Protein AF-A0A818G2P4-F1 (afdb_monomer_lite)

Radius of gyration: 25.5 Å; chains: 1; bounding box: 62×56×78 Å

Sequence (377 aa):
MELNGVRVFGIKDYLGNVQSIHAIQTNNAIYSFKNGRIVQIQSMNEAFIFNYNNTNNQYGATFVSQNSSYEIPATYETPNITFPTPAFELPSNQSIPNYFTGIVIVLQNKISNQTIDDATLQMNYFDSQTGNKSSVMINVGGGRYYTPLPTNDTTMDSYFDRNKLRETIIQQSNASIKLIEVYPISDICSKAPDSAKSFCTLIIQETSVKILNALHIASNYISDFPFQSGSLGQLNNFEIVQLVPGEEPETVSLNSNSQTSQKKVSFLSNVDTTIDPNTLNAVYIQSNSLKGQCNEQTVSGGDIPDDRIIDIGKAHTNIKFLYETYTIKDEVDVYYMNQQVFSTGCVGANGAAPISLNSNERTIRVNVIPDCAGESG

Structure (mmCIF, N/CA/C/O backbone):
data_AF-A0A818G2P4-F1
#
_entry.id   AF-A0A818G2P4-F1
#
loop_
_atom_site.group_PDB
_atom_site.id
_atom_site.type_symbol
_atom_site.label_atom_id
_atom_site.label_alt_id
_atom_site.label_comp_id
_atom_site.label_asym_id
_atom_site.label_entity_id
_atom_site.label_seq_id
_atom_site.pdbx_PDB_ins_code
_atom_site.Cartn_x
_atom_site.Cartn_y
_atom_site.Cartn_z
_atom_site.occupancy
_atom_site.B_iso_or_equiv
_atom_site.auth_seq_id
_atom_site.auth_comp_id
_atom_site.auth_asym_id
_atom_site.auth_atom_id
_atom_site.pdbx_PDB_model_num
ATOM 1 N N . MET A 1 1 ? -11.461 3.357 14.112 1.00 60.53 1 MET A N 1
ATOM 2 C CA . MET A 1 1 ? -11.621 3.668 15.551 1.00 60.53 1 MET A CA 1
ATOM 3 C C . MET A 1 1 ? -10.353 4.353 16.022 1.00 60.53 1 MET A C 1
ATOM 5 O O . MET A 1 1 ? -9.306 3.786 15.766 1.00 60.53 1 MET A O 1
ATOM 9 N N . GLU A 1 2 ? -10.417 5.540 16.631 1.00 59.47 2 GLU A N 1
ATOM 10 C CA . GLU A 1 2 ? -9.236 6.249 17.161 1.00 59.47 2 GLU A CA 1
ATOM 11 C C . GLU A 1 2 ? -9.179 6.126 18.689 1.00 59.47 2 GLU A C 1
ATOM 13 O O . GLU A 1 2 ? -10.164 6.418 19.361 1.00 59.47 2 GLU A O 1
ATOM 18 N N . LEU A 1 3 ? -8.047 5.667 19.227 1.00 62.75 3 LEU A N 1
ATOM 19 C CA . LEU A 1 3 ? -7.815 5.418 20.650 1.00 62.75 3 LEU A CA 1
ATOM 20 C C . LEU A 1 3 ? -6.382 5.807 20.999 1.00 62.75 3 LEU A C 1
ATOM 22 O O . LEU A 1 3 ? -5.438 5.230 20.467 1.00 62.75 3 LEU A O 1
ATOM 26 N N . ASN A 1 4 ? -6.208 6.790 21.883 1.00 66.94 4 ASN A N 1
ATOM 27 C CA . ASN A 1 4 ? -4.891 7.284 22.308 1.00 66.94 4 ASN A CA 1
ATOM 28 C C . ASN A 1 4 ? -3.932 7.611 21.143 1.00 66.94 4 ASN A C 1
ATOM 30 O O . ASN A 1 4 ? -2.748 7.279 21.189 1.00 66.94 4 ASN A O 1
ATOM 34 N N . GLY A 1 5 ? -4.444 8.247 20.082 1.00 62.28 5 GLY A N 1
ATOM 35 C CA . GLY A 1 5 ? -3.648 8.586 18.895 1.00 62.28 5 GLY A CA 1
ATOM 36 C C . GLY A 1 5 ? -3.291 7.384 18.010 1.00 62.28 5 GLY A C 1
ATOM 37 O O . GLY A 1 5 ? -2.402 7.483 17.167 1.00 62.28 5 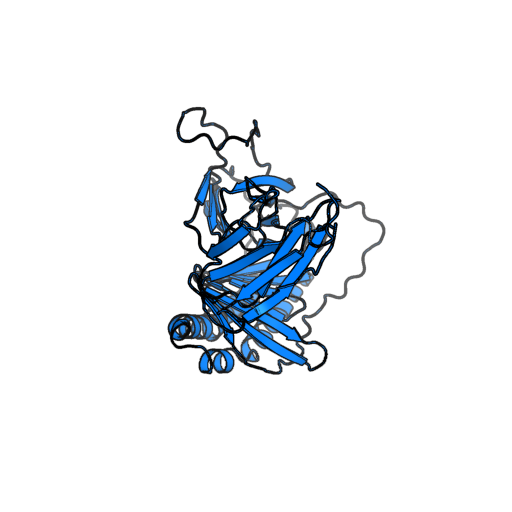GLY A O 1
ATOM 38 N N . VAL A 1 6 ? -3.963 6.245 18.202 1.00 65.88 6 VAL A N 1
ATOM 39 C CA . VAL A 1 6 ? -3.872 5.065 17.338 1.00 65.88 6 VAL A CA 1
ATOM 40 C C . VAL A 1 6 ? -5.216 4.833 16.661 1.00 65.88 6 VAL A C 1
ATOM 42 O O . VAL A 1 6 ? -6.250 4.724 17.317 1.00 65.88 6 VAL A O 1
ATOM 45 N N . ARG A 1 7 ? -5.218 4.739 15.336 1.00 70.81 7 ARG A N 1
ATOM 46 C CA . ARG A 1 7 ? -6.395 4.451 14.522 1.00 70.81 7 ARG A CA 1
ATOM 47 C C . ARG A 1 7 ? -6.380 3.005 14.064 1.00 70.81 7 ARG A C 1
ATOM 49 O O . ARG A 1 7 ? -5.458 2.576 13.392 1.00 70.81 7 ARG A O 1
ATOM 56 N N . VAL A 1 8 ? -7.424 2.259 14.389 1.00 69.31 8 VAL A N 1
ATOM 57 C CA . VAL A 1 8 ? -7.643 0.897 13.895 1.00 69.31 8 VAL A CA 1
ATOM 58 C C . VAL A 1 8 ? -8.660 0.936 12.760 1.00 69.31 8 VAL A C 1
ATOM 60 O O . VAL A 1 8 ? -9.771 1.462 12.922 1.00 69.31 8 VAL A O 1
ATOM 63 N N . PHE A 1 9 ? -8.280 0.365 11.623 1.00 69.31 9 PHE A N 1
ATOM 64 C CA . PHE A 1 9 ? -9.092 0.209 10.427 1.00 69.31 9 PHE A CA 1
ATOM 65 C C . PHE A 1 9 ? -9.441 -1.260 10.247 1.00 69.31 9 PHE A C 1
ATOM 67 O O . PHE A 1 9 ? -8.563 -2.121 10.251 1.00 69.31 9 PHE A O 1
ATOM 74 N N . GLY A 1 10 ? -10.723 -1.547 10.058 1.00 68.06 10 GLY A N 1
ATOM 75 C CA . GLY A 1 10 ? -11.202 -2.892 9.784 1.00 68.06 10 GLY A CA 1
ATOM 76 C C . GLY A 1 10 ? -12.091 -2.923 8.553 1.00 68.06 10 GLY A C 1
ATOM 77 O O . GLY A 1 10 ? -12.773 -1.944 8.250 1.00 68.06 10 GLY A O 1
ATOM 78 N N . ILE A 1 11 ? -12.077 -4.052 7.853 1.00 59.53 11 ILE A N 1
ATOM 79 C CA . ILE A 1 11 ? -13.032 -4.355 6.788 1.00 59.53 11 ILE A CA 1
ATOM 80 C C . ILE A 1 11 ? -14.314 -4.802 7.468 1.00 59.53 11 ILE A C 1
ATOM 82 O O . ILE A 1 11 ? -14.265 -5.644 8.362 1.00 59.53 11 ILE A O 1
ATOM 86 N N . LYS A 1 12 ? -15.445 -4.231 7.064 1.00 54.31 12 LYS A N 1
ATOM 87 C CA . LYS A 1 12 ? -16.760 -4.651 7.541 1.00 54.31 12 LYS A CA 1
ATOM 88 C C . LYS A 1 12 ? -17.447 -5.523 6.496 1.00 54.31 12 LYS A C 1
ATOM 90 O O . LYS A 1 12 ? -17.237 -5.315 5.302 1.00 54.31 12 LYS A O 1
ATOM 95 N N . ASP A 1 13 ? -18.254 -6.483 6.935 1.00 54.97 13 ASP A N 1
ATOM 96 C CA . ASP A 1 13 ? -19.242 -7.099 6.052 1.00 54.97 13 ASP A CA 1
ATOM 97 C C . ASP A 1 13 ? -20.424 -6.147 5.807 1.00 54.97 13 ASP A C 1
ATOM 99 O O . ASP A 1 13 ? -20.489 -5.028 6.322 1.00 54.97 13 ASP A O 1
ATOM 103 N N . TYR A 1 14 ? -21.376 -6.611 5.007 1.00 47.59 14 TYR A N 1
ATOM 104 C CA . TYR A 1 14 ? -22.596 -5.888 4.656 1.00 47.59 14 TYR A CA 1
ATOM 105 C C . TYR A 1 14 ? -23.570 -5.704 5.839 1.00 47.59 14 TYR A C 1
ATOM 107 O O . TYR A 1 14 ? -24.554 -4.984 5.696 1.00 47.59 14 TYR A O 1
ATOM 115 N N . LEU A 1 15 ? -23.306 -6.330 6.992 1.00 44.47 15 LEU A N 1
ATOM 116 C CA . LEU A 1 15 ? -24.016 -6.111 8.258 1.00 44.47 15 LEU A CA 1
ATOM 117 C C . LEU A 1 15 ? -23.234 -5.181 9.196 1.00 44.47 15 LEU A C 1
ATOM 119 O O . LEU A 1 15 ? -23.614 -4.984 10.343 1.00 44.47 15 LEU A O 1
ATOM 123 N N . GLY A 1 16 ? -22.117 -4.616 8.736 1.00 49.50 16 GLY A N 1
ATOM 124 C CA . GLY A 1 16 ? -21.272 -3.751 9.541 1.00 49.50 16 GLY A CA 1
ATOM 125 C C . GLY A 1 16 ? -20.323 -4.498 10.481 1.00 49.50 16 GLY A C 1
ATOM 126 O O . GLY A 1 16 ? -19.495 -3.845 11.118 1.00 49.50 16 GLY A O 1
ATOM 127 N N . ASN A 1 17 ? -20.344 -5.833 10.556 1.00 52.78 17 ASN A N 1
ATOM 128 C CA . ASN A 1 17 ? -19.433 -6.564 11.440 1.00 52.78 17 ASN A CA 1
ATOM 129 C C . ASN A 1 17 ? -18.003 -6.436 10.932 1.00 52.78 17 ASN A C 1
ATOM 131 O O . ASN A 1 17 ? -17.742 -6.658 9.752 1.00 52.78 17 ASN A O 1
ATOM 135 N N . VAL A 1 18 ? -17.057 -6.131 11.820 1.00 56.66 18 VAL A N 1
ATOM 136 C CA . VAL A 1 18 ? -15.639 -6.079 11.453 1.00 56.66 18 VAL A CA 1
ATOM 137 C C . VAL A 1 18 ? -15.153 -7.496 11.134 1.00 56.66 18 VAL A C 1
ATOM 139 O O . VAL A 1 18 ? -14.951 -8.306 12.026 1.00 56.66 18 VAL A O 1
ATOM 142 N N . GLN A 1 19 ? -14.935 -7.799 9.862 1.00 61.75 19 GLN A N 1
ATOM 143 C CA . GLN A 1 19 ? -14.451 -9.092 9.378 1.00 61.75 19 GLN A CA 1
ATOM 144 C C . GLN A 1 19 ? -12.960 -9.290 9.667 1.00 61.75 19 GLN A C 1
ATOM 146 O O . GLN A 1 19 ? -12.526 -10.389 10.000 1.00 61.75 19 GLN A O 1
ATOM 151 N N . SER A 1 20 ? -12.176 -8.215 9.591 1.00 65.69 20 SER A N 1
ATOM 152 C CA . SER A 1 20 ? -10.745 -8.239 9.901 1.00 65.69 20 SER A CA 1
ATOM 153 C C . SER A 1 20 ? -10.201 -6.833 10.124 1.00 65.69 20 SER A C 1
ATOM 155 O O . SER A 1 20 ? -10.595 -5.914 9.405 1.00 65.69 20 SER A O 1
ATOM 157 N N . ILE A 1 21 ? -9.224 -6.673 11.019 1.00 68.31 21 ILE A N 1
ATOM 158 C CA . ILE A 1 21 ? -8.368 -5.480 11.049 1.00 68.31 21 ILE A CA 1
ATOM 159 C C . ILE A 1 21 ? -7.484 -5.496 9.800 1.00 68.31 21 ILE A C 1
ATOM 161 O O . ILE A 1 21 ? -6.780 -6.468 9.536 1.00 68.31 21 ILE A O 1
ATOM 165 N N . HIS A 1 22 ? -7.552 -4.421 9.023 1.00 74.88 22 HIS A N 1
ATOM 166 C CA . HIS A 1 22 ? -6.781 -4.241 7.798 1.00 74.88 22 HIS A CA 1
ATOM 167 C C . HIS A 1 22 ? -5.593 -3.310 7.999 1.00 74.88 22 HIS A C 1
ATOM 169 O O . HIS A 1 22 ? -4.552 -3.524 7.390 1.00 74.88 22 HIS A O 1
ATOM 175 N N . ALA A 1 23 ? -5.721 -2.301 8.861 1.00 75.00 23 ALA A N 1
ATOM 176 C CA . ALA A 1 23 ? -4.603 -1.434 9.183 1.00 75.00 23 ALA A CA 1
ATOM 177 C C . ALA A 1 23 ? -4.676 -0.896 10.613 1.00 75.00 23 ALA A C 1
ATOM 179 O O . ALA A 1 23 ? -5.756 -0.723 11.178 1.00 75.00 23 ALA A O 1
ATOM 180 N N . ILE A 1 24 ? -3.517 -0.596 11.183 1.00 76.69 24 ILE A N 1
ATOM 181 C CA . ILE A 1 24 ? -3.367 0.170 12.418 1.00 76.69 24 ILE A CA 1
ATOM 182 C C . ILE A 1 24 ? -2.477 1.359 12.083 1.00 76.69 24 ILE A C 1
ATOM 184 O O . ILE A 1 24 ? -1.401 1.180 11.537 1.00 76.69 24 ILE A O 1
ATOM 188 N N . GLN A 1 25 ? -2.904 2.571 12.392 1.00 77.25 25 GLN A N 1
ATOM 189 C CA . GLN A 1 25 ? -2.136 3.789 12.178 1.00 77.25 25 GLN A CA 1
ATOM 190 C C . GLN A 1 25 ? -1.813 4.432 13.520 1.00 77.25 25 GLN A C 1
ATOM 192 O O . GLN A 1 25 ? -2.679 4.568 14.374 1.00 77.25 25 GLN A O 1
ATOM 197 N N . THR A 1 26 ? -0.580 4.872 13.686 1.00 80.25 26 THR A N 1
ATOM 198 C CA . THR A 1 26 ? -0.130 5.769 14.748 1.00 80.25 26 THR A CA 1
ATOM 199 C C . THR A 1 26 ? 0.110 7.161 14.150 1.00 80.25 26 THR A C 1
ATOM 201 O O . THR A 1 26 ? -0.072 7.384 12.952 1.00 80.25 26 THR A O 1
ATOM 204 N N . ASN A 1 27 ? 0.583 8.109 14.958 1.00 73.88 27 ASN A N 1
ATOM 205 C CA . ASN A 1 27 ? 1.015 9.413 14.443 1.00 73.88 27 ASN A CA 1
ATOM 206 C C . ASN A 1 27 ? 2.188 9.326 13.453 1.00 73.88 27 ASN A C 1
ATOM 208 O O . ASN A 1 27 ? 2.393 10.270 12.697 1.00 73.88 27 ASN A O 1
ATOM 212 N N . ASN A 1 28 ? 2.968 8.241 13.478 1.00 77.12 28 ASN A N 1
ATOM 213 C CA . ASN A 1 28 ? 4.218 8.159 12.724 1.00 77.12 28 ASN A CA 1
ATOM 214 C C . ASN A 1 28 ? 4.265 7.008 11.719 1.00 77.12 28 ASN A C 1
ATOM 216 O O . ASN A 1 28 ? 5.130 7.019 10.848 1.00 77.12 28 ASN A O 1
ATOM 220 N N . ALA A 1 29 ? 3.384 6.013 11.837 1.00 81.56 29 ALA A N 1
ATOM 221 C CA . ALA A 1 29 ? 3.415 4.847 10.972 1.00 81.56 29 ALA A CA 1
ATOM 222 C C . ALA A 1 29 ? 2.031 4.233 10.728 1.00 81.56 29 ALA A C 1
ATOM 224 O O . ALA A 1 29 ? 1.099 4.389 11.515 1.00 81.56 29 ALA A O 1
ATOM 225 N N . ILE A 1 30 ? 1.912 3.495 9.630 1.00 79.94 30 ILE A N 1
ATOM 226 C CA . ILE A 1 30 ? 0.757 2.694 9.233 1.00 79.94 30 ILE A CA 1
ATOM 227 C C . ILE A 1 30 ? 1.221 1.249 9.103 1.00 79.94 30 ILE A C 1
ATOM 229 O O . ILE A 1 30 ? 2.191 0.955 8.413 1.00 79.94 30 ILE A O 1
ATOM 233 N N . TYR A 1 31 ? 0.511 0.351 9.763 1.00 84.50 31 TYR A N 1
ATOM 234 C CA . TYR A 1 31 ? 0.747 -1.080 9.806 1.00 84.50 31 TYR A CA 1
ATOM 235 C C . TYR A 1 31 ? -0.385 -1.740 9.037 1.00 84.50 31 TYR A C 1
ATOM 237 O O . TYR A 1 31 ? -1.525 -1.687 9.490 1.00 84.50 31 TYR A O 1
ATOM 245 N N . SER A 1 32 ? -0.092 -2.340 7.891 1.00 82.38 32 SER A N 1
ATOM 246 C CA . SER A 1 32 ? -1.095 -2.974 7.034 1.00 82.38 32 SER A CA 1
ATOM 247 C C . SER A 1 32 ? -1.091 -4.483 7.223 1.00 82.38 32 SER A C 1
ATOM 249 O O . SER A 1 32 ? -0.033 -5.110 7.333 1.00 82.38 32 SER A O 1
ATOM 251 N N . PHE A 1 33 ? -2.281 -5.077 7.200 1.00 79.06 33 PHE A N 1
ATOM 252 C CA . PHE A 1 33 ? -2.517 -6.492 7.434 1.00 79.06 33 PHE A CA 1
ATOM 253 C C . PHE A 1 33 ? -3.247 -7.134 6.249 1.00 79.06 33 PHE A C 1
ATOM 255 O O . PHE A 1 33 ? -4.215 -6.588 5.712 1.00 79.06 33 PHE A O 1
ATOM 262 N N . LYS A 1 34 ? -2.823 -8.340 5.865 1.00 76.75 34 LYS A N 1
ATOM 263 C CA . LYS A 1 34 ? -3.492 -9.173 4.857 1.00 76.75 34 LYS A CA 1
ATOM 264 C C . LYS A 1 34 ? -3.491 -10.621 5.313 1.00 76.75 34 LYS A C 1
ATOM 266 O O . LYS A 1 34 ? -2.442 -11.151 5.659 1.00 76.75 34 LYS A O 1
ATOM 271 N N . ASN A 1 35 ? -4.657 -11.266 5.304 1.00 75.94 35 ASN A N 1
ATOM 272 C CA . ASN A 1 35 ? -4.815 -12.672 5.703 1.00 75.94 35 ASN A CA 1
ATOM 273 C C . ASN A 1 35 ? -4.154 -12.989 7.058 1.00 75.94 35 ASN A C 1
ATOM 275 O O . ASN A 1 35 ? -3.484 -14.005 7.213 1.00 75.94 35 ASN A O 1
ATOM 279 N N . GLY A 1 36 ? -4.304 -12.074 8.018 1.00 70.81 36 GLY A N 1
ATOM 280 C CA . GLY A 1 36 ? -3.768 -12.227 9.367 1.00 70.81 36 GLY A CA 1
ATOM 281 C C . GLY A 1 36 ? -2.265 -12.010 9.527 1.00 70.81 36 GLY A C 1
ATOM 282 O O . GLY A 1 36 ? -1.665 -12.482 10.487 1.00 70.81 36 GLY A O 1
ATOM 283 N N . ARG A 1 37 ? -1.642 -11.310 8.581 1.00 76.75 37 ARG A N 1
ATOM 284 C CA . ARG A 1 37 ? -0.196 -11.099 8.530 1.00 76.75 37 ARG A CA 1
ATOM 285 C C . ARG A 1 37 ? 0.112 -9.632 8.309 1.00 76.75 37 ARG A C 1
ATOM 287 O O . ARG A 1 37 ? -0.590 -8.998 7.524 1.00 76.75 37 ARG A O 1
ATOM 294 N N . ILE A 1 38 ? 1.157 -9.110 8.950 1.00 81.12 38 ILE A N 1
ATOM 295 C CA . ILE A 1 38 ? 1.675 -7.774 8.631 1.00 81.12 38 ILE A CA 1
ATOM 296 C C . ILE A 1 38 ? 2.313 -7.851 7.244 1.00 81.12 38 ILE A C 1
ATOM 298 O O . ILE A 1 38 ? 3.220 -8.648 7.021 1.00 81.12 38 ILE A O 1
ATOM 302 N N . VAL A 1 39 ? 1.819 -7.042 6.312 1.00 82.19 39 VAL A N 1
ATOM 303 C CA . VAL A 1 39 ? 2.346 -6.967 4.939 1.00 82.19 39 VAL A CA 1
ATOM 304 C C . VAL A 1 39 ? 3.114 -5.684 4.675 1.00 82.19 39 VAL A C 1
ATOM 306 O O . VAL A 1 39 ? 3.934 -5.639 3.762 1.00 82.19 39 VAL A O 1
ATOM 309 N N . GLN A 1 40 ? 2.891 -4.653 5.489 1.00 84.06 40 GLN A N 1
ATOM 310 C CA . GLN A 1 40 ? 3.576 -3.381 5.330 1.00 84.06 40 GLN A CA 1
ATOM 311 C C . GLN A 1 40 ? 3.643 -2.619 6.651 1.00 84.06 40 GLN A C 1
ATOM 313 O O . GLN A 1 40 ? 2.699 -2.656 7.439 1.00 84.06 40 GLN A O 1
ATOM 318 N N . ILE A 1 41 ? 4.744 -1.903 6.862 1.00 84.75 41 ILE A N 1
ATOM 319 C CA . ILE A 1 41 ? 4.874 -0.859 7.881 1.00 84.75 41 ILE A CA 1
ATOM 320 C C . ILE A 1 41 ? 5.403 0.386 7.178 1.00 84.75 41 ILE A C 1
ATOM 322 O O . ILE A 1 41 ? 6.507 0.348 6.651 1.00 84.75 41 ILE A O 1
ATOM 326 N N . GLN A 1 42 ? 4.640 1.472 7.151 1.00 82.75 42 GLN A N 1
ATOM 327 C CA . GLN A 1 42 ? 4.952 2.672 6.374 1.00 82.75 42 GLN A CA 1
ATOM 328 C C . GLN A 1 42 ? 4.942 3.929 7.244 1.00 82.75 42 GLN A C 1
ATOM 330 O O . GLN A 1 42 ? 3.999 4.147 7.988 1.00 82.75 42 GLN A O 1
ATOM 335 N N . SER A 1 43 ? 5.954 4.775 7.095 1.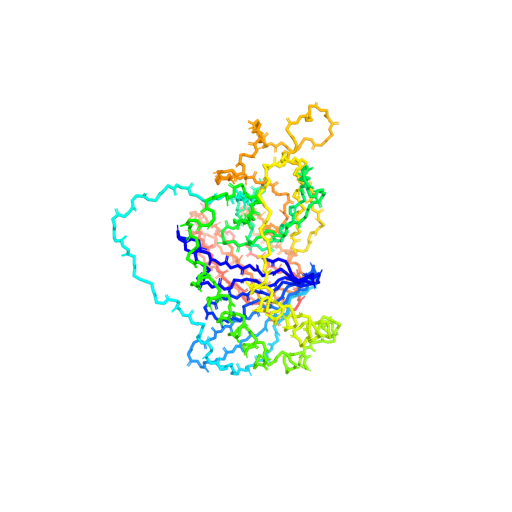00 83.44 43 SER A N 1
ATOM 336 C CA . SER A 1 43 ? 6.044 6.164 7.564 1.00 83.44 43 SER A CA 1
ATOM 337 C C . SER A 1 43 ? 6.101 7.111 6.351 1.00 83.44 43 SER A C 1
ATOM 339 O O . SER A 1 43 ? 6.125 6.649 5.210 1.00 83.44 43 SER A O 1
ATOM 341 N N . MET A 1 44 ? 6.119 8.433 6.569 1.00 73.31 44 MET A N 1
ATOM 342 C CA . MET A 1 44 ? 6.125 9.448 5.498 1.00 73.31 44 MET A CA 1
ATOM 343 C C . MET A 1 44 ? 7.173 9.171 4.412 1.00 73.31 44 MET A C 1
ATOM 345 O O . MET A 1 44 ? 6.874 9.293 3.226 1.00 73.31 44 MET A O 1
ATOM 349 N N . ASN A 1 45 ? 8.384 8.772 4.814 1.00 73.19 45 ASN A N 1
ATOM 350 C CA . ASN A 1 45 ? 9.529 8.678 3.905 1.00 73.19 45 ASN A CA 1
ATOM 351 C C . ASN A 1 45 ? 10.118 7.262 3.804 1.00 73.19 45 ASN A C 1
ATOM 353 O O . ASN A 1 45 ? 11.114 7.067 3.106 1.00 73.19 45 ASN A O 1
ATOM 357 N N . GLU A 1 46 ? 9.557 6.296 4.533 1.00 79.88 46 GLU A N 1
ATOM 358 C CA . GLU A 1 46 ? 10.166 4.986 4.781 1.00 79.88 46 GLU A CA 1
ATOM 359 C C . GLU A 1 46 ? 9.093 3.898 4.844 1.00 79.88 46 GLU A C 1
ATOM 361 O O . GLU A 1 46 ? 8.012 4.118 5.385 1.00 79.88 46 GLU A O 1
ATOM 366 N N . ALA A 1 47 ? 9.379 2.708 4.327 1.00 78.94 47 ALA A N 1
ATOM 367 C CA . ALA A 1 47 ? 8.485 1.566 4.416 1.00 78.94 47 ALA A CA 1
ATOM 368 C C . ALA A 1 47 ? 9.253 0.246 4.530 1.00 78.94 47 ALA A C 1
ATOM 370 O O . ALA A 1 47 ? 10.249 0.030 3.844 1.00 78.94 47 ALA A O 1
ATOM 371 N N . PHE A 1 48 ? 8.740 -0.666 5.351 1.00 79.56 48 PHE A N 1
ATOM 372 C CA . PHE A 1 48 ? 9.011 -2.093 5.241 1.00 79.56 48 PHE A CA 1
ATOM 373 C C . PHE A 1 48 ? 7.869 -2.764 4.486 1.00 79.56 48 PHE A C 1
ATOM 375 O O . PHE A 1 48 ? 6.705 -2.598 4.852 1.00 79.56 48 PHE A O 1
ATOM 382 N N . ILE A 1 49 ? 8.207 -3.541 3.462 1.00 79.75 49 ILE A N 1
ATOM 383 C CA . ILE A 1 49 ? 7.277 -4.383 2.709 1.00 79.75 49 ILE A CA 1
ATOM 384 C C . ILE A 1 49 ? 7.631 -5.835 2.998 1.00 79.75 49 ILE A C 1
ATOM 386 O O . ILE A 1 49 ? 8.793 -6.225 2.893 1.00 79.75 49 ILE A O 1
ATOM 390 N N . PHE A 1 50 ? 6.635 -6.631 3.363 1.00 80.81 50 PHE A N 1
ATOM 391 C CA . PHE A 1 50 ? 6.822 -8.022 3.750 1.00 80.81 50 PHE A CA 1
ATOM 392 C C . PHE A 1 50 ? 6.225 -8.955 2.700 1.00 80.81 50 PHE A C 1
ATOM 394 O O . PHE A 1 50 ? 5.031 -8.898 2.403 1.00 80.81 50 PHE A O 1
ATOM 401 N N . ASN A 1 51 ? 7.055 -9.852 2.172 1.00 79.38 51 ASN A N 1
ATOM 402 C CA . ASN A 1 51 ? 6.668 -10.843 1.175 1.00 79.38 51 ASN A CA 1
ATOM 403 C C . ASN A 1 51 ? 6.690 -12.233 1.801 1.00 79.38 51 ASN A C 1
ATOM 405 O O . ASN A 1 51 ? 7.752 -12.748 2.140 1.00 79.38 51 ASN A O 1
ATOM 409 N N . TYR A 1 52 ? 5.520 -12.849 1.948 1.00 78.69 52 TYR A N 1
ATOM 410 C CA . TYR A 1 52 ? 5.414 -14.189 2.513 1.00 78.69 52 TYR A CA 1
ATOM 411 C C . TYR A 1 52 ? 5.467 -15.270 1.434 1.00 78.69 52 TYR A C 1
ATOM 413 O O . TYR A 1 52 ? 4.645 -15.291 0.514 1.00 78.69 52 TYR A O 1
ATOM 421 N N . ASN A 1 53 ? 6.381 -16.220 1.594 1.00 78.38 53 ASN A N 1
ATOM 422 C CA . ASN A 1 53 ? 6.472 -17.413 0.773 1.00 78.38 53 ASN A CA 1
ATOM 423 C C . ASN A 1 53 ? 5.729 -18.575 1.454 1.00 78.38 53 ASN A C 1
ATOM 425 O O . ASN A 1 53 ? 6.157 -19.128 2.467 1.00 78.38 53 ASN A O 1
ATOM 429 N N . ASN A 1 54 ? 4.597 -18.970 0.861 1.00 79.69 54 ASN A N 1
ATOM 430 C CA . ASN A 1 54 ? 3.764 -20.056 1.387 1.00 79.69 54 ASN A CA 1
ATOM 431 C C . ASN A 1 54 ? 4.453 -21.431 1.342 1.00 79.69 54 ASN A C 1
ATOM 433 O O . ASN A 1 54 ? 4.068 -22.310 2.104 1.00 79.69 54 ASN A O 1
ATOM 437 N N . THR A 1 55 ? 5.445 -21.624 0.471 1.00 81.19 55 THR A N 1
ATOM 438 C CA . THR A 1 55 ? 6.100 -22.926 0.261 1.00 81.19 55 THR A CA 1
ATOM 439 C C . THR A 1 55 ? 6.987 -23.306 1.437 1.00 81.19 55 THR A C 1
ATOM 441 O O . THR A 1 55 ? 7.036 -24.466 1.831 1.00 81.19 55 THR A O 1
ATOM 444 N N . ASN A 1 56 ? 7.694 -22.326 1.997 1.00 81.44 56 ASN A N 1
ATOM 445 C CA . ASN A 1 56 ? 8.669 -22.529 3.065 1.00 81.44 56 ASN A CA 1
ATOM 446 C C . ASN A 1 56 ? 8.283 -21.832 4.378 1.00 81.44 56 ASN A C 1
ATOM 448 O O . ASN A 1 56 ? 9.063 -21.882 5.319 1.00 81.44 56 ASN A O 1
ATOM 452 N N . ASN A 1 57 ? 7.099 -21.211 4.461 1.00 75.81 57 ASN A N 1
ATOM 453 C CA . ASN A 1 57 ? 6.620 -20.496 5.650 1.00 75.81 57 ASN A CA 1
ATOM 454 C C . ASN A 1 57 ? 7.569 -19.366 6.103 1.00 75.81 57 ASN A C 1
ATOM 456 O O . ASN A 1 57 ? 7.728 -19.116 7.297 1.00 75.81 57 ASN A O 1
ATOM 460 N N . GLN A 1 58 ? 8.201 -18.675 5.149 1.00 76.56 58 GLN A N 1
ATOM 461 C CA . GLN A 1 58 ? 9.167 -17.610 5.429 1.00 76.56 58 GLN A CA 1
ATOM 462 C C . GLN A 1 58 ? 8.715 -16.260 4.884 1.00 76.56 58 GLN A C 1
ATOM 464 O O . GLN A 1 58 ? 8.062 -16.174 3.844 1.00 76.56 58 GLN A O 1
ATOM 469 N N . TYR A 1 59 ? 9.127 -15.196 5.565 1.00 74.56 59 TYR A N 1
ATOM 470 C CA . TYR A 1 59 ? 9.056 -13.839 5.035 1.00 74.56 59 TYR A CA 1
ATOM 471 C C . TYR A 1 59 ? 10.388 -13.402 4.454 1.00 74.56 59 TYR A C 1
ATOM 473 O O . TYR A 1 59 ? 11.438 -13.719 5.007 1.00 74.56 59 TYR A O 1
ATOM 481 N N . GLY A 1 60 ? 10.313 -12.624 3.381 1.00 74.81 60 GLY A N 1
ATOM 482 C CA . GLY A 1 60 ? 11.318 -11.630 3.029 1.00 74.81 60 GLY A CA 1
ATOM 483 C C . GLY A 1 60 ? 10.832 -10.235 3.423 1.00 74.81 60 GLY A C 1
ATOM 484 O O . GLY A 1 60 ? 9.624 -9.980 3.453 1.00 74.81 60 GLY A O 1
ATOM 485 N N . ALA A 1 61 ? 11.769 -9.335 3.712 1.00 79.19 61 ALA A N 1
ATOM 486 C CA . ALA A 1 61 ? 11.478 -7.940 4.009 1.00 79.19 61 ALA A CA 1
ATOM 487 C C . ALA A 1 61 ? 12.262 -7.020 3.063 1.00 79.19 61 ALA A C 1
ATOM 489 O O . ALA A 1 61 ? 13.465 -7.174 2.869 1.00 79.19 61 ALA A O 1
ATOM 490 N N . THR A 1 62 ? 11.588 -6.027 2.503 1.00 73.94 62 THR A N 1
ATOM 491 C CA . THR A 1 62 ? 12.202 -4.986 1.675 1.00 73.94 62 THR A CA 1
ATOM 492 C C . THR A 1 62 ? 12.070 -3.657 2.398 1.00 73.94 62 THR A C 1
ATOM 494 O O . THR A 1 62 ? 10.977 -3.307 2.837 1.00 73.94 62 THR A O 1
ATOM 497 N N . PHE A 1 63 ? 13.171 -2.918 2.528 1.00 76.62 63 PHE A N 1
ATOM 498 C CA . PHE A 1 63 ? 13.166 -1.558 3.051 1.00 76.62 63 PHE A CA 1
ATOM 499 C C . PHE A 1 63 ? 13.222 -0.561 1.897 1.00 76.62 63 PHE A C 1
ATOM 501 O O . PHE A 1 63 ? 14.137 -0.575 1.072 1.00 76.62 63 PHE A O 1
ATOM 508 N N . VAL A 1 64 ? 12.238 0.323 1.858 1.00 69.94 64 VAL A N 1
ATOM 509 C CA . VAL A 1 64 ? 12.133 1.390 0.871 1.00 69.94 64 VAL A CA 1
ATOM 510 C C . VAL A 1 64 ? 12.241 2.708 1.616 1.00 69.94 64 VAL A C 1
ATOM 512 O O . VAL A 1 64 ? 11.465 2.962 2.530 1.00 69.94 64 VAL A O 1
ATOM 515 N N . SER A 1 65 ? 13.184 3.556 1.228 1.00 74.75 65 SER A N 1
ATOM 516 C CA . SER A 1 65 ? 13.195 4.963 1.627 1.00 74.75 65 SER A CA 1
ATOM 517 C C . SER A 1 65 ? 13.005 5.840 0.395 1.00 74.75 65 SER A C 1
ATOM 519 O O . SER A 1 65 ? 13.240 5.387 -0.726 1.00 74.75 65 SER A O 1
ATOM 521 N N . GLN A 1 66 ? 12.644 7.112 0.583 1.00 60.56 66 GLN A N 1
ATOM 522 C CA . GLN A 1 66 ? 12.541 8.095 -0.511 1.00 60.56 66 GLN A CA 1
ATOM 523 C C . GLN A 1 66 ? 13.771 8.139 -1.436 1.00 60.56 66 GLN A C 1
ATOM 525 O O . GLN A 1 66 ? 13.645 8.554 -2.582 1.00 60.56 66 GLN A O 1
ATOM 530 N N . ASN A 1 67 ? 14.938 7.685 -0.963 1.00 50.72 67 ASN A N 1
ATOM 531 C CA . ASN A 1 67 ? 16.199 7.737 -1.699 1.00 50.72 67 ASN A CA 1
ATOM 532 C C . ASN A 1 67 ? 16.812 6.358 -2.006 1.00 50.72 67 ASN A C 1
ATOM 534 O O . ASN A 1 67 ? 17.948 6.307 -2.478 1.00 50.72 67 ASN A O 1
ATOM 538 N N . SER A 1 68 ? 16.128 5.241 -1.715 1.00 51.47 68 SER A N 1
ATOM 539 C CA . SER A 1 68 ? 16.683 3.905 -1.985 1.00 51.47 68 SER A CA 1
ATOM 540 C C . SER A 1 68 ? 15.673 2.760 -1.901 1.00 51.47 68 SER A C 1
ATOM 542 O O . SER A 1 68 ? 14.795 2.753 -1.040 1.00 51.47 68 SER A O 1
ATOM 544 N N . SER A 1 69 ? 15.869 1.744 -2.743 1.00 54.53 69 SER A N 1
ATOM 545 C CA . SER A 1 69 ? 15.192 0.445 -2.666 1.00 54.53 69 SER A CA 1
ATOM 546 C C . SER A 1 69 ? 16.214 -0.607 -2.224 1.00 54.53 69 SER A C 1
ATOM 548 O O . SER A 1 69 ? 17.039 -1.030 -3.030 1.00 54.53 69 SER A O 1
ATOM 550 N N . TYR A 1 70 ? 16.204 -1.014 -0.952 1.00 58.22 70 TYR A N 1
ATOM 551 C CA . TYR A 1 70 ? 17.083 -2.077 -0.454 1.00 58.22 70 TYR A CA 1
ATOM 552 C C . TYR A 1 70 ? 16.265 -3.312 -0.087 1.00 58.22 70 TYR A C 1
ATOM 554 O O . TYR A 1 70 ? 15.342 -3.258 0.726 1.00 58.22 70 TYR A O 1
ATOM 562 N N . GLU A 1 71 ? 16.635 -4.459 -0.640 1.00 59.00 71 GLU A N 1
ATOM 563 C CA . GLU A 1 71 ? 16.137 -5.736 -0.144 1.00 59.00 71 GLU A CA 1
ATOM 564 C C . GLU A 1 71 ? 16.944 -6.138 1.093 1.00 59.00 71 GLU A C 1
ATOM 566 O O . GLU A 1 71 ? 18.176 -6.136 1.062 1.00 59.00 71 GLU A O 1
ATOM 571 N N . ILE A 1 72 ? 16.262 -6.446 2.199 1.00 59.81 72 ILE A N 1
ATOM 572 C CA . ILE A 1 72 ? 16.913 -6.937 3.412 1.00 59.81 72 ILE A CA 1
ATOM 573 C C . ILE A 1 72 ? 16.759 -8.458 3.405 1.00 59.81 72 ILE A C 1
ATOM 575 O O . ILE A 1 72 ? 15.658 -8.962 3.645 1.00 59.81 72 ILE A O 1
ATOM 579 N N . PRO A 1 73 ? 17.839 -9.221 3.155 1.00 49.09 73 PRO A N 1
ATOM 580 C CA . PRO A 1 73 ? 17.789 -10.671 3.214 1.00 49.09 73 PRO A CA 1
ATOM 581 C C . PRO A 1 73 ? 17.639 -11.103 4.675 1.00 49.09 73 PRO A C 1
ATOM 583 O O . PRO A 1 73 ? 18.602 -11.320 5.409 1.00 49.09 73 PRO A O 1
ATOM 586 N N . ALA A 1 74 ? 16.394 -11.203 5.117 1.00 57.41 74 ALA A N 1
ATOM 587 C CA . ALA A 1 74 ? 16.025 -11.732 6.411 1.00 57.41 74 ALA A CA 1
ATOM 588 C C . ALA A 1 74 ? 14.925 -12.760 6.188 1.00 57.41 74 ALA A C 1
ATOM 590 O O . ALA A 1 74 ? 13.761 -12.404 6.070 1.00 57.41 74 ALA A O 1
ATOM 591 N N . THR A 1 75 ? 15.302 -14.036 6.132 1.00 56.78 75 THR A N 1
ATOM 592 C CA . THR A 1 75 ? 14.348 -15.141 6.217 1.00 56.78 75 THR A CA 1
ATOM 593 C C . THR A 1 75 ? 14.012 -15.378 7.677 1.00 56.78 75 THR A C 1
ATOM 595 O O . THR A 1 75 ? 14.896 -15.700 8.476 1.00 56.78 75 THR A O 1
ATOM 598 N N . TYR A 1 76 ? 12.744 -15.220 8.022 1.00 68.69 76 TYR A N 1
ATOM 599 C CA . TYR A 1 76 ? 12.228 -15.570 9.337 1.00 68.69 76 TYR A CA 1
ATOM 600 C C . TYR A 1 76 ? 10.912 -16.322 9.189 1.00 68.69 76 TYR A C 1
ATOM 602 O O . TYR A 1 76 ? 10.103 -16.033 8.304 1.00 68.69 76 TYR A O 1
ATOM 610 N N . GLU A 1 77 ? 10.720 -17.306 10.058 1.00 62.38 77 GLU A N 1
ATOM 611 C CA . GLU A 1 77 ? 9.450 -18.001 10.197 1.00 62.38 77 GLU A CA 1
ATOM 612 C C . GLU A 1 77 ? 8.566 -17.183 11.133 1.00 62.38 77 GLU A C 1
ATOM 614 O O . GLU A 1 77 ? 8.982 -16.824 12.234 1.00 62.38 77 GLU A O 1
ATOM 619 N N . THR A 1 78 ? 7.340 -16.879 10.713 1.00 57.47 78 THR A N 1
ATOM 620 C CA . THR A 1 78 ? 6.332 -16.381 11.655 1.00 57.47 78 THR A CA 1
ATOM 621 C C . THR A 1 78 ? 5.406 -17.521 12.037 1.00 57.47 78 THR A C 1
ATOM 623 O O . THR A 1 78 ? 5.070 -18.339 11.171 1.00 57.47 78 THR A O 1
ATOM 626 N N . PRO A 1 79 ? 4.888 -17.549 13.270 1.00 57.94 79 PRO A N 1
ATOM 627 C CA . PRO A 1 79 ? 3.783 -18.439 13.587 1.00 57.94 79 PRO A CA 1
ATOM 628 C C . PRO A 1 79 ? 2.586 -18.129 12.676 1.00 57.94 79 PRO A C 1
ATOM 630 O O . PRO A 1 79 ? 2.250 -16.967 12.437 1.00 57.94 79 PRO A O 1
ATOM 633 N N . ASN A 1 80 ? 1.933 -19.175 12.165 1.00 58.50 80 ASN A N 1
ATOM 634 C CA . ASN A 1 80 ? 0.680 -19.030 11.428 1.00 58.50 80 ASN A CA 1
ATOM 635 C C . ASN A 1 80 ? -0.416 -18.572 12.393 1.00 58.50 80 ASN A C 1
ATOM 637 O O . ASN A 1 80 ? -1.083 -19.380 13.039 1.00 58.50 80 ASN A O 1
ATOM 641 N N . ILE A 1 81 ? -0.594 -17.259 12.494 1.00 54.62 81 ILE A N 1
ATOM 642 C CA . ILE A 1 81 ? -1.689 -16.668 13.252 1.00 54.62 81 ILE A CA 1
ATOM 643 C C . ILE A 1 81 ? -2.875 -16.527 12.314 1.00 54.62 81 ILE A C 1
ATOM 645 O O . ILE A 1 81 ? -2.917 -15.671 11.434 1.00 54.62 81 ILE A O 1
ATOM 649 N N . THR A 1 82 ? -3.854 -17.401 12.515 1.00 54.34 82 THR A N 1
ATOM 650 C CA . THR A 1 82 ? -5.155 -17.262 11.869 1.00 54.34 82 THR A CA 1
ATOM 651 C C . THR A 1 82 ? -5.983 -16.320 12.723 1.00 54.34 82 THR A C 1
ATOM 653 O O . THR A 1 82 ? -6.239 -16.602 13.895 1.00 54.34 82 THR A O 1
ATOM 656 N N . PHE A 1 83 ? -6.381 -15.183 12.155 1.00 56.28 83 PHE A N 1
ATOM 657 C CA . PHE A 1 83 ? -7.356 -14.328 12.821 1.00 56.28 83 PHE A CA 1
ATOM 658 C C . PHE A 1 83 ? -8.667 -15.101 12.907 1.00 56.28 83 PHE A C 1
ATOM 660 O O . PHE A 1 83 ? -9.001 -15.804 11.947 1.00 56.28 83 PHE A O 1
ATOM 667 N N . PRO A 1 84 ? -9.403 -14.994 14.024 1.00 49.06 84 PRO A N 1
ATOM 668 C CA . PRO A 1 84 ? -10.722 -15.591 14.112 1.00 49.06 84 PRO A CA 1
ATOM 669 C C . PRO A 1 84 ? -11.535 -15.088 12.924 1.00 49.06 84 PRO A C 1
ATOM 671 O O . PRO A 1 84 ? -11.793 -13.893 12.796 1.00 49.06 84 PRO A O 1
ATOM 674 N N . THR A 1 85 ? -11.859 -16.004 12.016 1.00 45.69 85 THR A N 1
ATOM 675 C CA . THR A 1 85 ? -12.805 -15.751 10.941 1.00 45.69 85 THR A CA 1
ATOM 676 C C . THR A 1 85 ? -14.156 -15.867 11.622 1.00 45.69 85 THR A C 1
ATOM 678 O O . THR A 1 85 ? -14.488 -16.966 12.078 1.00 45.69 85 THR A O 1
ATOM 681 N N . PRO A 1 86 ? -14.896 -14.767 11.826 1.00 43.00 86 PRO A N 1
ATOM 682 C CA . PRO A 1 86 ? -16.185 -14.871 12.482 1.00 43.00 86 PRO A CA 1
ATOM 683 C C . PRO A 1 86 ? -17.039 -15.855 11.677 1.00 43.00 86 PRO A C 1
ATOM 685 O O . PRO A 1 86 ? -17.237 -15.671 10.478 1.00 43.00 86 PRO A O 1
ATOM 688 N N . ALA A 1 87 ? -17.495 -16.936 12.318 1.00 40.41 87 ALA A N 1
ATOM 689 C CA . ALA A 1 87 ? -18.398 -17.883 11.682 1.00 40.41 87 ALA A CA 1
ATOM 690 C C . ALA A 1 87 ? -19.687 -17.125 11.351 1.00 40.41 87 ALA A C 1
ATOM 692 O O . ALA A 1 87 ? -20.431 -16.695 12.243 1.00 40.41 87 ALA A O 1
ATOM 693 N N . PHE A 1 88 ? -19.898 -16.875 10.066 1.00 42.59 88 PHE A N 1
ATOM 694 C CA . PHE A 1 88 ? -21.051 -16.143 9.594 1.00 42.59 88 PHE A CA 1
ATOM 695 C C . PHE A 1 88 ? -21.639 -16.850 8.377 1.00 42.59 88 PHE A C 1
ATOM 697 O O . PHE A 1 88 ? -20.978 -17.006 7.353 1.00 42.59 88 PHE A O 1
ATOM 704 N N . GLU A 1 89 ? -22.892 -17.270 8.508 1.00 39.28 89 GLU A N 1
ATOM 705 C CA . GLU A 1 89 ? -23.699 -17.757 7.399 1.00 39.28 89 GLU A CA 1
ATOM 706 C C . GLU A 1 89 ? -24.606 -16.624 6.922 1.00 39.28 89 GLU A C 1
ATOM 708 O O . GLU A 1 89 ? -25.380 -16.057 7.696 1.00 39.28 89 GLU A O 1
ATOM 713 N N . LEU A 1 90 ? -24.494 -16.286 5.637 1.00 34.81 90 LEU A N 1
ATOM 714 C CA . LEU A 1 90 ? -25.370 -15.331 4.965 1.00 34.81 90 LEU A CA 1
ATOM 715 C C . LEU A 1 90 ? -26.810 -15.868 4.976 1.00 34.81 90 LEU A C 1
ATOM 717 O O . LEU A 1 90 ? -27.047 -16.937 4.407 1.00 34.81 90 LEU A O 1
ATOM 721 N N . PRO A 1 91 ? -27.806 -15.136 5.508 1.00 43.75 91 PRO A N 1
ATOM 722 C CA . PRO A 1 91 ? -29.178 -15.375 5.102 1.00 43.75 91 PRO A CA 1
ATOM 723 C C . PRO A 1 91 ? -29.279 -14.987 3.625 1.00 43.75 91 PRO A C 1
ATOM 725 O O . PRO A 1 91 ? -29.140 -13.820 3.266 1.00 43.75 91 PRO A O 1
ATOM 728 N N . SER A 1 92 ? -29.499 -15.972 2.760 1.00 40.88 92 SER A N 1
ATOM 729 C CA . SER A 1 92 ? -29.364 -15.864 1.301 1.00 40.88 92 SER A CA 1
ATOM 730 C C . SER A 1 92 ? -30.308 -14.871 0.603 1.00 40.88 92 SER A C 1
ATOM 732 O O . SER A 1 92 ? -30.177 -14.681 -0.601 1.00 40.88 92 SER A O 1
ATOM 734 N N . ASN A 1 93 ? -31.233 -14.217 1.320 1.00 39.56 93 ASN A N 1
ATOM 735 C CA . ASN A 1 93 ? -32.400 -13.562 0.713 1.00 39.56 93 ASN A CA 1
ATOM 736 C C . ASN A 1 93 ? -32.744 -12.145 1.224 1.00 39.56 93 ASN A C 1
ATOM 738 O O . ASN A 1 93 ? -33.853 -11.678 0.969 1.00 39.56 93 ASN A O 1
ATOM 742 N N . GLN A 1 94 ? -31.864 -11.426 1.928 1.00 40.69 94 GLN A N 1
ATOM 743 C CA . GLN A 1 94 ? -32.142 -10.013 2.241 1.00 40.69 94 GLN A CA 1
ATOM 744 C C . GLN A 1 94 ? -31.645 -9.089 1.120 1.00 40.69 94 GLN A C 1
ATOM 746 O O . GLN A 1 94 ? -30.459 -9.082 0.797 1.00 40.69 94 GLN A O 1
ATOM 751 N N . SER A 1 95 ? -32.544 -8.283 0.535 1.00 38.03 95 SER A N 1
ATOM 752 C CA . SER A 1 95 ? -32.137 -7.156 -0.311 1.00 38.03 95 SER A CA 1
ATOM 753 C C . SER A 1 95 ? -31.540 -6.081 0.592 1.00 38.03 95 SER A C 1
ATOM 755 O O . SER A 1 95 ? -32.262 -5.441 1.357 1.00 38.03 95 SER A O 1
ATOM 757 N N . ILE A 1 96 ? -30.224 -5.923 0.536 1.00 37.53 96 ILE A N 1
ATOM 758 C CA . ILE A 1 96 ? -29.486 -4.968 1.360 1.00 37.53 96 ILE A CA 1
ATOM 759 C C . ILE A 1 96 ? -29.371 -3.660 0.571 1.00 37.53 96 ILE A C 1
ATOM 761 O O . ILE A 1 96 ? -28.930 -3.695 -0.582 1.00 37.53 96 ILE A O 1
ATOM 765 N N . PRO A 1 97 ? -29.772 -2.513 1.134 1.00 36.88 97 PRO A N 1
ATOM 766 C CA . PRO A 1 97 ? -29.528 -1.245 0.458 1.00 36.88 97 PRO A CA 1
ATOM 767 C C . PRO A 1 97 ? -28.036 -0.868 0.437 1.00 36.88 97 PRO A C 1
ATOM 769 O O . PRO A 1 97 ? -27.202 -1.419 1.148 1.00 36.88 97 PRO A O 1
ATOM 772 N N . ASN A 1 98 ? -27.668 0.021 -0.479 1.00 39.56 98 ASN A N 1
ATOM 773 C CA . ASN A 1 98 ? -26.276 0.309 -0.817 1.00 39.56 98 ASN A CA 1
ATOM 774 C C . ASN A 1 98 ? -25.672 1.306 0.200 1.00 39.56 98 ASN A C 1
ATOM 776 O O . ASN A 1 98 ? -25.787 2.512 0.010 1.00 39.56 98 ASN A O 1
ATOM 780 N N . TYR A 1 99 ? -25.096 0.809 1.304 1.00 43.53 99 TYR A N 1
ATOM 781 C CA . TYR A 1 99 ? -24.782 1.606 2.511 1.00 43.53 99 TYR A CA 1
ATOM 782 C C . TYR A 1 99 ? -23.296 1.914 2.766 1.00 43.53 99 TYR A C 1
ATOM 784 O O . TYR A 1 99 ? -22.912 2.217 3.897 1.00 43.53 99 TYR A O 1
ATOM 792 N N . PHE A 1 100 ? -22.421 1.839 1.762 1.00 46.94 100 PHE A N 1
ATOM 793 C CA . PHE A 1 100 ? -21.044 2.304 1.953 1.00 46.94 100 PHE A CA 1
ATOM 794 C C . PHE A 1 100 ? -21.030 3.831 2.025 1.00 46.94 100 PHE A C 1
ATOM 796 O O . PHE A 1 100 ? -20.987 4.519 1.016 1.00 46.94 100 PHE A O 1
ATOM 803 N N . THR A 1 101 ? -21.090 4.379 3.226 1.00 60.19 101 THR A N 1
ATOM 804 C CA . THR A 1 101 ? -21.002 5.815 3.443 1.00 60.19 101 THR A CA 1
ATOM 805 C C . THR A 1 101 ? -19.545 6.235 3.577 1.00 60.19 101 THR A C 1
ATOM 807 O O . THR A 1 101 ? -18.881 5.933 4.573 1.00 60.19 101 THR A O 1
ATOM 810 N N . GLY A 1 102 ? -19.014 6.898 2.558 1.00 67.31 102 GLY A N 1
ATOM 811 C CA . GLY A 1 102 ? -17.615 7.296 2.533 1.00 67.31 102 GLY A CA 1
ATOM 812 C C . GLY A 1 102 ? -17.210 7.891 1.197 1.00 67.31 102 GLY A C 1
ATOM 813 O O . GLY A 1 102 ? -18.006 7.984 0.261 1.00 67.31 102 GLY A O 1
ATOM 814 N N . ILE A 1 103 ? -15.946 8.287 1.119 1.00 73.12 103 ILE A N 1
ATOM 815 C CA . ILE A 1 103 ? -15.357 8.809 -0.111 1.00 73.12 103 ILE A CA 1
ATOM 816 C C . ILE A 1 103 ? -14.368 7.774 -0.626 1.00 73.12 103 ILE A C 1
ATOM 818 O O . ILE A 1 103 ? -13.457 7.352 0.093 1.00 73.12 103 ILE A O 1
ATOM 822 N N . VAL A 1 104 ? -14.554 7.378 -1.881 1.00 79.81 104 VAL A N 1
ATOM 823 C CA . VAL A 1 104 ? -13.553 6.663 -2.666 1.00 79.81 104 VAL A CA 1
ATOM 824 C C . VAL A 1 104 ? -12.866 7.681 -3.559 1.00 79.81 104 VAL A C 1
ATOM 826 O O . VAL A 1 104 ? -13.518 8.322 -4.371 1.00 79.81 104 VAL A O 1
ATOM 829 N N . ILE A 1 105 ? -11.554 7.817 -3.443 1.00 82.81 105 ILE A N 1
ATOM 830 C CA . ILE A 1 105 ? -10.736 8.567 -4.386 1.00 82.81 105 ILE A CA 1
ATOM 831 C C . ILE A 1 105 ? -10.076 7.590 -5.340 1.00 82.81 105 ILE A C 1
ATOM 833 O O . ILE A 1 105 ? -9.387 6.671 -4.910 1.00 82.81 105 ILE A O 1
ATOM 837 N N . VAL A 1 106 ? -10.276 7.792 -6.634 1.00 84.19 106 VAL A N 1
ATOM 838 C CA . VAL A 1 106 ? -9.513 7.116 -7.679 1.00 84.19 106 VAL A CA 1
ATOM 839 C C . VAL A 1 106 ? -8.391 8.057 -8.089 1.00 84.19 106 VAL A C 1
ATOM 841 O O . VAL A 1 106 ? -8.651 9.101 -8.687 1.00 84.19 106 VAL A O 1
ATOM 844 N N . LEU A 1 107 ? -7.158 7.708 -7.734 1.00 84.88 107 LEU A N 1
ATOM 845 C CA . LEU A 1 107 ? -5.974 8.491 -8.059 1.00 84.88 107 LEU A CA 1
ATOM 846 C C . LEU A 1 107 ? -5.374 7.993 -9.373 1.00 84.88 107 LEU A C 1
ATOM 848 O O . LEU A 1 107 ? -5.040 6.813 -9.508 1.00 84.88 107 LEU A O 1
ATOM 852 N N . GLN A 1 108 ? -5.233 8.893 -10.339 1.00 87.88 108 GLN A N 1
ATOM 853 C CA . GLN A 1 108 ? -4.679 8.591 -11.655 1.00 87.88 108 GLN A CA 1
ATOM 854 C C . GLN A 1 108 ? -3.546 9.549 -12.000 1.00 87.88 108 GLN A C 1
ATOM 856 O O . GLN A 1 108 ? -3.551 10.716 -11.614 1.00 87.88 108 GLN A O 1
ATOM 861 N N . ASN A 1 109 ? -2.571 9.049 -12.747 1.00 84.50 109 ASN A N 1
ATOM 862 C CA . ASN A 1 109 ? -1.550 9.866 -13.372 1.00 84.50 109 ASN A CA 1
ATOM 863 C C . ASN A 1 109 ? -2.180 10.651 -14.530 1.00 84.50 109 ASN A C 1
ATOM 865 O O . ASN A 1 109 ? -2.747 10.059 -15.448 1.00 84.50 109 ASN A O 1
ATOM 869 N N . LYS A 1 110 ? -2.039 11.977 -14.512 1.00 82.44 110 LYS A N 1
ATOM 870 C CA . LYS A 1 110 ? -2.649 12.880 -15.496 1.00 82.44 110 LYS A CA 1
ATOM 871 C C . LYS A 1 110 ? -2.232 12.598 -16.939 1.00 82.44 110 LYS A C 1
ATOM 873 O O . LYS A 1 110 ? -2.994 12.876 -17.861 1.00 82.44 110 LYS A O 1
ATOM 878 N N . ILE A 1 111 ? -1.004 12.132 -17.145 1.00 76.88 111 ILE A N 1
ATOM 879 C CA . ILE A 1 111 ? -0.434 11.951 -18.479 1.00 76.88 111 ILE A CA 1
ATOM 880 C C . ILE A 1 111 ? -0.706 10.529 -18.977 1.00 76.88 111 ILE A C 1
ATOM 882 O O . ILE A 1 111 ? -1.172 10.363 -20.101 1.00 76.88 111 ILE A O 1
ATOM 886 N N . SER A 1 112 ? -0.452 9.505 -18.156 1.00 78.88 112 SER A N 1
ATOM 887 C CA . SER A 1 112 ? -0.620 8.104 -18.573 1.00 78.88 112 SER A CA 1
ATOM 888 C C . SER A 1 112 ? -2.035 7.549 -18.364 1.00 78.88 112 SER A C 1
ATOM 890 O O . SER A 1 112 ? -2.344 6.472 -18.871 1.00 78.88 112 SER A O 1
ATOM 892 N N . ASN A 1 113 ? -2.894 8.242 -17.604 1.00 80.38 113 ASN A N 1
ATOM 893 C CA . ASN A 1 113 ? -4.191 7.763 -17.099 1.00 80.38 113 ASN A CA 1
ATOM 894 C C . ASN A 1 113 ? -4.121 6.462 -16.272 1.00 80.38 113 ASN A C 1
ATOM 896 O O . ASN A 1 113 ? -5.159 5.888 -15.925 1.00 80.38 113 ASN A O 1
ATOM 900 N N . GLN A 1 114 ? -2.919 5.987 -15.935 1.00 81.94 114 GLN A N 1
ATOM 901 C CA . GLN A 1 114 ? -2.735 4.818 -15.083 1.00 81.94 114 GLN A CA 1
ATOM 902 C C . GLN A 1 114 ? -3.055 5.165 -13.631 1.00 81.94 114 GLN A C 1
ATOM 904 O O . GLN A 1 114 ? -2.844 6.288 -13.178 1.00 81.94 114 GLN A O 1
ATOM 909 N N . THR A 1 115 ? -3.581 4.194 -12.893 1.00 82.50 115 THR A N 1
ATOM 910 C CA . THR A 1 115 ? -3.889 4.352 -11.470 1.00 82.50 115 THR A CA 1
ATOM 911 C C . THR A 1 115 ? -2.609 4.383 -10.643 1.00 82.50 115 THR A C 1
ATOM 913 O O . THR A 1 115 ? -1.735 3.548 -10.859 1.00 82.50 115 THR A O 1
ATOM 916 N N . ILE A 1 116 ? -2.524 5.296 -9.678 1.00 78.81 116 ILE A N 1
ATOM 917 C CA . ILE A 1 116 ? -1.393 5.390 -8.746 1.00 78.81 116 ILE A CA 1
ATOM 918 C C . ILE A 1 116 ? -1.788 4.643 -7.476 1.00 78.81 116 ILE A C 1
ATOM 920 O O . ILE A 1 116 ? -2.676 5.091 -6.757 1.00 78.81 116 ILE A O 1
ATOM 924 N N . ASP A 1 117 ? -1.178 3.488 -7.224 1.00 81.00 117 ASP A N 1
ATOM 925 C CA . ASP A 1 117 ? -1.575 2.538 -6.178 1.00 81.00 117 ASP A CA 1
ATOM 926 C C . ASP A 1 117 ? -0.585 2.441 -5.014 1.00 81.00 117 ASP A C 1
ATOM 928 O O . ASP A 1 117 ? -0.663 1.517 -4.212 1.00 81.00 117 ASP A O 1
ATOM 932 N N . ASP A 1 118 ? 0.324 3.395 -4.880 1.00 72.62 118 ASP A N 1
ATOM 933 C CA . ASP A 1 118 ? 1.297 3.439 -3.790 1.00 72.62 118 ASP A CA 1
ATOM 934 C C . ASP A 1 118 ? 1.491 4.849 -3.214 1.00 72.62 118 ASP A C 1
ATOM 936 O O . ASP A 1 118 ? 2.417 5.100 -2.439 1.00 72.62 118 ASP A O 1
ATOM 940 N N . ALA A 1 119 ? 0.588 5.770 -3.557 1.00 77.44 119 ALA A N 1
ATOM 941 C CA . ALA A 1 119 ? 0.456 7.040 -2.862 1.00 77.44 119 ALA A CA 1
ATOM 942 C C . ALA A 1 119 ? -0.141 6.836 -1.463 1.00 77.44 119 ALA A C 1
ATOM 944 O O . ALA A 1 119 ? -0.904 5.898 -1.224 1.00 77.44 119 ALA A O 1
ATOM 945 N N . THR A 1 120 ? 0.145 7.774 -0.568 1.00 80.56 120 THR A N 1
ATOM 946 C CA . THR A 1 120 ? -0.593 7.973 0.679 1.00 80.56 120 THR A CA 1
ATOM 947 C C . THR A 1 120 ? -1.495 9.182 0.498 1.00 80.56 120 THR A C 1
ATOM 949 O O . THR A 1 120 ? -1.012 10.265 0.175 1.00 80.56 120 THR A O 1
ATOM 952 N N . LEU A 1 121 ? -2.800 9.018 0.708 1.00 83.94 121 LEU A N 1
ATOM 953 C CA . LEU A 1 121 ? -3.740 10.136 0.683 1.00 83.94 121 LEU A CA 1
ATOM 954 C C . LEU A 1 121 ? -4.167 10.492 2.101 1.00 83.94 121 LEU A C 1
ATOM 956 O O . LEU A 1 121 ? -4.585 9.625 2.864 1.00 83.94 121 LEU A O 1
ATOM 960 N N . GLN A 1 122 ? -4.112 11.771 2.441 1.00 85.81 122 GLN A N 1
ATOM 961 C CA . GLN A 1 122 ? -4.667 12.321 3.669 1.00 85.81 122 GLN A CA 1
ATOM 962 C C . GLN A 1 122 ? -5.798 13.280 3.317 1.00 85.81 122 GLN A C 1
ATOM 964 O O . GLN A 1 122 ? -5.597 14.249 2.601 1.00 85.81 122 GLN A O 1
ATOM 969 N N . MET A 1 123 ? -6.987 13.027 3.847 1.00 87.25 123 MET A N 1
ATOM 970 C CA . MET A 1 123 ? -8.149 13.889 3.706 1.00 87.25 123 MET A CA 1
ATOM 971 C C . MET A 1 123 ? -8.333 14.739 4.959 1.00 87.25 123 MET A C 1
ATOM 973 O O . MET A 1 123 ? -8.653 14.209 6.024 1.00 87.25 123 MET A O 1
ATOM 977 N N . ASN A 1 124 ? -8.192 16.052 4.830 1.00 87.44 124 ASN A N 1
ATOM 978 C CA . ASN A 1 124 ? -8.613 17.022 5.830 1.00 87.44 124 ASN A CA 1
ATOM 979 C C . ASN A 1 124 ? -10.030 17.508 5.500 1.00 87.44 124 ASN A C 1
ATOM 981 O O . ASN A 1 124 ? -10.382 17.653 4.333 1.00 87.44 124 ASN A O 1
ATOM 985 N N . TYR A 1 125 ? -10.859 17.725 6.514 1.00 85.44 125 TYR A N 1
ATOM 986 C CA . TYR A 1 125 ? -12.211 18.262 6.359 1.00 85.44 125 TYR A CA 1
ATOM 987 C C . TYR A 1 125 ? -12.660 18.956 7.647 1.00 85.44 125 TYR A C 1
ATOM 989 O O . TYR A 1 125 ? -12.138 18.682 8.725 1.00 85.44 125 TYR A O 1
ATOM 997 N N . PHE A 1 126 ? -13.626 19.860 7.553 1.00 81.06 126 PHE A N 1
ATOM 998 C CA . PHE A 1 126 ? -14.294 20.468 8.697 1.00 81.06 126 PHE A CA 1
ATOM 999 C C . PHE A 1 126 ? -15.619 19.755 8.954 1.00 81.06 126 PHE A C 1
ATOM 1001 O O . PHE A 1 126 ? -16.421 19.571 8.043 1.00 81.06 126 PHE A O 1
ATOM 1008 N N . ASP A 1 127 ? -15.837 19.364 10.201 1.00 78.38 127 ASP A N 1
ATOM 1009 C CA . ASP A 1 127 ? -17.107 18.874 10.719 1.00 78.38 127 ASP A CA 1
ATOM 1010 C C . ASP A 1 127 ? -17.674 19.945 11.655 1.00 78.38 127 ASP A C 1
ATOM 1012 O O . ASP A 1 127 ? -17.029 20.335 12.631 1.00 78.38 127 ASP A O 1
ATOM 1016 N N . SER A 1 128 ? -18.886 20.434 11.386 1.00 74.50 128 SER A N 1
ATOM 1017 C CA . SER A 1 128 ? -19.452 21.527 12.181 1.00 74.50 128 SER A CA 1
ATOM 1018 C C . SER A 1 128 ? -19.736 21.171 13.647 1.00 74.50 128 SER A C 1
ATOM 1020 O O . SER A 1 128 ? -19.938 22.080 14.449 1.00 74.50 128 SER A O 1
ATOM 1022 N N . GLN A 1 129 ? -19.768 19.887 14.018 1.00 67.31 129 GLN A N 1
ATOM 1023 C CA . GLN A 1 129 ? -19.864 19.454 15.416 1.00 67.31 129 GLN A CA 1
ATOM 1024 C C . GLN A 1 129 ? -18.496 19.308 16.071 1.00 67.31 129 GLN A C 1
ATOM 1026 O O . GLN A 1 129 ? -18.314 19.672 17.232 1.00 67.31 129 GLN A O 1
ATOM 1031 N N . THR A 1 130 ? -17.550 18.712 15.349 1.00 70.06 130 THR A N 1
ATOM 1032 C CA . THR A 1 130 ? -16.310 18.203 15.945 1.00 70.06 130 THR A CA 1
ATOM 1033 C C . THR A 1 130 ? -15.048 18.945 15.494 1.00 70.06 130 THR A C 1
ATOM 1035 O O . THR A 1 130 ? -13.946 18.598 15.931 1.00 70.06 130 THR A O 1
ATOM 1038 N N . GLY A 1 131 ? -15.206 19.989 14.679 1.00 80.75 131 GLY A N 1
ATOM 1039 C CA . GLY A 1 131 ? -14.155 20.877 14.195 1.00 80.75 131 GLY A CA 1
ATOM 1040 C C . GLY A 1 131 ? -13.364 20.310 13.016 1.00 80.75 131 GLY A C 1
ATOM 1041 O O . GLY A 1 131 ? -13.839 19.465 12.261 1.00 80.75 131 GLY A O 1
ATOM 1042 N N . ASN A 1 132 ? -12.128 20.785 12.852 1.00 81.88 132 ASN A N 1
ATOM 1043 C CA . ASN A 1 132 ? -11.218 20.268 11.831 1.00 81.88 132 ASN A CA 1
ATOM 1044 C C . ASN A 1 132 ? -10.854 18.807 12.120 1.00 81.88 132 ASN A C 1
ATOM 1046 O O . ASN A 1 132 ? -10.465 18.448 13.235 1.00 81.88 132 ASN A O 1
ATOM 1050 N N . LYS A 1 133 ? -10.933 17.980 11.085 1.00 82.56 133 LYS A N 1
ATOM 1051 C CA . LYS A 1 133 ? -10.600 16.562 11.083 1.00 82.56 133 LYS A CA 1
ATOM 1052 C C . LYS A 1 133 ? -9.606 16.258 9.981 1.00 82.56 133 LYS A C 1
ATOM 1054 O O . LYS A 1 133 ? -9.515 16.959 8.979 1.00 82.56 133 LYS A O 1
ATOM 1059 N N . SER A 1 134 ? -8.858 15.185 10.193 1.00 78.00 134 SER A N 1
ATOM 1060 C CA . SER A 1 134 ? -7.931 14.643 9.213 1.00 78.00 134 SER A CA 1
ATOM 1061 C C . SER A 1 134 ? -7.961 13.125 9.276 1.00 78.00 134 SER A C 1
ATOM 1063 O O . SER A 1 134 ? -7.903 12.555 10.369 1.00 78.00 134 SER A O 1
ATOM 1065 N N . SER A 1 135 ? -8.056 12.469 8.127 1.00 76.50 135 SER A N 1
ATOM 1066 C CA . SER A 1 135 ? -8.126 11.018 7.986 1.00 76.50 135 SER A CA 1
ATOM 1067 C C . SER A 1 135 ? -7.202 10.566 6.865 1.00 76.50 135 SER A C 1
ATOM 1069 O O . SER A 1 135 ? -7.314 11.050 5.743 1.00 76.50 135 SER A O 1
ATOM 1071 N N . VAL A 1 136 ? -6.299 9.628 7.145 1.00 76.25 136 VAL A N 1
ATOM 1072 C CA . VAL A 1 136 ? -5.536 8.968 6.082 1.00 76.25 136 VAL A CA 1
ATOM 1073 C C . VAL A 1 136 ? -6.446 7.954 5.403 1.00 76.25 136 VAL A C 1
ATOM 1075 O O . VAL A 1 136 ? -7.158 7.196 6.062 1.00 76.25 136 VAL A O 1
ATOM 1078 N N . MET A 1 137 ? -6.465 7.986 4.078 1.00 82.69 137 MET A N 1
ATOM 1079 C CA . MET A 1 137 ? -7.295 7.116 3.265 1.00 82.69 137 MET A CA 1
ATOM 1080 C C . MET A 1 137 ? -6.601 5.776 3.050 1.00 82.69 137 MET A C 1
ATOM 1082 O O . MET A 1 137 ? -5.392 5.693 2.841 1.00 82.69 137 MET A O 1
ATOM 1086 N N . ILE A 1 138 ? -7.397 4.719 3.083 1.00 72.50 138 ILE A N 1
ATOM 1087 C CA . ILE A 1 138 ? -6.959 3.339 2.943 1.00 72.50 138 ILE A CA 1
ATOM 1088 C C . ILE A 1 138 ? -6.850 3.017 1.462 1.00 72.50 138 ILE A C 1
ATOM 1090 O O . ILE A 1 138 ? -7.842 3.102 0.744 1.00 72.50 138 ILE A O 1
ATOM 1094 N N . ASN A 1 139 ? -5.683 2.587 1.008 1.00 74.81 139 ASN A N 1
ATOM 1095 C CA . ASN A 1 139 ? -5.551 2.043 -0.332 1.00 74.81 139 ASN A CA 1
ATOM 1096 C C . ASN A 1 139 ? -6.240 0.673 -0.420 1.00 74.81 139 ASN A C 1
ATOM 1098 O O . ASN A 1 139 ? -5.825 -0.282 0.232 1.00 74.81 139 ASN A O 1
ATOM 1102 N N . VAL A 1 140 ? -7.295 0.579 -1.224 1.00 70.38 140 VAL A N 1
ATOM 1103 C CA . VAL A 1 140 ? -8.055 -0.659 -1.455 1.00 70.38 140 VAL A CA 1
ATOM 1104 C C . VAL A 1 140 ? -7.665 -1.350 -2.770 1.00 70.38 140 VAL A C 1
ATOM 1106 O O . VAL A 1 140 ? -8.335 -2.289 -3.198 1.00 70.38 140 VAL A O 1
ATOM 1109 N N . GLY A 1 141 ? -6.567 -0.916 -3.395 1.00 64.12 141 GLY A N 1
ATOM 1110 C CA . GLY A 1 141 ? -6.006 -1.466 -4.627 1.00 64.12 141 GLY A CA 1
ATOM 1111 C C . GLY A 1 141 ? -6.493 -0.763 -5.896 1.00 64.12 141 GLY A C 1
ATOM 1112 O O . GLY A 1 141 ? -7.549 -0.129 -5.923 1.00 64.12 141 GLY A O 1
ATOM 1113 N N . GLY A 1 142 ? -5.703 -0.871 -6.972 1.00 73.25 142 GLY A N 1
ATOM 1114 C CA . GLY A 1 142 ? -6.020 -0.266 -8.274 1.00 73.25 142 GLY A CA 1
ATOM 1115 C C . GLY A 1 142 ? -6.124 1.261 -8.223 1.00 73.25 142 GLY A C 1
ATOM 1116 O O . GLY A 1 142 ? -7.025 1.829 -8.837 1.00 73.25 142 GLY A O 1
ATOM 1117 N N . GLY A 1 143 ? -5.276 1.905 -7.412 1.00 76.19 143 GLY A N 1
ATOM 1118 C CA . GLY A 1 143 ? -5.277 3.350 -7.142 1.00 76.19 143 GLY A CA 1
ATOM 1119 C C . GLY A 1 143 ? -6.571 3.890 -6.545 1.00 76.19 143 GLY A C 1
ATOM 1120 O O . GLY A 1 143 ? -6.891 5.065 -6.713 1.00 76.19 143 GLY A O 1
ATOM 1121 N N . ARG A 1 144 ? -7.345 3.034 -5.872 1.00 80.62 144 ARG A N 1
ATOM 1122 C CA . ARG A 1 144 ? -8.545 3.434 -5.142 1.00 80.62 144 ARG A CA 1
ATOM 1123 C C . ARG A 1 144 ? -8.210 3.592 -3.672 1.00 80.62 144 ARG A C 1
ATOM 1125 O O . ARG A 1 144 ? -7.669 2.688 -3.045 1.00 80.62 144 ARG A O 1
ATOM 1132 N N . TYR A 1 145 ? -8.606 4.722 -3.120 1.00 82.69 145 TYR A N 1
ATOM 1133 C CA . TYR A 1 145 ? -8.380 5.107 -1.743 1.00 82.69 145 TYR A CA 1
ATOM 1134 C C . TYR A 1 145 ? -9.720 5.337 -1.079 1.00 82.69 145 TYR A C 1
ATOM 1136 O O . TYR A 1 145 ? -10.548 6.062 -1.610 1.00 82.69 145 TYR A O 1
ATOM 1144 N N . TYR A 1 146 ? -9.958 4.734 0.070 1.00 81.19 146 TYR A N 1
ATOM 1145 C CA . TYR A 1 146 ? -11.234 4.803 0.759 1.00 81.19 146 TYR A CA 1
ATOM 1146 C C . TYR A 1 146 ? -11.057 5.406 2.141 1.00 81.19 146 TYR A C 1
ATOM 1148 O O . TYR A 1 146 ? -10.156 5.027 2.889 1.00 81.19 146 TYR A O 1
ATOM 1156 N N . THR A 1 147 ? -11.947 6.316 2.515 1.00 76.94 147 THR A N 1
ATOM 1157 C CA . THR A 1 147 ? -12.049 6.764 3.900 1.00 76.94 147 THR A CA 1
ATOM 1158 C C . THR A 1 147 ? -13.514 6.847 4.318 1.00 76.94 147 THR A C 1
ATOM 1160 O O . THR A 1 147 ? -14.335 7.408 3.582 1.00 76.94 147 THR A O 1
ATOM 1163 N N . PRO A 1 148 ? -13.880 6.252 5.466 1.00 71.12 148 PRO A N 1
ATOM 1164 C CA . PRO A 1 148 ? -15.226 6.388 5.990 1.00 71.12 148 PRO A CA 1
ATOM 1165 C C . PRO A 1 148 ? -15.453 7.830 6.453 1.00 71.12 148 PRO A C 1
ATOM 1167 O O . PRO A 1 148 ? -14.590 8.425 7.103 1.00 71.12 148 PRO A O 1
ATOM 1170 N N . LEU A 1 149 ? -16.632 8.372 6.153 1.00 69.94 149 LEU A N 1
ATOM 1171 C CA . LEU A 1 149 ? -17.090 9.632 6.733 1.00 69.94 149 LEU A CA 1
ATOM 1172 C C . LEU A 1 149 ? -17.913 9.354 7.997 1.00 69.94 149 LEU A C 1
ATOM 1174 O O . LEU A 1 149 ? -18.568 8.312 8.076 1.00 69.94 149 LEU A O 1
ATOM 1178 N N . PRO A 1 150 ? -17.893 10.252 8.995 1.00 60.56 150 PRO A N 1
ATOM 1179 C CA . PRO A 1 150 ? -18.807 10.150 10.124 1.00 60.56 150 PRO A CA 1
ATOM 1180 C C . PRO A 1 150 ? -20.248 10.287 9.612 1.00 60.56 150 PRO A C 1
ATOM 1182 O O . PRO A 1 150 ? -20.605 11.312 9.032 1.00 60.56 150 PRO A O 1
ATOM 1185 N N . THR A 1 151 ? -21.068 9.249 9.789 1.00 55.44 151 THR A N 1
ATOM 1186 C CA . THR A 1 151 ? -22.477 9.248 9.375 1.00 55.44 151 THR A CA 1
ATOM 1187 C C . THR A 1 151 ? -23.443 9.292 10.545 1.00 55.44 151 THR A C 1
ATOM 1189 O O . THR A 1 151 ? -23.108 8.922 11.670 1.00 55.44 151 THR A O 1
ATOM 1192 N N . ASN A 1 152 ? -24.661 9.771 10.265 1.00 48.06 152 ASN A N 1
ATOM 1193 C CA . ASN A 1 152 ? -25.792 9.783 11.187 1.00 48.06 152 ASN A CA 1
ATOM 1194 C C . ASN A 1 152 ? -26.363 8.373 11.299 1.00 48.06 152 ASN A C 1
ATOM 1196 O O . ASN A 1 152 ? -27.441 8.093 10.783 1.00 48.06 152 ASN A O 1
ATOM 1200 N N . ASP A 1 153 ? -25.628 7.463 11.916 1.00 45.03 153 ASP A N 1
ATOM 1201 C CA . ASP A 1 153 ? -26.105 6.099 12.035 1.00 45.03 153 ASP A CA 1
ATOM 1202 C C . ASP A 1 153 ? -26.872 5.949 13.362 1.00 45.03 153 ASP A C 1
ATOM 1204 O O . ASP A 1 153 ? -26.465 5.262 14.291 1.00 45.03 153 ASP A O 1
ATOM 1208 N N . THR A 1 154 ? -28.039 6.601 13.458 1.00 40.97 154 THR A N 1
ATOM 1209 C CA . THR A 1 154 ? -29.074 6.223 14.447 1.00 40.97 154 THR A CA 1
ATOM 1210 C C . THR A 1 154 ? -29.573 4.792 14.215 1.00 40.97 154 THR A C 1
ATOM 1212 O O . THR A 1 154 ? -30.201 4.198 15.087 1.00 40.97 154 THR A O 1
ATOM 1215 N N . THR A 1 155 ? -29.247 4.212 13.059 1.00 42.53 155 THR A N 1
ATOM 1216 C CA . THR A 1 155 ? -29.441 2.807 12.713 1.00 42.53 155 THR A CA 1
ATOM 1217 C C . THR A 1 155 ? -28.216 1.924 12.981 1.00 42.53 155 THR A C 1
ATOM 1219 O O . THR A 1 155 ? -28.347 0.704 12.887 1.00 42.53 155 THR A O 1
ATOM 1222 N N . MET A 1 156 ? -27.078 2.465 13.440 1.00 40.25 156 MET A N 1
ATOM 1223 C CA . MET A 1 156 ? -25.896 1.672 13.820 1.00 40.25 156 MET A CA 1
ATOM 1224 C C . MET A 1 156 ? -26.278 0.691 14.930 1.00 40.25 156 MET A C 1
ATOM 1226 O O . MET A 1 156 ? -25.899 -0.473 14.940 1.00 40.25 156 MET A O 1
ATOM 1230 N N . ASP A 1 157 ? -27.161 1.124 15.821 1.00 41.19 157 ASP A N 1
ATOM 1231 C CA . ASP A 1 157 ? -27.723 0.278 16.866 1.00 41.19 157 ASP A CA 1
ATOM 1232 C C . ASP A 1 157 ? -28.568 -0.899 16.349 1.00 41.19 157 ASP A C 1
ATOM 1234 O O . ASP A 1 157 ? -28.744 -1.876 17.073 1.00 41.19 157 ASP A O 1
ATOM 1238 N N . SER A 1 158 ? -29.075 -0.825 15.112 1.00 42.03 158 SER A N 1
ATOM 1239 C CA . SER A 1 158 ? -29.834 -1.897 14.450 1.00 42.03 158 SER A CA 1
ATOM 1240 C C . SER A 1 158 ? -28.982 -2.809 13.562 1.00 42.03 158 SER A C 1
ATOM 1242 O O . SER A 1 158 ? -29.389 -3.938 13.295 1.00 42.03 158 SER A O 1
ATOM 1244 N N . TYR A 1 159 ? -27.808 -2.345 13.119 1.00 40.62 159 TYR A N 1
ATOM 1245 C CA . TYR A 1 159 ? -26.921 -3.108 12.231 1.00 40.62 159 TYR A CA 1
ATOM 1246 C C . TYR A 1 159 ? -25.877 -3.913 12.994 1.00 40.62 159 TYR A C 1
ATOM 1248 O O . TYR A 1 159 ? -25.528 -5.023 12.605 1.00 40.62 159 TYR A O 1
ATOM 1256 N N . PHE A 1 160 ? -25.402 -3.377 14.113 1.00 45.84 160 PHE A N 1
ATOM 1257 C CA . PHE A 1 160 ? -24.402 -4.039 14.923 1.00 45.84 160 PHE A CA 1
ATOM 1258 C C . PHE A 1 160 ? -25.115 -4.861 15.989 1.00 45.84 160 PHE A C 1
ATOM 1260 O O . PHE A 1 160 ? -25.643 -4.306 16.955 1.00 45.84 160 PHE A O 1
ATOM 1267 N N . ASP A 1 161 ? -25.091 -6.192 15.856 1.00 56.88 161 ASP A N 1
ATOM 1268 C CA . ASP A 1 161 ? -25.290 -7.051 17.023 1.00 56.88 161 ASP A CA 1
ATOM 1269 C C . ASP A 1 161 ? -24.219 -6.646 18.037 1.00 56.88 161 ASP A C 1
ATOM 1271 O O . ASP A 1 161 ? -23.032 -6.942 17.887 1.00 56.88 161 ASP A O 1
ATOM 1275 N N . ARG A 1 162 ? -24.645 -5.876 19.041 1.00 60.75 162 ARG A N 1
ATOM 1276 C CA . ARG A 1 162 ? -23.751 -5.219 19.993 1.00 60.75 162 ARG A CA 1
ATOM 1277 C C . ARG A 1 162 ? -22.880 -6.231 20.716 1.00 60.75 162 ARG A C 1
ATOM 1279 O O . ARG A 1 162 ? -21.713 -5.949 20.974 1.00 60.75 162 ARG A O 1
ATOM 1286 N N . ASN A 1 163 ? -23.428 -7.403 21.019 1.00 62.81 163 ASN A N 1
ATOM 1287 C CA . ASN A 1 163 ? -22.681 -8.461 21.682 1.00 62.81 163 ASN A CA 1
ATOM 1288 C C . ASN A 1 163 ? -21.642 -9.038 20.722 1.00 62.81 163 ASN A C 1
ATOM 1290 O O . ASN A 1 163 ? -20.470 -9.135 21.080 1.00 62.81 163 ASN A O 1
ATOM 1294 N N . LYS A 1 164 ? -22.027 -9.282 19.467 1.00 62.69 164 LYS A N 1
ATOM 1295 C CA . LYS A 1 164 ? -21.116 -9.802 18.445 1.00 62.69 164 LYS A CA 1
ATOM 1296 C C . LYS A 1 164 ? -20.014 -8.813 18.063 1.00 62.69 164 LYS A C 1
ATOM 1298 O O . LYS A 1 164 ? -18.870 -9.225 17.895 1.00 62.69 164 LYS A O 1
ATOM 1303 N N . LEU A 1 165 ? -20.301 -7.513 17.978 1.00 58.16 165 LEU A N 1
ATOM 1304 C CA . LEU A 1 165 ? -19.295 -6.472 17.735 1.00 58.16 165 LEU A CA 1
ATOM 1305 C C . LEU A 1 165 ? -18.295 -6.392 18.894 1.00 58.16 165 LEU A C 1
ATOM 1307 O O . LEU A 1 165 ? -17.088 -6.336 18.655 1.00 58.16 165 LEU A O 1
ATOM 1311 N N . ARG A 1 166 ? -18.791 -6.408 20.139 1.00 65.25 166 ARG A N 1
ATOM 1312 C CA . ARG A 1 166 ? -17.957 -6.429 21.350 1.00 65.25 166 ARG A CA 1
ATOM 1313 C C . ARG A 1 166 ? -17.031 -7.638 21.352 1.00 65.25 166 ARG A C 1
ATOM 1315 O O . ARG A 1 166 ? -15.820 -7.477 21.472 1.00 65.25 166 ARG A O 1
ATOM 1322 N N . GLU A 1 167 ? -17.587 -8.827 21.142 1.00 66.62 167 GLU A N 1
ATOM 1323 C CA . GLU A 1 167 ? -16.819 -10.069 21.044 1.00 66.62 167 GLU A CA 1
ATOM 1324 C C . GLU A 1 167 ? -15.789 -10.006 19.915 1.00 66.62 167 GLU A C 1
ATOM 1326 O O . GLU A 1 167 ? -14.623 -10.322 20.134 1.00 66.62 167 GLU A O 1
ATOM 1331 N N . THR A 1 168 ? -16.183 -9.525 18.735 1.00 65.06 168 THR A N 1
ATOM 1332 C CA . THR A 1 168 ? -15.311 -9.445 17.558 1.00 65.06 168 THR A CA 1
ATOM 1333 C C . THR A 1 168 ? -14.148 -8.484 17.776 1.00 65.06 168 THR A C 1
ATOM 1335 O O . THR A 1 168 ? -13.011 -8.826 17.457 1.00 65.06 168 THR A O 1
ATOM 1338 N N . ILE A 1 169 ? -14.381 -7.299 18.349 1.00 63.81 169 ILE A N 1
ATOM 1339 C CA . ILE A 1 169 ? -13.296 -6.338 18.583 1.00 63.81 169 ILE A CA 1
ATOM 1340 C C . ILE A 1 169 ? -12.357 -6.835 19.681 1.00 63.81 169 ILE A C 1
ATOM 1342 O O . ILE A 1 169 ? -11.145 -6.710 19.517 1.00 63.81 169 ILE A O 1
ATOM 1346 N N . ILE A 1 170 ? -12.867 -7.462 20.745 1.00 68.62 170 ILE A N 1
ATOM 1347 C CA . ILE A 1 170 ? -12.026 -8.088 21.778 1.00 68.62 170 ILE A CA 1
ATOM 1348 C C . ILE A 1 170 ? -11.186 -9.214 21.159 1.00 68.62 170 ILE A C 1
ATOM 1350 O O . ILE A 1 170 ? -9.968 -9.257 21.333 1.00 68.62 170 ILE A O 1
ATOM 1354 N N . GLN A 1 171 ? -11.810 -10.105 20.384 1.00 71.12 171 GLN A N 1
ATOM 1355 C CA . GLN A 1 171 ? -11.129 -11.214 19.714 1.00 71.12 171 GLN A CA 1
ATOM 1356 C C . GLN A 1 171 ? -10.059 -10.724 18.732 1.00 71.12 171 GLN A C 1
ATOM 1358 O O . GLN A 1 171 ? -8.937 -11.231 18.754 1.00 71.12 171 GLN A O 1
ATOM 1363 N N . GLN A 1 172 ? -10.363 -9.720 17.908 1.00 67.00 172 GLN A N 1
ATOM 1364 C CA . GLN A 1 172 ? -9.413 -9.168 16.940 1.00 67.00 172 GLN A CA 1
ATOM 1365 C C . GLN A 1 172 ? -8.310 -8.339 17.599 1.00 67.00 172 GLN A C 1
ATOM 1367 O O . GLN A 1 172 ? -7.160 -8.417 17.165 1.00 67.00 172 GLN A O 1
ATOM 1372 N N . SER A 1 173 ? -8.614 -7.598 18.667 1.00 69.00 173 SER A N 1
ATOM 1373 C CA . SER A 1 173 ? -7.600 -6.891 19.461 1.00 69.00 173 SER A CA 1
ATOM 1374 C C . SER A 1 173 ? -6.619 -7.883 20.080 1.00 69.00 173 SER A C 1
ATOM 1376 O O . SER A 1 173 ? -5.414 -7.741 19.899 1.00 69.00 173 SER A O 1
ATOM 1378 N N . ASN A 1 174 ? -7.124 -8.952 20.702 1.00 74.38 174 ASN A N 1
ATOM 1379 C CA . ASN A 1 174 ? -6.295 -10.010 21.281 1.00 74.38 174 ASN A CA 1
ATOM 1380 C C . ASN A 1 174 ? -5.483 -10.775 20.225 1.00 74.38 174 ASN A C 1
ATOM 1382 O O . ASN A 1 174 ? -4.324 -11.109 20.465 1.00 74.38 174 ASN A O 1
ATOM 1386 N N . ALA A 1 175 ? -6.060 -11.048 19.050 1.00 70.94 175 ALA A N 1
ATOM 1387 C CA . ALA A 1 175 ? -5.334 -11.661 17.939 1.00 70.94 175 ALA A CA 1
ATOM 1388 C C . ALA A 1 175 ? -4.204 -10.751 17.427 1.00 70.94 175 ALA A C 1
ATOM 1390 O O . ALA A 1 175 ? -3.106 -11.230 17.156 1.00 70.94 175 ALA A O 1
ATOM 1391 N N . SER A 1 176 ? -4.454 -9.440 17.353 1.00 69.44 176 SER A N 1
ATOM 1392 C CA . SER A 1 176 ? -3.472 -8.442 16.913 1.00 69.44 176 SER A CA 1
ATOM 1393 C C . SER A 1 176 ? -2.350 -8.258 17.932 1.00 69.44 176 SER A C 1
ATOM 1395 O O . SER A 1 176 ? -1.193 -8.178 17.537 1.00 69.44 176 SER A O 1
ATOM 1397 N N . ILE A 1 177 ? -2.672 -8.257 19.230 1.00 76.62 177 ILE A N 1
ATOM 1398 C CA . ILE A 1 177 ? -1.686 -8.264 20.321 1.00 76.62 177 ILE A CA 1
ATOM 1399 C C . ILE A 1 177 ? -0.757 -9.468 20.168 1.00 76.62 177 ILE A C 1
ATOM 1401 O O . ILE A 1 177 ? 0.445 -9.283 20.018 1.00 76.62 177 ILE A O 1
ATOM 1405 N N . LYS A 1 178 ? -1.315 -10.684 20.075 1.00 77.69 178 LYS A N 1
ATOM 1406 C CA . LYS A 1 178 ? -0.517 -11.904 19.885 1.00 77.69 178 LYS A CA 1
ATOM 1407 C C . LYS A 1 178 ? 0.343 -11.841 18.631 1.00 77.69 178 LYS A C 1
ATOM 1409 O O . LYS A 1 178 ? 1.492 -12.258 18.675 1.00 77.69 178 LYS A O 1
ATOM 1414 N N . LEU A 1 179 ? -0.203 -11.333 17.523 1.00 76.25 179 LEU A N 1
ATOM 1415 C CA . LEU A 1 179 ? 0.548 -11.162 16.282 1.00 76.25 179 LEU A CA 1
ATOM 1416 C C . LEU A 1 179 ? 1.736 -10.225 16.467 1.00 76.25 179 LEU A C 1
ATOM 1418 O O . LEU A 1 179 ? 2.830 -10.576 16.048 1.00 76.25 179 LEU A O 1
ATOM 1422 N N . ILE A 1 180 ? 1.531 -9.069 17.092 1.00 76.31 180 ILE A N 1
ATOM 1423 C CA . ILE A 1 180 ? 2.585 -8.078 17.323 1.00 76.31 180 ILE A CA 1
ATOM 1424 C C . ILE A 1 180 ? 3.651 -8.627 18.278 1.00 76.31 180 ILE A C 1
ATOM 1426 O O . ILE A 1 180 ? 4.835 -8.456 18.010 1.00 76.31 180 ILE A O 1
ATOM 1430 N N . GLU A 1 181 ? 3.250 -9.320 19.345 1.00 79.69 181 GLU A N 1
ATOM 1431 C CA . GLU A 1 181 ? 4.162 -9.893 20.345 1.00 79.69 181 GLU A CA 1
ATOM 1432 C C . GLU A 1 181 ? 5.100 -10.958 19.768 1.00 79.69 181 GLU A C 1
ATOM 1434 O O . GLU A 1 181 ? 6.254 -11.053 20.180 1.00 79.69 181 GLU A O 1
ATOM 1439 N N . VAL A 1 182 ? 4.619 -11.763 18.817 1.00 79.50 182 VAL A N 1
ATOM 1440 C CA . VAL A 1 182 ? 5.431 -12.818 18.189 1.00 79.50 182 VAL A CA 1
ATOM 1441 C C . VAL A 1 182 ? 6.095 -12.376 16.887 1.00 79.50 182 VAL A C 1
ATOM 1443 O O . VAL A 1 182 ? 6.871 -13.144 16.316 1.00 79.50 182 VAL A O 1
ATOM 1446 N N . TYR A 1 183 ? 5.777 -11.182 16.374 1.00 78.56 183 TYR A N 1
ATOM 1447 C CA . TYR A 1 183 ? 6.390 -10.691 15.146 1.00 78.56 183 TYR A CA 1
ATOM 1448 C C . TYR A 1 183 ? 7.856 -10.338 15.431 1.00 78.56 183 TYR A C 1
ATOM 1450 O O . TYR A 1 183 ? 8.118 -9.541 16.334 1.00 78.56 183 TYR A O 1
ATOM 1458 N N . PRO A 1 184 ? 8.833 -10.871 14.674 1.00 82.50 184 PRO A N 1
ATOM 1459 C CA . PRO A 1 184 ? 10.253 -10.723 14.994 1.00 82.50 184 PRO A CA 1
ATOM 1460 C C . PRO A 1 184 ? 10.803 -9.353 14.558 1.00 82.50 184 PRO A C 1
ATOM 1462 O O . PRO A 1 184 ? 11.842 -9.252 13.908 1.00 82.50 184 PRO A O 1
ATOM 1465 N N . ILE A 1 185 ? 10.100 -8.268 14.898 1.00 83.38 185 ILE A N 1
ATOM 1466 C CA . ILE A 1 185 ? 10.432 -6.909 14.459 1.00 83.38 185 ILE A CA 1
ATOM 1467 C C . ILE A 1 185 ? 11.815 -6.478 14.951 1.00 83.38 185 ILE A C 1
ATOM 1469 O O . ILE A 1 185 ? 12.566 -5.857 14.203 1.00 83.38 185 ILE A O 1
ATOM 1473 N N . SER A 1 186 ? 12.187 -6.882 16.168 1.00 85.25 186 SER A N 1
ATOM 1474 C CA . SER A 1 186 ? 13.511 -6.636 16.742 1.00 85.25 186 SER A CA 1
ATOM 1475 C C . SER A 1 186 ? 14.618 -7.315 15.934 1.00 85.25 186 SER A C 1
ATOM 1477 O O . SER A 1 186 ? 15.635 -6.684 15.651 1.00 85.25 186 SER A O 1
ATOM 1479 N N . ASP A 1 187 ? 14.410 -8.559 15.496 1.00 83.81 187 ASP A N 1
ATOM 1480 C CA . ASP A 1 187 ? 15.397 -9.299 14.703 1.00 83.81 187 ASP A CA 1
ATOM 1481 C C . ASP A 1 187 ? 15.556 -8.693 13.308 1.00 83.81 187 ASP A C 1
ATOM 1483 O O . ASP A 1 187 ? 16.682 -8.518 12.839 1.00 83.81 187 ASP A O 1
ATOM 1487 N N . ILE A 1 188 ? 14.445 -8.320 12.663 1.00 82.75 188 ILE A N 1
ATOM 1488 C CA . ILE A 1 188 ? 14.447 -7.627 11.364 1.00 82.75 188 ILE A CA 1
ATOM 1489 C C . ILE A 1 188 ? 15.228 -6.319 11.490 1.00 82.75 188 ILE A C 1
ATOM 1491 O O . ILE A 1 188 ? 16.138 -6.050 10.707 1.00 82.75 188 ILE A O 1
ATOM 1495 N N . CYS A 1 189 ? 14.929 -5.543 12.528 1.00 84.94 189 CYS A N 1
ATOM 1496 C CA . CYS A 1 189 ? 15.572 -4.265 12.769 1.00 84.94 189 CYS A CA 1
ATOM 1497 C C . CYS A 1 189 ? 17.040 -4.368 13.184 1.00 84.94 189 CYS A C 1
ATOM 1499 O O . CYS A 1 189 ? 17.819 -3.468 12.876 1.00 84.94 189 CYS A O 1
ATOM 1501 N N . SER A 1 190 ? 17.453 -5.471 13.810 1.00 84.69 190 SER A N 1
ATOM 1502 C CA . SER A 1 190 ? 18.866 -5.731 14.112 1.00 84.69 190 SER A CA 1
ATOM 1503 C C . SER A 1 190 ? 19.718 -5.946 12.853 1.00 84.69 190 SER A C 1
ATOM 1505 O O . SER A 1 190 ? 20.917 -5.674 12.868 1.00 84.69 190 SER A O 1
ATOM 1507 N N . LYS A 1 191 ? 19.092 -6.403 11.758 1.00 83.94 191 LYS A N 1
ATOM 1508 C CA . LYS A 1 191 ? 19.722 -6.662 10.453 1.00 83.94 191 LYS A CA 1
ATOM 1509 C C . LYS A 1 191 ? 19.547 -5.508 9.462 1.00 83.94 191 LYS A C 1
ATOM 1511 O O . LYS A 1 191 ? 20.029 -5.597 8.335 1.00 83.94 191 LYS A O 1
ATOM 1516 N N . ALA A 1 192 ? 18.833 -4.452 9.850 1.00 81.81 192 ALA A N 1
ATOM 1517 C CA . ALA A 1 192 ? 18.560 -3.321 8.979 1.00 81.81 192 ALA A CA 1
ATOM 1518 C C . ALA A 1 192 ? 19.836 -2.490 8.722 1.00 81.81 192 ALA A C 1
ATOM 1520 O O . ALA A 1 192 ? 20.697 -2.392 9.604 1.00 81.81 192 ALA A O 1
ATOM 1521 N N . PRO A 1 193 ? 19.974 -1.871 7.533 1.00 78.38 193 PRO A N 1
ATOM 1522 C CA . PRO A 1 193 ? 21.097 -0.982 7.245 1.00 78.38 193 PRO A CA 1
ATOM 1523 C C . PRO A 1 193 ? 21.101 0.227 8.191 1.00 78.38 193 PRO A C 1
ATOM 1525 O O . PRO A 1 193 ? 20.061 0.617 8.725 1.00 78.38 193 PRO A O 1
ATOM 1528 N N . ASP A 1 194 ? 22.260 0.872 8.360 1.00 80.50 194 ASP A N 1
ATOM 1529 C CA . ASP A 1 194 ? 22.410 2.037 9.249 1.00 80.50 194 ASP A CA 1
ATOM 1530 C C . ASP A 1 194 ? 21.403 3.153 8.947 1.00 80.50 194 ASP A C 1
ATOM 1532 O O . ASP A 1 194 ? 20.867 3.771 9.868 1.00 80.50 194 ASP A O 1
ATOM 1536 N N . SER A 1 195 ? 21.082 3.353 7.666 1.00 75.12 195 SER A N 1
ATOM 1537 C CA . SER A 1 195 ? 20.089 4.327 7.205 1.00 75.12 195 SER A CA 1
ATOM 1538 C C . SER A 1 195 ? 18.674 4.074 7.733 1.00 75.12 195 SER A C 1
ATOM 1540 O O . SER A 1 195 ? 17.870 4.993 7.727 1.00 75.12 195 SER A O 1
ATOM 1542 N N . ALA A 1 196 ? 18.364 2.855 8.182 1.00 80.00 196 ALA A N 1
ATOM 1543 C CA . ALA A 1 196 ? 17.050 2.462 8.685 1.00 80.00 196 ALA A CA 1
ATOM 1544 C C . ALA A 1 196 ? 16.988 2.366 10.224 1.00 80.00 196 ALA A C 1
ATOM 1546 O O . ALA A 1 196 ? 15.929 2.077 10.781 1.00 80.00 196 ALA A O 1
ATOM 1547 N N . LYS A 1 197 ? 18.093 2.600 10.952 1.00 84.88 197 LYS A N 1
ATOM 1548 C CA . LYS A 1 197 ? 18.150 2.406 12.417 1.00 84.88 197 LYS A CA 1
ATOM 1549 C C . LYS A 1 197 ? 17.217 3.331 13.202 1.00 84.88 197 LYS A C 1
ATOM 1551 O O . LYS A 1 197 ? 16.609 2.894 14.184 1.00 84.88 197 LYS A O 1
ATOM 1556 N N . SER A 1 198 ? 17.086 4.590 12.782 1.00 82.50 198 SER A N 1
ATOM 1557 C CA . SER A 1 198 ? 16.155 5.551 13.391 1.00 82.50 198 SER A CA 1
ATOM 1558 C C . SER A 1 198 ? 14.709 5.089 13.229 1.00 82.50 198 SER A C 1
ATOM 1560 O O . SER A 1 198 ? 13.967 5.045 14.212 1.00 82.50 198 SER A O 1
ATOM 1562 N N . PHE A 1 199 ? 14.341 4.663 12.019 1.00 84.38 199 PHE A N 1
ATOM 1563 C CA . PHE A 1 199 ? 13.021 4.114 11.727 1.00 84.38 199 PHE A CA 1
ATOM 1564 C C . PHE A 1 199 ? 12.739 2.862 12.552 1.00 84.38 199 PHE A C 1
ATOM 1566 O O . PHE A 1 199 ? 11.710 2.753 13.208 1.00 84.38 199 PHE A O 1
ATOM 1573 N N . CYS A 1 200 ? 13.695 1.941 12.604 1.00 86.31 200 CYS A N 1
ATOM 1574 C CA . CYS A 1 200 ? 13.577 0.714 13.375 1.00 86.31 200 CYS A CA 1
ATOM 1575 C C . CYS A 1 200 ? 13.373 0.945 14.873 1.00 86.31 200 CYS A C 1
ATOM 1577 O O . CYS A 1 200 ? 12.526 0.299 15.489 1.00 86.31 200 CYS A O 1
ATOM 1579 N N . THR A 1 201 ? 14.095 1.903 15.455 1.00 87.44 201 THR A N 1
ATOM 1580 C CA . THR A 1 201 ? 13.912 2.291 16.861 1.00 87.44 201 THR A CA 1
ATOM 1581 C C . THR A 1 201 ? 12.487 2.787 17.115 1.00 87.44 201 THR A C 1
ATOM 1583 O O . THR A 1 201 ? 11.849 2.376 18.086 1.00 87.44 201 THR A O 1
ATOM 1586 N N . LEU A 1 202 ? 11.963 3.620 16.210 1.00 85.56 202 LEU A N 1
ATOM 1587 C CA . LEU A 1 202 ? 10.588 4.107 16.266 1.00 85.56 202 LEU A CA 1
ATOM 1588 C C . LEU A 1 202 ? 9.588 2.946 16.163 1.00 85.56 202 LEU A C 1
ATOM 1590 O O . LEU A 1 202 ? 8.724 2.813 17.025 1.00 85.56 202 LEU A O 1
ATOM 1594 N N . ILE A 1 203 ? 9.723 2.075 15.160 1.00 83.50 203 ILE A N 1
ATOM 1595 C CA . ILE A 1 203 ? 8.799 0.955 14.941 1.00 83.50 203 ILE A CA 1
ATOM 1596 C C . ILE A 1 203 ? 8.771 -0.000 16.137 1.00 83.50 203 ILE A C 1
ATOM 1598 O O . ILE A 1 203 ? 7.682 -0.401 16.554 1.00 83.50 203 ILE A O 1
ATOM 1602 N N . ILE A 1 204 ? 9.923 -0.329 16.730 1.00 86.62 204 ILE A N 1
ATOM 1603 C CA . ILE A 1 204 ? 9.993 -1.155 17.947 1.00 86.62 204 ILE A CA 1
ATOM 1604 C C . ILE A 1 204 ? 9.239 -0.475 19.097 1.00 86.62 204 ILE A C 1
ATOM 1606 O O . ILE A 1 204 ? 8.439 -1.121 19.776 1.00 86.62 204 ILE A O 1
ATOM 1610 N N . GLN A 1 205 ? 9.438 0.830 19.300 1.00 85.69 205 GLN A N 1
ATOM 1611 C CA . GLN A 1 205 ? 8.750 1.578 20.355 1.00 85.69 205 GLN A CA 1
ATOM 1612 C C . GLN A 1 205 ? 7.228 1.604 20.144 1.00 85.69 205 GLN A C 1
ATOM 1614 O O . GLN A 1 205 ? 6.455 1.450 21.092 1.00 85.69 205 GLN A O 1
ATOM 1619 N N . GLU A 1 206 ? 6.777 1.817 18.911 1.00 81.06 206 GLU A N 1
ATOM 1620 C CA . GLU A 1 206 ? 5.351 1.896 18.602 1.00 81.06 206 GLU A CA 1
ATOM 1621 C C . GLU A 1 206 ? 4.655 0.542 18.725 1.00 81.06 206 GLU A C 1
ATOM 1623 O O . GLU A 1 206 ? 3.602 0.464 19.363 1.00 81.06 206 GLU A O 1
ATOM 1628 N N . THR A 1 207 ? 5.268 -0.519 18.197 1.00 79.19 207 THR A N 1
ATOM 1629 C CA . THR A 1 207 ? 4.745 -1.891 18.289 1.00 79.19 207 THR A CA 1
ATOM 1630 C C . THR A 1 207 ? 4.713 -2.398 19.725 1.00 79.19 207 THR A C 1
ATOM 1632 O O . THR A 1 207 ? 3.692 -2.931 20.140 1.00 79.19 207 THR A O 1
ATOM 1635 N N . SER A 1 208 ? 5.766 -2.161 20.511 1.00 81.25 208 SER A N 1
ATOM 1636 C CA . SER A 1 208 ? 5.884 -2.711 21.872 1.00 81.25 208 SER A CA 1
ATOM 1637 C C . SER A 1 208 ? 5.084 -1.945 22.927 1.00 81.25 208 SER A C 1
ATOM 1639 O O . SER A 1 208 ? 4.854 -2.464 24.015 1.00 81.25 208 SER A O 1
ATOM 1641 N N . VAL A 1 209 ? 4.703 -0.691 22.658 1.00 80.62 209 VAL A N 1
ATOM 1642 C CA . VAL A 1 209 ? 4.083 0.171 23.679 1.00 80.62 209 VAL A CA 1
ATOM 1643 C C . VAL A 1 209 ? 2.791 0.794 23.180 1.00 80.62 209 VAL A C 1
ATOM 1645 O O . VAL A 1 209 ? 1.733 0.572 23.763 1.00 80.62 209 VAL A O 1
ATOM 1648 N N . LYS A 1 210 ? 2.846 1.597 22.112 1.00 78.00 210 LYS A N 1
ATOM 1649 C CA . LYS A 1 210 ? 1.694 2.417 21.706 1.00 78.00 210 LYS A CA 1
ATOM 1650 C C . LYS A 1 210 ? 0.546 1.565 21.177 1.00 78.00 210 LYS A C 1
ATOM 1652 O O . LYS A 1 210 ? -0.586 1.741 21.620 1.00 78.00 210 LYS A O 1
ATOM 1657 N N . ILE A 1 211 ? 0.837 0.649 20.253 1.00 76.06 211 ILE A N 1
ATOM 1658 C CA . ILE A 1 211 ? -0.192 -0.176 19.615 1.00 76.06 211 ILE A CA 1
ATOM 1659 C C . ILE A 1 211 ? -0.789 -1.152 20.621 1.00 76.06 211 ILE A C 1
ATOM 1661 O O . ILE A 1 211 ? -2.010 -1.229 20.720 1.00 76.06 211 ILE A O 1
ATOM 1665 N N . LEU A 1 212 ? 0.043 -1.838 21.410 1.00 79.19 212 LEU A N 1
ATOM 1666 C CA . LEU A 1 212 ? -0.445 -2.748 22.448 1.00 79.19 212 LEU A CA 1
ATOM 1667 C C . LEU A 1 212 ? -1.343 -2.023 23.454 1.00 79.19 212 LEU A C 1
ATOM 1669 O O . LEU A 1 212 ? -2.461 -2.472 23.700 1.00 79.19 212 LEU A O 1
ATOM 1673 N N . ASN A 1 213 ? -0.927 -0.857 23.960 1.00 76.56 213 ASN A N 1
ATOM 1674 C CA . ASN A 1 213 ? -1.761 -0.069 24.868 1.00 76.56 213 ASN A CA 1
ATOM 1675 C C . ASN A 1 213 ? -3.080 0.354 24.215 1.00 76.56 213 ASN A C 1
ATOM 1677 O O . ASN A 1 213 ? -4.130 0.238 24.841 1.00 76.56 213 ASN A O 1
ATOM 1681 N N . ALA A 1 214 ? -3.051 0.815 22.963 1.00 71.12 214 ALA A N 1
ATOM 1682 C CA . ALA A 1 214 ? -4.264 1.202 22.254 1.00 71.12 214 ALA A CA 1
ATOM 1683 C C . ALA A 1 214 ? -5.209 0.020 22.012 1.00 71.12 214 ALA A C 1
ATOM 1685 O O . ALA A 1 214 ? -6.414 0.187 22.161 1.00 71.12 214 ALA A O 1
ATOM 1686 N N . LEU A 1 215 ? -4.692 -1.170 21.692 1.00 73.69 215 LEU A N 1
ATOM 1687 C CA . LEU A 1 215 ? -5.495 -2.385 21.524 1.00 73.69 215 LEU A CA 1
ATOM 1688 C C . LEU A 1 215 ? -6.070 -2.882 22.855 1.00 73.69 215 LEU A C 1
ATOM 1690 O O . LEU A 1 215 ? -7.236 -3.272 22.907 1.00 73.69 215 LEU A O 1
ATOM 1694 N N . HIS A 1 216 ? -5.310 -2.804 23.949 1.00 76.69 216 HIS A N 1
ATOM 1695 C CA . HIS A 1 216 ? -5.831 -3.078 25.290 1.00 76.69 216 HIS A CA 1
ATOM 1696 C C . HIS A 1 216 ? -6.930 -2.090 25.680 1.00 76.69 216 HIS A C 1
ATOM 1698 O O . HIS A 1 216 ? -7.982 -2.491 26.173 1.00 76.69 216 HIS A O 1
ATOM 1704 N N . ILE A 1 217 ? -6.724 -0.801 25.410 1.00 71.00 217 ILE A N 1
ATOM 1705 C CA . ILE A 1 217 ? -7.743 0.221 25.636 1.00 71.00 217 ILE A CA 1
ATOM 1706 C C . ILE A 1 217 ? -8.940 -0.007 24.723 1.00 71.00 217 ILE A C 1
ATOM 1708 O O . ILE A 1 217 ? -10.048 0.141 25.200 1.00 71.00 217 ILE A O 1
ATOM 1712 N N . ALA A 1 218 ? -8.771 -0.420 23.466 1.00 64.56 218 ALA A N 1
ATOM 1713 C CA . ALA A 1 218 ? -9.886 -0.764 22.581 1.00 64.56 218 ALA A CA 1
ATOM 1714 C C . ALA A 1 218 ? -10.738 -1.879 23.182 1.00 64.56 218 ALA A C 1
ATOM 1716 O O . ALA A 1 218 ? -11.958 -1.751 23.283 1.00 64.56 218 ALA A O 1
ATOM 1717 N N . SER A 1 219 ? -10.066 -2.942 23.632 1.00 68.75 219 SER A N 1
ATOM 1718 C CA . SER A 1 219 ? -10.690 -4.088 24.282 1.00 68.75 219 SER A CA 1
ATOM 1719 C C . SER A 1 219 ? -11.460 -3.681 25.542 1.00 68.75 219 SER A C 1
ATOM 1721 O O . SER A 1 219 ? -12.528 -4.232 25.796 1.00 68.75 219 SER A O 1
ATOM 1723 N N . ASN A 1 220 ? -10.946 -2.713 26.308 1.00 69.88 220 ASN A N 1
ATOM 1724 C CA . ASN A 1 220 ? -11.555 -2.259 27.560 1.00 69.88 220 ASN A CA 1
ATOM 1725 C C . ASN A 1 220 ? -12.606 -1.154 27.357 1.00 69.88 220 ASN A C 1
ATOM 1727 O O . ASN A 1 220 ? -13.631 -1.150 28.006 1.00 69.88 220 ASN A O 1
ATOM 1731 N N . TYR A 1 221 ? -12.399 -0.208 26.448 1.00 61.31 221 TYR A N 1
ATOM 1732 C CA . TYR A 1 221 ? -13.240 0.981 26.275 1.00 61.31 221 TYR A CA 1
ATOM 1733 C C . TYR A 1 221 ? -14.613 0.649 25.685 1.00 61.31 221 TYR A C 1
ATOM 1735 O O . TYR A 1 221 ? -15.620 1.283 25.993 1.00 61.31 221 TYR A O 1
ATOM 1743 N N . ILE A 1 222 ? -14.676 -0.394 24.862 1.00 56.59 222 ILE A N 1
ATOM 1744 C CA . ILE A 1 222 ? -15.917 -0.878 24.256 1.00 56.59 222 ILE A CA 1
ATOM 1745 C C . ILE A 1 222 ? -16.898 -1.453 25.297 1.00 56.59 222 ILE A C 1
ATOM 1747 O O . ILE A 1 222 ? -18.103 -1.541 25.017 1.00 56.59 222 ILE A O 1
ATOM 1751 N N . SER A 1 223 ? -16.437 -1.788 26.511 1.00 53.34 223 SER A N 1
ATOM 1752 C CA . SER A 1 223 ? -17.352 -2.151 27.597 1.00 53.34 223 SER A CA 1
ATOM 1753 C C . SER A 1 223 ? -18.161 -0.953 28.109 1.00 53.34 223 SER A C 1
ATOM 1755 O O . SER A 1 223 ? -19.315 -1.152 28.496 1.00 53.34 223 SER A O 1
ATOM 1757 N N . ASP A 1 224 ? -17.632 0.274 27.992 1.00 48.44 224 ASP A N 1
ATOM 1758 C CA . ASP A 1 224 ? -18.088 1.437 28.774 1.00 48.44 224 ASP A CA 1
ATOM 1759 C C . ASP A 1 224 ? -18.624 2.615 27.937 1.00 48.44 224 ASP A C 1
ATOM 1761 O O . ASP A 1 224 ? -19.038 3.627 28.497 1.00 48.44 224 ASP A O 1
ATOM 1765 N N . PHE A 1 225 ? -18.623 2.516 26.605 1.00 46.03 225 PHE A N 1
ATOM 1766 C CA . PHE A 1 225 ? -18.938 3.627 25.694 1.00 46.03 225 PHE A CA 1
ATOM 1767 C C . PHE A 1 225 ? -20.367 4.203 25.901 1.00 46.03 225 PHE A C 1
ATOM 1769 O O . PHE A 1 225 ? -21.346 3.505 25.613 1.00 46.03 225 PHE A O 1
ATOM 1776 N N . PRO A 1 226 ? -20.533 5.470 26.349 1.00 43.34 226 PRO A N 1
ATOM 1777 C CA . PRO A 1 226 ? -21.837 6.127 26.410 1.00 43.34 226 PRO A CA 1
ATOM 1778 C C . PRO A 1 226 ? -22.195 6.764 25.058 1.00 43.34 226 PRO A C 1
ATOM 1780 O O . PRO A 1 226 ? -21.364 7.404 24.412 1.00 43.34 226 PRO A O 1
ATOM 1783 N N . PHE A 1 227 ? -23.448 6.602 24.635 1.00 49.47 227 PHE A N 1
ATOM 1784 C CA . PHE A 1 227 ? -23.940 7.099 23.349 1.00 49.47 227 PHE A CA 1
ATOM 1785 C C . PHE A 1 227 ? -24.341 8.577 23.421 1.00 49.47 227 PHE A C 1
ATOM 1787 O O . PHE A 1 227 ? -25.069 8.988 24.325 1.00 49.47 227 PHE A O 1
ATOM 1794 N N . GLN A 1 228 ? -23.923 9.360 22.423 1.00 44.06 228 GLN A N 1
ATOM 1795 C CA . GLN A 1 228 ? -24.489 10.678 22.144 1.00 44.06 228 GLN A CA 1
ATOM 1796 C C . GLN A 1 228 ? -25.377 10.599 20.901 1.00 44.06 228 GLN A C 1
ATOM 1798 O O . GLN A 1 228 ? -24.901 10.356 19.797 1.00 44.06 228 GLN A O 1
ATOM 1803 N N . SER A 1 229 ? -26.677 10.819 21.087 1.00 43.94 229 SER A N 1
ATOM 1804 C CA . SER A 1 229 ? -27.643 11.021 20.009 1.00 43.94 229 SER A CA 1
ATOM 1805 C C . SER A 1 229 ? -27.681 12.510 19.647 1.00 43.94 229 SER A C 1
ATOM 1807 O O . SER A 1 229 ? -28.319 13.299 20.347 1.00 43.94 229 SER A O 1
ATOM 1809 N N . GLY A 1 230 ? -26.985 12.914 18.586 1.00 49.84 230 GLY A N 1
ATOM 1810 C CA . GLY A 1 230 ? -26.994 14.290 18.084 1.00 49.84 230 GLY A CA 1
ATOM 1811 C C . GLY A 1 230 ? -27.149 14.327 16.566 1.00 49.84 230 GLY A C 1
ATOM 1812 O O . GLY A 1 230 ? -26.523 13.543 15.862 1.00 49.84 230 GLY A O 1
ATOM 1813 N N . SER A 1 231 ? -27.985 15.234 16.056 1.00 50.75 231 SER A N 1
ATOM 1814 C CA . SER A 1 231 ? -28.163 15.468 14.616 1.00 50.75 231 SER A CA 1
ATOM 1815 C C . SER A 1 231 ? -26.882 16.009 13.983 1.00 50.75 231 SER A C 1
ATOM 1817 O O . SER A 1 231 ? -26.359 17.000 14.495 1.00 50.75 231 SER A O 1
ATOM 1819 N N . LEU A 1 232 ? -26.426 15.402 12.879 1.00 57.34 232 LEU A N 1
ATOM 1820 C CA . LEU A 1 232 ? -25.161 15.710 12.196 1.00 57.34 232 LEU A CA 1
ATOM 1821 C C . LEU A 1 232 ? -24.892 17.204 11.980 1.00 57.34 232 LEU A C 1
ATOM 1823 O O . LEU A 1 232 ? -25.784 17.993 11.661 1.00 57.34 232 LEU A O 1
ATOM 1827 N N . GLY A 1 233 ? -23.608 17.534 12.072 1.00 58.31 233 GLY A N 1
ATOM 1828 C CA . GLY A 1 233 ? -23.050 18.746 11.505 1.00 58.31 233 GLY A CA 1
ATOM 1829 C C . GLY A 1 233 ? -22.857 18.625 9.996 1.00 58.31 233 GLY A C 1
ATOM 1830 O O . GLY A 1 233 ? -22.711 17.525 9.467 1.00 58.31 233 GLY A O 1
ATOM 1831 N N . GLN A 1 234 ? -22.853 19.752 9.288 1.00 70.56 234 GLN A N 1
ATOM 1832 C CA . GLN A 1 234 ? -22.424 19.768 7.889 1.00 70.56 234 GLN A CA 1
ATOM 1833 C C . GLN A 1 234 ? -20.925 19.443 7.811 1.00 70.56 234 GLN A C 1
ATOM 1835 O O . GLN A 1 234 ? -20.157 19.878 8.673 1.00 70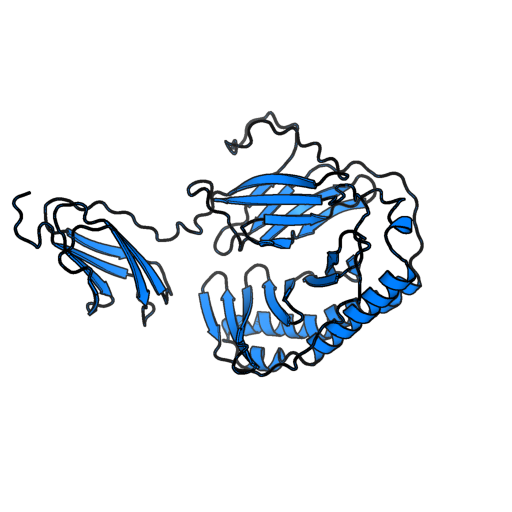.56 234 GLN A O 1
ATOM 1840 N N . LEU A 1 235 ? -20.533 18.676 6.786 1.00 74.69 235 LEU A N 1
ATOM 1841 C CA . LEU A 1 235 ? -19.134 18.445 6.428 1.00 74.69 235 LEU A CA 1
ATOM 1842 C C . LEU A 1 235 ? -18.750 19.369 5.272 1.00 74.69 235 LEU A C 1
ATOM 1844 O O . LEU A 1 235 ? -19.476 19.478 4.282 1.00 74.69 235 LEU A O 1
ATOM 1848 N N . ASN A 1 236 ? -17.614 20.041 5.390 1.00 80.62 236 ASN A N 1
ATOM 1849 C CA . ASN A 1 236 ? -17.172 21.064 4.450 1.00 80.62 236 ASN A CA 1
ATOM 1850 C C . ASN A 1 236 ? -15.640 21.130 4.412 1.00 80.62 236 ASN A C 1
ATOM 1852 O O . ASN A 1 236 ? -14.962 20.504 5.219 1.00 80.62 236 ASN A O 1
ATOM 1856 N N . ASN A 1 237 ? -15.081 21.913 3.487 1.00 84.00 237 ASN A N 1
ATOM 1857 C CA . ASN A 1 237 ? -13.641 22.184 3.408 1.00 84.00 237 ASN A CA 1
ATOM 1858 C C . ASN A 1 237 ? -12.776 20.932 3.212 1.00 84.00 237 ASN A C 1
ATOM 1860 O O . ASN A 1 237 ? -11.767 20.759 3.892 1.00 84.00 237 ASN A O 1
ATOM 1864 N N . PHE A 1 238 ? -13.182 20.054 2.295 1.00 84.50 238 PHE A N 1
ATOM 1865 C CA . PHE A 1 238 ? -12.413 18.859 1.978 1.00 84.50 238 PHE A CA 1
ATOM 1866 C C . PHE A 1 238 ? -11.116 19.226 1.244 1.00 84.50 238 PHE A C 1
ATOM 1868 O O . PHE A 1 238 ? -11.127 19.885 0.202 1.00 84.50 238 PHE A O 1
ATOM 1875 N N . GLU A 1 239 ? -9.999 18.759 1.777 1.00 88.50 239 GLU A N 1
ATOM 1876 C CA . GLU A 1 239 ? -8.656 18.919 1.238 1.00 88.50 239 GLU A CA 1
ATOM 1877 C C . GLU A 1 239 ? -7.981 17.550 1.215 1.00 88.50 239 GLU A C 1
ATOM 1879 O O . GLU A 1 239 ? -7.936 16.858 2.227 1.00 88.50 239 GLU A O 1
ATOM 1884 N N . ILE A 1 240 ? -7.455 17.151 0.066 1.00 87.56 240 ILE A N 1
ATOM 1885 C CA . ILE A 1 240 ? -6.742 15.894 -0.119 1.00 87.56 240 ILE A CA 1
ATOM 1886 C C . ILE A 1 240 ? -5.268 16.214 -0.297 1.00 87.56 240 ILE A C 1
ATOM 1888 O O . ILE A 1 240 ? -4.875 16.779 -1.310 1.00 87.56 240 ILE A O 1
ATOM 1892 N N . VAL A 1 241 ? -4.450 15.850 0.677 1.00 86.50 241 VAL A N 1
ATOM 1893 C CA . VAL A 1 241 ? -2.995 15.876 0.564 1.00 86.50 241 VAL A CA 1
ATOM 1894 C C . VAL A 1 241 ? -2.561 14.525 0.013 1.00 86.50 241 VAL A C 1
ATOM 1896 O O . VAL A 1 241 ? -2.721 13.499 0.678 1.00 86.50 241 VAL A O 1
ATOM 1899 N N . GLN A 1 242 ? -2.041 14.508 -1.208 1.00 87.75 242 GLN A N 1
ATOM 1900 C CA . GLN A 1 242 ? -1.422 13.327 -1.793 1.00 87.75 242 GLN A CA 1
ATOM 1901 C C . GLN A 1 242 ? 0.078 13.339 -1.501 1.00 87.75 242 GLN A C 1
ATOM 1903 O O . GLN A 1 242 ? 0.757 14.351 -1.676 1.00 87.75 242 GLN A O 1
ATOM 1908 N N . LEU A 1 243 ? 0.600 12.193 -1.088 1.00 81.88 243 LEU A N 1
ATOM 1909 C CA . LEU A 1 243 ? 2.022 11.955 -0.921 1.00 81.88 243 LEU A CA 1
ATOM 1910 C C . LEU A 1 243 ? 2.393 10.771 -1.804 1.00 81.88 243 LEU A C 1
ATOM 1912 O O . LEU A 1 243 ? 2.141 9.617 -1.454 1.00 81.88 243 LEU A O 1
ATOM 1916 N N . VAL A 1 244 ? 2.963 11.063 -2.968 1.00 76.56 244 VAL A N 1
ATOM 1917 C CA . VAL A 1 244 ? 3.506 10.045 -3.866 1.00 76.56 244 VAL A CA 1
ATOM 1918 C C . VAL A 1 244 ? 4.983 9.838 -3.506 1.00 76.56 244 VAL A C 1
ATOM 1920 O O . VAL A 1 244 ? 5.731 10.814 -3.456 1.00 76.56 244 VAL A O 1
ATOM 1923 N N . PRO A 1 245 ? 5.443 8.602 -3.227 1.00 68.00 245 PRO A N 1
ATOM 1924 C CA . PRO A 1 245 ? 6.846 8.361 -2.897 1.00 68.00 245 PRO A CA 1
ATOM 1925 C C . PRO A 1 245 ? 7.803 8.915 -3.962 1.00 68.00 245 PRO A C 1
ATOM 1927 O O . PRO A 1 245 ? 7.701 8.533 -5.127 1.00 68.00 245 PRO A O 1
ATOM 1930 N N . GLY A 1 246 ? 8.738 9.772 -3.538 1.00 62.69 246 GLY A N 1
ATOM 1931 C CA . GLY A 1 246 ? 9.718 10.433 -4.410 1.00 62.69 246 GLY A CA 1
ATOM 1932 C C . GLY A 1 246 ? 9.278 11.794 -4.964 1.00 62.69 246 GLY A C 1
ATOM 1933 O O . GLY A 1 246 ? 10.043 12.414 -5.697 1.00 62.69 246 GLY A O 1
ATOM 1934 N N . GLU A 1 247 ? 8.083 12.269 -4.613 1.00 73.94 247 GLU A N 1
ATOM 1935 C CA . GLU A 1 247 ? 7.535 13.551 -5.063 1.00 73.94 247 GLU A CA 1
ATOM 1936 C C . GLU A 1 247 ? 7.202 14.463 -3.875 1.00 73.94 247 GLU A C 1
ATOM 1938 O O . GLU A 1 247 ? 6.984 14.003 -2.751 1.00 73.94 247 GLU A O 1
ATOM 1943 N N . GLU A 1 248 ? 7.155 15.772 -4.129 1.00 79.19 248 GLU A N 1
ATOM 1944 C CA . GLU A 1 248 ? 6.657 16.738 -3.149 1.00 79.19 248 GLU A CA 1
ATOM 1945 C C . GLU A 1 248 ? 5.151 16.523 -2.912 1.00 79.19 248 GLU A C 1
ATOM 1947 O O . GLU A 1 248 ? 4.416 16.263 -3.873 1.00 79.19 248 GLU A O 1
ATOM 1952 N N . PRO A 1 249 ? 4.656 16.652 -1.666 1.00 81.50 249 PRO A N 1
ATOM 1953 C CA . PRO A 1 249 ? 3.230 16.557 -1.383 1.00 81.50 249 PRO A CA 1
ATOM 1954 C C . PRO A 1 249 ? 2.409 17.544 -2.225 1.00 81.50 249 PRO A C 1
ATOM 1956 O O . PRO A 1 249 ? 2.737 18.729 -2.308 1.00 81.50 249 PRO A O 1
ATOM 1959 N N . GLU A 1 250 ? 1.308 17.077 -2.813 1.00 86.06 250 GLU A N 1
ATOM 1960 C CA . GLU A 1 250 ? 0.375 17.922 -3.568 1.00 86.06 250 GLU A CA 1
ATOM 1961 C C . GLU A 1 250 ? -0.977 17.963 -2.852 1.00 86.06 250 GLU A C 1
ATOM 1963 O O . GLU A 1 250 ? -1.563 16.940 -2.505 1.00 86.06 250 GLU A O 1
ATOM 1968 N N . THR A 1 251 ? -1.473 19.176 -2.626 1.00 86.12 251 THR A N 1
ATOM 1969 C CA . THR A 1 251 ? -2.774 19.425 -2.007 1.00 86.12 251 THR A CA 1
ATOM 1970 C C . THR A 1 251 ? -3.827 19.678 -3.083 1.00 86.12 251 THR A C 1
ATOM 1972 O O . THR A 1 251 ? -3.693 20.593 -3.896 1.00 86.12 251 THR A O 1
ATOM 1975 N N . VAL A 1 252 ? -4.928 18.934 -3.023 1.00 84.94 252 VAL A N 1
ATOM 1976 C CA . VAL A 1 252 ? -6.115 19.092 -3.865 1.00 84.94 252 VAL A CA 1
ATOM 1977 C C . VAL A 1 252 ? -7.296 19.504 -2.991 1.00 84.94 252 VAL A C 1
ATOM 1979 O O . VAL A 1 252 ? -7.807 18.719 -2.198 1.00 84.94 252 VAL A O 1
ATOM 1982 N N . SER A 1 253 ? -7.760 20.745 -3.126 1.00 84.69 253 SER A N 1
ATOM 1983 C CA . SER A 1 253 ? -8.981 21.206 -2.454 1.00 84.69 253 SER A CA 1
ATOM 1984 C C . SER A 1 253 ? -10.224 20.828 -3.263 1.00 84.69 253 SER A C 1
ATOM 1986 O O . SER A 1 253 ? -10.302 21.142 -4.448 1.00 84.69 253 SER A O 1
ATOM 1988 N N . LEU A 1 254 ? -11.222 20.219 -2.619 1.00 77.88 254 LEU A N 1
ATOM 1989 C CA . LEU A 1 254 ? -12.502 19.821 -3.230 1.00 77.88 254 LEU A CA 1
ATOM 1990 C C . LEU A 1 254 ? -13.616 20.866 -2.997 1.00 77.88 254 LEU A C 1
ATOM 1992 O O . LEU A 1 254 ? -14.801 20.538 -2.986 1.00 77.88 254 LEU A O 1
ATOM 1996 N N . ASN A 1 255 ? -13.256 22.131 -2.755 1.00 69.75 255 ASN A N 1
ATOM 1997 C CA . ASN A 1 255 ? -14.224 23.177 -2.413 1.00 69.75 255 ASN A CA 1
ATOM 1998 C C . ASN A 1 255 ? -15.104 23.567 -3.610 1.00 69.75 255 ASN A C 1
ATOM 2000 O O . ASN A 1 255 ? -14.600 23.935 -4.668 1.00 69.75 255 ASN A O 1
ATOM 2004 N N . SER A 1 256 ? -16.422 23.577 -3.395 1.00 53.25 256 SER A N 1
ATOM 2005 C CA . SER A 1 256 ? -17.451 23.744 -4.431 1.00 53.25 256 SER A CA 1
ATOM 2006 C C . SER A 1 256 ? -17.582 25.157 -5.025 1.00 53.25 256 SER A C 1
ATOM 2008 O O . SER A 1 256 ? -18.281 25.325 -6.014 1.00 53.25 256 SER A O 1
ATOM 2010 N N . ASN A 1 257 ? -16.932 26.195 -4.473 1.00 48.44 257 ASN A N 1
ATOM 2011 C CA . ASN A 1 257 ? -17.310 27.589 -4.784 1.00 48.44 257 ASN A CA 1
ATOM 2012 C C . ASN A 1 257 ? -16.182 28.524 -5.282 1.00 48.44 257 ASN A C 1
ATOM 2014 O O . ASN A 1 257 ? -16.401 29.734 -5.361 1.00 48.44 257 ASN A O 1
ATOM 2018 N N . SER A 1 258 ? -14.982 28.053 -5.642 1.00 40.22 258 SER A N 1
ATOM 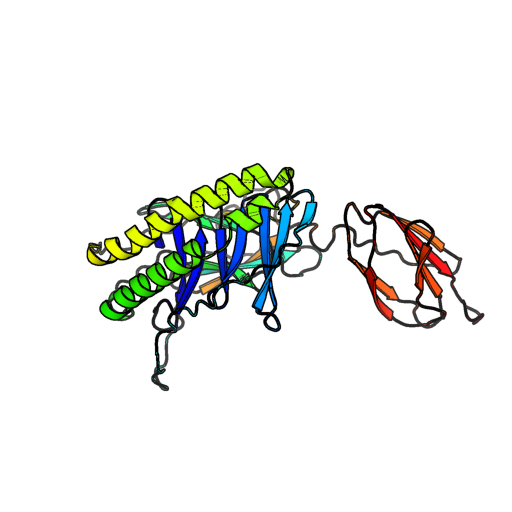2019 C CA . SER A 1 258 ? -13.904 28.962 -6.084 1.00 40.22 258 SER A CA 1
ATOM 2020 C C . SER A 1 258 ? -13.861 29.168 -7.607 1.00 40.22 258 SER A C 1
ATOM 2022 O O . SER A 1 258 ? -13.049 28.596 -8.327 1.00 40.22 258 SER A O 1
ATOM 2024 N N . GLN A 1 259 ? -14.680 30.101 -8.105 1.00 40.66 259 GLN A N 1
ATOM 2025 C CA . GLN A 1 259 ? -14.523 30.689 -9.447 1.00 40.66 259 GLN A CA 1
ATOM 2026 C C . GLN A 1 259 ? -13.327 31.656 -9.583 1.00 40.66 259 GLN A C 1
ATOM 2028 O O . GLN A 1 259 ? -13.145 32.267 -10.634 1.00 40.66 259 GLN A O 1
ATOM 2033 N N . THR A 1 260 ? -12.467 31.813 -8.578 1.00 38.47 260 THR A N 1
ATOM 2034 C CA . THR A 1 260 ? -11.361 32.780 -8.640 1.00 38.47 260 THR A CA 1
ATOM 2035 C C . THR A 1 260 ? -10.007 32.101 -8.813 1.00 38.47 260 THR A C 1
ATOM 2037 O O . THR A 1 260 ? -9.344 31.726 -7.854 1.00 38.47 260 THR A O 1
ATOM 2040 N N . SER A 1 261 ? -9.619 31.975 -10.083 1.00 42.91 261 SER A N 1
ATOM 2041 C CA . SER A 1 261 ? -8.280 32.226 -10.627 1.00 42.91 261 SER A CA 1
ATOM 2042 C C . SER A 1 261 ? -7.085 32.071 -9.678 1.00 42.91 261 SER A C 1
ATOM 2044 O O . SER A 1 261 ? -6.524 33.069 -9.242 1.00 42.91 261 SER A O 1
ATOM 2046 N N . GLN A 1 262 ? -6.603 30.845 -9.475 1.00 36.00 262 GLN A N 1
ATOM 2047 C CA . GLN A 1 262 ? -5.166 30.555 -9.396 1.00 36.00 262 GLN A CA 1
ATOM 2048 C C . GLN A 1 262 ? -4.935 29.063 -9.668 1.00 36.00 262 GLN A C 1
ATOM 2050 O O . GLN A 1 262 ? -5.536 28.203 -9.041 1.00 36.00 262 GLN A O 1
ATOM 2055 N N . LYS A 1 263 ? -4.114 28.792 -10.692 1.00 39.78 263 LYS A N 1
ATOM 2056 C CA . LYS A 1 263 ? -3.677 27.470 -11.176 1.00 39.78 263 LYS A CA 1
ATOM 2057 C C . LYS A 1 263 ? -4.810 26.437 -11.301 1.00 39.78 263 LYS A C 1
ATOM 2059 O O . LYS A 1 263 ? -4.908 25.469 -10.560 1.00 39.78 263 LYS A O 1
ATOM 2064 N N . LYS A 1 264 ? -5.646 26.662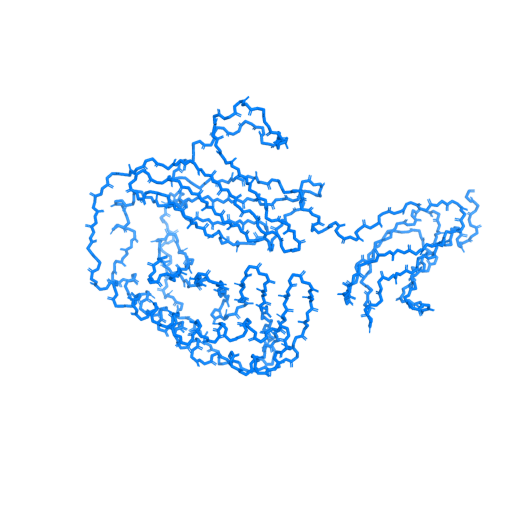 -12.318 1.00 36.72 264 LYS A N 1
ATOM 2065 C CA . LYS A 1 264 ? -6.688 25.753 -12.807 1.00 36.72 264 LYS A CA 1
ATOM 2066 C C . LYS A 1 264 ? -6.095 24.352 -13.017 1.00 36.72 264 LYS A C 1
ATOM 2068 O O . LYS A 1 264 ? -5.468 24.103 -14.049 1.00 36.72 264 LYS A O 1
ATOM 2073 N N . VAL A 1 265 ? -6.311 23.449 -12.057 1.00 40.41 265 VAL A N 1
ATOM 2074 C CA . VAL A 1 265 ? -6.233 22.000 -12.273 1.00 40.41 265 VAL A CA 1
ATOM 2075 C C . VAL A 1 265 ? -7.319 21.699 -13.298 1.00 40.41 265 VAL A C 1
ATOM 2077 O O . VAL A 1 265 ? -8.508 21.591 -13.013 1.00 40.41 265 VAL A O 1
ATOM 2080 N N . SER A 1 266 ? -6.910 21.770 -14.555 1.00 40.06 266 SER A N 1
ATOM 2081 C CA . SER A 1 266 ? -7.752 21.510 -15.707 1.00 40.06 266 SER A CA 1
ATOM 2082 C C . SER A 1 266 ? -8.126 20.033 -15.614 1.00 40.06 266 SER A C 1
ATOM 2084 O O . SER A 1 266 ? -7.221 19.227 -15.428 1.00 40.06 266 SER A O 1
ATOM 2086 N N . PHE A 1 267 ? -9.422 19.721 -15.715 1.00 45.12 267 PHE A N 1
ATOM 2087 C CA . PHE A 1 267 ? -10.051 18.384 -15.765 1.00 45.12 267 PHE A CA 1
ATOM 2088 C C . PHE A 1 267 ? -10.885 17.904 -14.564 1.00 45.12 267 PHE A C 1
ATOM 2090 O O . PHE A 1 267 ? -11.442 16.816 -14.650 1.00 45.12 267 PHE A O 1
ATOM 2097 N N . LEU A 1 268 ? -11.157 18.726 -13.545 1.00 46.22 268 LEU A N 1
ATOM 2098 C CA . LEU A 1 268 ? -12.415 18.563 -12.795 1.00 46.22 268 LEU A CA 1
ATOM 2099 C C . LEU A 1 268 ? -13.505 19.360 -13.520 1.00 46.22 268 LEU A C 1
ATOM 2101 O O . LEU A 1 268 ? -13.773 20.517 -13.204 1.00 46.22 268 LEU A O 1
ATOM 2105 N N . SER A 1 269 ? -14.080 18.794 -14.582 1.00 38.69 269 SER A N 1
ATOM 2106 C CA . SER A 1 269 ? -15.252 19.391 -15.224 1.00 38.69 269 SER A CA 1
ATOM 2107 C C . SER A 1 269 ? -16.451 19.268 -14.282 1.00 38.69 269 SER A C 1
ATOM 2109 O O . SER A 1 269 ? -17.062 18.208 -14.209 1.00 38.69 269 SER A O 1
ATOM 2111 N N . ASN A 1 270 ? -16.756 20.356 -13.571 1.00 37.91 270 ASN A N 1
ATOM 2112 C CA . ASN A 1 270 ? -18.027 20.647 -12.901 1.00 37.91 270 ASN A CA 1
ATOM 2113 C C . ASN A 1 270 ? -18.628 19.489 -12.090 1.00 37.91 270 ASN A C 1
ATOM 2115 O O . ASN A 1 270 ? -19.725 19.024 -12.397 1.00 37.91 270 ASN A O 1
ATOM 2119 N N . VAL A 1 271 ? -17.947 19.049 -11.033 1.00 44.09 271 VAL A N 1
ATOM 2120 C CA . VAL A 1 271 ? -18.631 18.300 -9.976 1.00 44.09 271 VAL A CA 1
ATOM 2121 C C . VAL A 1 271 ? -18.873 19.270 -8.825 1.00 44.09 271 VAL A C 1
ATOM 2123 O O . VAL A 1 271 ? -17.951 19.592 -8.081 1.00 44.09 271 VAL A O 1
ATOM 2126 N N . ASP A 1 272 ? -20.106 19.764 -8.705 1.00 42.75 272 ASP A N 1
ATOM 2127 C CA . ASP A 1 272 ? -20.608 20.351 -7.459 1.00 42.75 272 ASP A CA 1
ATOM 2128 C C . ASP A 1 272 ? -20.637 19.227 -6.410 1.00 42.75 272 ASP A C 1
ATOM 2130 O O . ASP A 1 272 ? -21.631 18.521 -6.250 1.00 42.75 272 ASP A O 1
ATOM 2134 N N . THR A 1 273 ? -19.513 18.969 -5.737 1.00 50.75 273 THR A N 1
ATOM 2135 C CA . THR A 1 273 ? -19.425 17.902 -4.732 1.00 50.75 273 THR A CA 1
ATOM 2136 C C . THR A 1 273 ? -19.911 18.405 -3.380 1.00 50.75 273 THR A C 1
ATOM 2138 O O . THR A 1 273 ? -19.134 18.539 -2.435 1.00 50.75 273 THR A O 1
ATOM 2141 N N . THR A 1 274 ? -21.214 18.640 -3.235 1.00 51.22 274 THR A N 1
ATOM 2142 C CA . THR A 1 274 ? -21.827 18.325 -1.940 1.00 51.22 274 THR A CA 1
ATOM 2143 C C . THR A 1 274 ? -21.746 16.815 -1.785 1.00 51.22 274 THR A C 1
ATOM 2145 O O . THR A 1 274 ? -22.510 16.079 -2.405 1.00 51.22 274 THR A O 1
ATOM 2148 N N . ILE A 1 275 ? -20.755 16.354 -1.024 1.00 57.28 275 ILE A N 1
ATOM 2149 C CA . ILE A 1 275 ? -20.599 14.944 -0.689 1.00 57.28 275 ILE A CA 1
ATOM 2150 C C . ILE A 1 275 ? -21.716 14.616 0.292 1.00 57.28 275 ILE A C 1
ATOM 2152 O O . ILE A 1 275 ? -21.668 15.048 1.443 1.00 57.28 275 ILE A O 1
ATOM 2156 N N . ASP A 1 276 ? -22.740 13.899 -0.169 1.00 59.75 276 ASP A N 1
ATOM 2157 C CA . ASP A 1 276 ? -23.737 13.341 0.736 1.00 59.75 276 ASP A CA 1
ATOM 2158 C C . ASP A 1 276 ? -23.042 12.249 1.559 1.00 59.75 276 ASP A C 1
ATOM 2160 O O . ASP A 1 276 ? -22.680 11.210 0.992 1.00 59.75 276 ASP A O 1
ATOM 2164 N N . PRO A 1 277 ? -22.836 12.453 2.878 1.00 54.47 277 PRO A N 1
ATOM 2165 C CA . PRO A 1 277 ? -22.169 11.467 3.713 1.00 54.47 277 PRO A CA 1
ATOM 2166 C C . PRO A 1 277 ? -22.942 10.148 3.747 1.00 54.47 277 PRO A C 1
ATOM 2168 O O . PRO A 1 277 ? -22.367 9.149 4.143 1.00 54.47 277 PRO A O 1
ATOM 2171 N N . ASN A 1 278 ? -24.201 10.105 3.302 1.00 53.72 278 ASN A N 1
ATOM 2172 C CA . ASN A 1 278 ? -25.021 8.900 3.257 1.00 53.72 278 ASN A CA 1
ATOM 2173 C C . ASN A 1 278 ? -24.866 8.083 1.958 1.00 53.72 278 ASN A C 1
ATOM 2175 O O . ASN A 1 278 ? -25.546 7.071 1.798 1.00 53.72 278 ASN A O 1
ATOM 2179 N N . THR A 1 279 ? -23.977 8.476 1.038 1.00 56.19 279 THR A N 1
ATOM 2180 C CA . THR A 1 279 ? -23.728 7.757 -0.225 1.00 56.19 279 THR A CA 1
ATOM 2181 C C . THR A 1 279 ? -22.239 7.490 -0.452 1.00 56.19 279 THR A C 1
ATOM 2183 O O . THR A 1 279 ? -21.379 8.238 0.021 1.00 56.19 279 THR A O 1
ATOM 2186 N N . LEU A 1 280 ? -21.918 6.418 -1.190 1.00 58.25 280 LEU A N 1
ATOM 2187 C CA . LEU A 1 280 ? -20.548 6.156 -1.635 1.00 58.25 280 LEU A CA 1
ATOM 2188 C C . LEU A 1 280 ? -20.227 7.080 -2.806 1.00 58.25 280 LEU A C 1
ATOM 2190 O O . LEU A 1 280 ? -20.699 6.856 -3.921 1.00 58.25 280 LEU A O 1
ATOM 2194 N N . ASN A 1 281 ? -19.404 8.094 -2.568 1.00 65.56 281 ASN A N 1
ATOM 2195 C CA . ASN A 1 281 ? -18.991 9.016 -3.619 1.00 65.56 281 ASN A CA 1
ATOM 2196 C C . ASN A 1 281 ? -17.623 8.607 -4.163 1.00 65.56 281 ASN A C 1
ATOM 2198 O O . ASN A 1 281 ? -16.655 8.522 -3.408 1.00 65.56 281 ASN A O 1
ATOM 2202 N N . ALA A 1 282 ? -17.542 8.357 -5.472 1.00 73.25 282 ALA A N 1
ATOM 2203 C CA . ALA A 1 282 ? -16.278 8.153 -6.169 1.00 73.25 282 ALA A CA 1
ATOM 2204 C C . ALA A 1 282 ? -15.792 9.485 -6.759 1.00 73.25 282 ALA A C 1
ATOM 2206 O O . ALA A 1 282 ? -16.446 10.061 -7.627 1.00 73.25 282 ALA A O 1
ATOM 2207 N N . VAL A 1 283 ? -14.642 9.962 -6.294 1.00 80.62 283 VAL A N 1
ATOM 2208 C CA . VAL A 1 283 ? -13.982 11.187 -6.748 1.00 80.62 283 VAL A CA 1
ATOM 2209 C C . VAL A 1 283 ? -12.734 10.793 -7.528 1.00 80.62 283 VAL A C 1
ATOM 2211 O O . VAL A 1 283 ? -11.894 10.052 -7.031 1.00 80.62 283 VAL A O 1
ATOM 2214 N N . TYR A 1 284 ? -12.594 11.282 -8.754 1.00 81.19 284 TYR A N 1
ATOM 2215 C CA . TYR A 1 284 ? -11.412 11.024 -9.574 1.00 81.19 284 TYR A CA 1
ATOM 2216 C C . TYR A 1 284 ? -10.440 12.189 -9.420 1.00 81.19 284 TYR A C 1
ATOM 2218 O O . TYR A 1 284 ? -10.803 13.333 -9.692 1.00 81.19 284 TYR A O 1
ATOM 2226 N N . ILE A 1 285 ? -9.216 11.905 -8.981 1.00 84.88 285 ILE A N 1
ATOM 2227 C CA . ILE A 1 285 ? -8.152 12.898 -8.833 1.00 84.88 285 ILE A CA 1
ATOM 2228 C C . ILE A 1 285 ? -7.040 12.561 -9.819 1.00 84.88 285 ILE A C 1
ATOM 2230 O O . ILE A 1 285 ? -6.508 11.452 -9.823 1.00 84.88 285 ILE A O 1
ATOM 2234 N N . GLN A 1 286 ? -6.700 13.537 -10.657 1.00 83.12 286 GLN A N 1
ATOM 2235 C CA . GLN A 1 286 ? -5.553 13.467 -11.553 1.00 83.12 286 GLN A CA 1
ATOM 2236 C C . GLN A 1 286 ? -4.356 14.120 -10.865 1.00 83.12 286 GLN A C 1
ATOM 2238 O O . GLN A 1 286 ? -4.409 15.299 -10.518 1.00 83.12 286 GLN A O 1
ATOM 2243 N N . SER A 1 287 ? -3.286 13.358 -10.695 1.00 80.69 287 SER A N 1
ATOM 2244 C CA . SER A 1 287 ? -2.015 13.795 -10.128 1.00 80.69 287 SER A CA 1
ATOM 2245 C C . SER A 1 287 ? -1.004 14.041 -11.248 1.00 80.69 287 SER A C 1
ATOM 2247 O O . SER A 1 287 ? -0.934 13.260 -12.202 1.00 80.69 287 SER A O 1
ATOM 2249 N N . ASN A 1 288 ? -0.185 15.095 -11.139 1.00 78.44 288 ASN A N 1
ATOM 2250 C CA . ASN A 1 288 ? 0.965 15.301 -12.037 1.00 78.44 288 ASN A CA 1
ATOM 2251 C C . ASN A 1 288 ? 2.169 14.451 -11.604 1.00 78.44 288 ASN A C 1
ATOM 2253 O O . ASN A 1 288 ? 3.302 14.932 -11.598 1.00 78.44 288 ASN A O 1
ATOM 2257 N N . SER A 1 289 ? 1.912 13.210 -11.208 1.00 71.38 289 SER A N 1
ATOM 2258 C CA . SER A 1 289 ? 2.957 12.309 -10.775 1.00 71.38 289 SER A CA 1
ATOM 2259 C C . SER A 1 289 ? 3.887 11.977 -11.939 1.00 71.38 289 SER A C 1
ATOM 2261 O O . SER A 1 289 ? 3.446 11.689 -13.053 1.00 71.38 289 SER A O 1
ATOM 2263 N N . LEU A 1 290 ? 5.188 12.018 -11.680 1.00 66.44 290 LEU A N 1
ATOM 2264 C CA . LEU A 1 290 ? 6.205 11.472 -12.572 1.00 66.44 290 LEU A CA 1
ATOM 2265 C C . LEU A 1 290 ? 6.352 9.964 -12.356 1.00 66.44 290 LEU A C 1
ATOM 2267 O O . LEU A 1 290 ? 7.042 9.286 -13.107 1.00 66.44 290 LEU A O 1
ATOM 2271 N N . LYS A 1 291 ? 5.701 9.389 -11.349 1.00 56.59 291 LYS A N 1
ATOM 2272 C CA . LYS A 1 291 ? 5.722 7.956 -11.086 1.00 56.59 291 LYS A CA 1
ATOM 2273 C C . LYS A 1 291 ? 5.044 7.171 -12.209 1.00 56.59 291 LYS A C 1
ATOM 2275 O O . LYS A 1 291 ? 3.937 7.491 -12.638 1.00 56.59 291 LYS A O 1
ATOM 2280 N N . GLY A 1 292 ? 5.757 6.164 -12.713 1.00 52.25 292 GLY A N 1
ATOM 2281 C CA . GLY A 1 292 ? 5.440 5.484 -13.974 1.00 52.25 292 GLY A CA 1
ATOM 2282 C C . GLY A 1 292 ? 5.992 6.185 -15.224 1.00 52.25 292 GLY A C 1
ATOM 2283 O O . GLY A 1 292 ? 5.926 5.606 -16.296 1.00 52.25 292 GLY A O 1
ATOM 2284 N N . GLN A 1 293 ? 6.564 7.386 -15.082 1.00 54.44 293 GLN A N 1
ATOM 2285 C CA . GLN A 1 293 ? 7.231 8.159 -16.142 1.00 54.44 293 GLN A CA 1
ATOM 2286 C C . GLN A 1 293 ? 8.696 8.479 -15.835 1.00 54.44 293 GLN A C 1
ATOM 2288 O O . GLN A 1 293 ? 9.444 8.867 -16.731 1.00 54.44 293 GLN A O 1
ATOM 2293 N N . CYS A 1 294 ? 9.131 8.330 -14.581 1.00 51.47 294 CYS A N 1
ATOM 2294 C CA . CYS A 1 294 ? 10.528 8.443 -14.204 1.00 51.47 294 CYS A CA 1
ATOM 2295 C C . CYS A 1 294 ? 11.308 7.384 -14.987 1.00 51.47 294 CYS A C 1
ATOM 2297 O O . CYS A 1 294 ? 11.229 6.194 -14.683 1.00 51.47 294 CYS A O 1
ATOM 2299 N N . ASN A 1 295 ? 12.053 7.858 -15.985 1.00 55.22 295 ASN A N 1
ATOM 2300 C CA . ASN A 1 295 ? 12.966 7.110 -16.849 1.00 55.22 295 ASN A CA 1
ATOM 2301 C C . ASN A 1 295 ? 12.308 6.352 -18.019 1.00 55.22 295 ASN A C 1
ATOM 2303 O O . ASN A 1 295 ? 12.981 5.552 -18.668 1.00 55.22 295 ASN A O 1
ATOM 2307 N N . GLU A 1 296 ? 11.035 6.616 -18.349 1.00 57.81 296 GLU A N 1
ATOM 2308 C CA . GLU A 1 296 ? 10.487 6.169 -19.637 1.00 57.81 296 GLU A CA 1
ATOM 2309 C C . GLU A 1 296 ? 10.995 7.101 -20.744 1.00 57.81 296 GLU A C 1
ATOM 2311 O O . GLU A 1 296 ? 10.489 8.203 -20.955 1.00 57.81 296 GLU A O 1
ATOM 2316 N N . GLN A 1 297 ? 12.043 6.667 -21.442 1.00 66.31 297 GLN A N 1
ATOM 2317 C CA . GLN A 1 297 ? 12.564 7.366 -22.607 1.00 66.31 297 GLN A CA 1
ATOM 2318 C C . GLN A 1 297 ? 12.075 6.662 -23.873 1.00 66.31 297 GLN A C 1
ATOM 2320 O O . GLN A 1 297 ? 12.541 5.578 -24.209 1.00 66.31 297 GLN A O 1
ATOM 2325 N N . THR A 1 298 ? 11.148 7.297 -24.593 1.00 73.62 298 THR A N 1
ATOM 2326 C CA . THR A 1 298 ? 10.757 6.845 -25.934 1.00 73.62 298 THR A CA 1
ATOM 2327 C C . THR A 1 298 ? 11.608 7.556 -26.972 1.00 73.62 298 THR A C 1
ATOM 2329 O O . THR A 1 298 ? 11.708 8.784 -26.985 1.00 73.62 298 THR A O 1
ATOM 2332 N N . VAL A 1 299 ? 12.221 6.775 -27.852 1.00 74.62 299 VAL A N 1
ATOM 2333 C CA . VAL A 1 299 ? 13.017 7.269 -28.969 1.00 74.62 299 VAL A CA 1
ATOM 2334 C C . VAL A 1 299 ? 12.565 6.540 -30.220 1.00 74.62 299 VAL A C 1
ATOM 2336 O O . VAL A 1 299 ? 12.530 5.314 -30.238 1.00 74.62 299 VAL A O 1
ATOM 2339 N N . SER A 1 300 ? 12.251 7.293 -31.268 1.00 75.31 300 SER A N 1
ATOM 2340 C CA . SER A 1 300 ? 12.077 6.729 -32.604 1.00 75.31 300 SER A CA 1
ATOM 2341 C C . SER A 1 300 ? 13.443 6.561 -33.264 1.00 75.31 300 SER A C 1
ATOM 2343 O O . SER A 1 300 ? 14.227 7.513 -33.286 1.00 75.31 300 SER A O 1
ATOM 2345 N N . GLY A 1 301 ? 13.710 5.364 -33.784 1.00 70.75 301 GLY A N 1
ATOM 2346 C CA . GLY A 1 301 ? 14.834 5.121 -34.687 1.00 70.75 301 GLY A CA 1
ATOM 2347 C C . GLY A 1 301 ? 14.600 5.742 -36.068 1.00 70.75 301 GLY A C 1
ATOM 2348 O O . GLY A 1 301 ? 13.524 6.275 -36.353 1.00 70.75 301 GLY A O 1
ATOM 2349 N N . GLY A 1 302 ? 15.619 5.675 -36.919 1.00 78.31 302 GLY A N 1
ATOM 2350 C CA . GLY A 1 302 ? 15.534 6.007 -38.342 1.00 78.31 302 GLY A CA 1
ATOM 2351 C C . GLY A 1 302 ? 16.359 5.025 -39.174 1.00 78.31 302 GLY A C 1
ATOM 2352 O O . GLY A 1 302 ? 16.954 4.105 -38.623 1.00 78.31 302 GLY A O 1
ATOM 2353 N N . ASP A 1 303 ? 16.447 5.257 -40.482 1.00 80.44 303 ASP A N 1
ATOM 2354 C CA . ASP A 1 303 ? 17.054 4.319 -41.450 1.00 80.44 303 ASP A CA 1
ATOM 2355 C C . ASP A 1 303 ? 18.599 4.243 -41.388 1.00 80.44 303 ASP A C 1
ATOM 2357 O O . ASP A 1 303 ? 19.251 3.679 -42.265 1.00 80.44 303 ASP A O 1
ATOM 2361 N N . ILE A 1 304 ? 19.220 4.855 -40.377 1.00 86.31 304 ILE A N 1
ATOM 2362 C CA . ILE A 1 304 ? 20.672 4.883 -40.161 1.00 86.31 304 ILE A CA 1
ATOM 2363 C C . ILE A 1 304 ? 20.948 4.259 -38.789 1.00 86.31 304 ILE A C 1
ATOM 2365 O O . ILE A 1 304 ? 20.193 4.555 -37.860 1.00 86.31 304 ILE A O 1
ATOM 2369 N N . PRO A 1 305 ? 22.018 3.449 -38.630 1.00 88.56 305 PRO A N 1
ATOM 2370 C CA . PRO A 1 305 ? 22.411 2.930 -37.326 1.00 88.56 305 PRO A CA 1
ATOM 2371 C C . PRO A 1 305 ? 22.437 4.020 -36.251 1.00 88.56 305 PRO A C 1
ATOM 2373 O O . PRO A 1 305 ? 23.048 5.074 -36.447 1.00 88.56 305 PRO A O 1
ATOM 2376 N N . ASP A 1 306 ? 21.770 3.756 -35.129 1.00 90.56 306 ASP A N 1
ATOM 2377 C CA . ASP A 1 306 ? 21.636 4.688 -34.009 1.00 90.56 306 ASP A CA 1
ATOM 2378 C C . ASP A 1 306 ? 22.249 4.073 -32.754 1.00 90.56 306 ASP A C 1
ATOM 2380 O O . ASP A 1 306 ? 21.985 2.923 -32.412 1.00 90.56 306 ASP A O 1
ATOM 2384 N N . ASP A 1 307 ? 23.067 4.849 -32.056 1.00 92.12 307 ASP A N 1
ATOM 2385 C CA . ASP A 1 307 ? 23.774 4.413 -30.860 1.00 92.12 307 ASP A CA 1
ATOM 2386 C C . ASP A 1 307 ? 23.629 5.470 -29.771 1.00 92.12 307 ASP A C 1
ATOM 2388 O O . ASP A 1 307 ? 24.077 6.614 -29.908 1.00 92.12 307 ASP A O 1
ATOM 2392 N N . ARG A 1 308 ? 22.959 5.092 -28.683 1.00 89.75 308 ARG A N 1
ATOM 2393 C CA . ARG A 1 308 ? 22.488 6.031 -27.670 1.00 89.75 308 ARG A CA 1
ATOM 2394 C C . ARG A 1 308 ? 22.811 5.580 -26.272 1.00 89.75 308 ARG A C 1
ATOM 2396 O O . ARG A 1 308 ? 22.678 4.412 -25.932 1.00 89.75 308 ARG A O 1
ATOM 2403 N N . ILE A 1 309 ? 23.120 6.554 -25.426 1.00 89.69 309 ILE A N 1
ATOM 2404 C CA . ILE A 1 309 ? 23.235 6.368 -23.983 1.00 89.69 309 ILE A CA 1
ATOM 2405 C C . ILE A 1 309 ? 21.970 6.929 -23.331 1.00 89.69 309 ILE A C 1
ATOM 2407 O O . ILE A 1 309 ? 21.634 8.097 -23.521 1.00 89.69 309 ILE A O 1
ATOM 2411 N N . ILE A 1 310 ? 21.279 6.087 -22.569 1.00 86.81 310 ILE A N 1
ATOM 2412 C CA . ILE A 1 310 ? 20.043 6.399 -21.848 1.00 86.81 310 ILE A CA 1
ATOM 2413 C C . ILE A 1 310 ? 20.366 6.431 -20.352 1.00 86.81 310 ILE A C 1
ATOM 2415 O O . ILE A 1 310 ? 20.879 5.445 -19.818 1.00 86.81 310 ILE A O 1
ATOM 2419 N N . ASP A 1 311 ? 20.081 7.552 -19.677 1.00 83.25 311 ASP A N 1
ATOM 2420 C CA . ASP A 1 311 ? 20.141 7.640 -18.209 1.00 83.25 311 ASP A CA 1
ATOM 2421 C C . ASP A 1 311 ? 18.880 6.994 -17.634 1.00 83.25 311 ASP A C 1
ATOM 2423 O O . ASP A 1 311 ? 17.764 7.478 -17.815 1.00 83.25 311 ASP A O 1
ATOM 2427 N N . ILE A 1 312 ? 19.077 5.869 -16.964 1.00 80.38 312 ILE A N 1
ATOM 2428 C CA . ILE A 1 312 ? 18.028 5.059 -16.353 1.00 80.38 312 ILE A CA 1
ATOM 2429 C C . ILE A 1 312 ? 17.812 5.416 -14.883 1.00 80.38 312 ILE A C 1
ATOM 2431 O O . ILE A 1 312 ? 17.000 4.758 -14.252 1.00 80.38 312 ILE A O 1
ATOM 2435 N N . GLY A 1 313 ? 18.507 6.411 -14.318 1.00 73.25 313 GLY A N 1
ATOM 2436 C CA . GLY A 1 313 ? 18.430 6.757 -12.895 1.00 73.25 313 GLY A CA 1
ATOM 2437 C C . GLY A 1 313 ? 19.402 5.963 -12.008 1.00 73.25 313 GLY A C 1
ATOM 2438 O O . GLY A 1 313 ? 20.256 5.228 -12.491 1.00 73.25 313 GLY A O 1
ATOM 2439 N N . LYS A 1 314 ? 19.345 6.150 -10.679 1.00 64.56 314 LYS A N 1
ATOM 2440 C CA . LYS A 1 314 ? 20.180 5.394 -9.717 1.00 64.56 314 LYS A CA 1
ATOM 2441 C C . LYS A 1 314 ? 19.414 4.189 -9.164 1.00 64.56 314 LYS A C 1
ATOM 2443 O O . LYS A 1 314 ? 18.266 4.344 -8.773 1.00 64.56 314 LYS A O 1
ATOM 2448 N N . ALA A 1 315 ? 20.119 3.065 -8.993 1.00 60.94 315 ALA A N 1
ATOM 2449 C CA . ALA A 1 315 ? 19.694 1.898 -8.204 1.00 60.94 315 ALA A CA 1
ATOM 2450 C C . ALA A 1 315 ? 18.480 1.111 -8.751 1.00 60.94 315 ALA A C 1
ATOM 2452 O O . ALA A 1 315 ? 17.542 0.811 -8.015 1.00 60.94 315 ALA A O 1
ATOM 2453 N N . HIS A 1 316 ? 18.519 0.718 -10.029 1.00 66.25 316 HIS A N 1
ATOM 2454 C CA . HIS A 1 316 ? 17.520 -0.178 -10.623 1.00 66.25 316 HIS A CA 1
ATOM 2455 C C . HIS A 1 316 ? 18.065 -1.606 -10.735 1.00 66.25 316 HIS A C 1
ATOM 2457 O O . HIS A 1 316 ? 19.113 -1.818 -11.334 1.00 66.25 316 HIS A O 1
ATOM 2463 N N . THR A 1 317 ? 17.344 -2.591 -10.191 1.00 68.56 317 THR A N 1
ATOM 2464 C CA . THR A 1 317 ? 17.697 -4.019 -10.321 1.00 68.56 317 THR A CA 1
ATOM 2465 C C . THR A 1 317 ? 17.045 -4.679 -11.533 1.00 68.56 317 THR A C 1
ATOM 2467 O O . THR A 1 317 ? 17.558 -5.673 -12.041 1.00 68.56 317 THR A O 1
ATOM 2470 N N . ASN A 1 318 ? 15.930 -4.126 -12.024 1.00 79.38 318 ASN A N 1
ATOM 2471 C CA . ASN A 1 318 ? 15.208 -4.624 -13.191 1.00 79.38 318 ASN A CA 1
ATOM 2472 C C . ASN A 1 318 ? 14.633 -3.463 -14.007 1.00 79.38 318 ASN A C 1
ATOM 2474 O O . ASN A 1 318 ? 13.999 -2.566 -13.450 1.00 79.38 318 ASN A O 1
ATOM 2478 N N . ILE A 1 319 ? 14.815 -3.515 -15.324 1.00 83.69 319 ILE A N 1
ATOM 2479 C CA . ILE A 1 319 ? 14.234 -2.577 -16.289 1.00 83.69 319 ILE A CA 1
ATOM 2480 C C . ILE A 1 319 ? 13.294 -3.346 -17.204 1.00 83.69 319 ILE A C 1
ATOM 2482 O O . ILE A 1 319 ? 13.605 -4.455 -17.635 1.00 83.69 319 ILE A O 1
ATOM 2486 N N . LYS A 1 320 ? 12.141 -2.760 -17.522 1.00 84.88 320 LYS A N 1
ATOM 2487 C CA . LYS A 1 320 ? 11.263 -3.273 -18.572 1.00 84.88 320 LYS A CA 1
ATOM 2488 C C . LYS A 1 320 ? 11.621 -2.581 -19.883 1.00 84.88 320 LYS A C 1
ATOM 2490 O O . LYS A 1 320 ? 11.364 -1.392 -20.030 1.00 84.88 320 LYS A O 1
ATOM 2495 N N . PHE A 1 321 ? 12.206 -3.322 -20.815 1.00 89.12 321 PHE A N 1
ATOM 2496 C CA . PHE A 1 321 ? 12.531 -2.829 -22.147 1.00 89.12 321 PHE A CA 1
ATOM 2497 C C . PHE A 1 321 ? 11.398 -3.161 -23.118 1.00 89.12 321 PHE A C 1
ATOM 2499 O O . PHE A 1 321 ? 10.932 -4.301 -23.163 1.00 89.12 321 PHE A O 1
ATOM 2506 N N . LEU A 1 322 ? 10.939 -2.160 -23.863 1.00 89.69 322 LEU A N 1
ATOM 2507 C CA . LEU A 1 322 ? 9.893 -2.267 -24.878 1.00 89.69 322 LEU A CA 1
ATOM 2508 C C . LEU A 1 322 ? 10.511 -1.888 -26.222 1.00 89.69 322 LEU A C 1
ATOM 2510 O O . LEU A 1 322 ? 11.225 -0.891 -26.296 1.00 89.69 322 LEU A O 1
ATOM 2514 N N . TYR A 1 323 ? 10.240 -2.668 -27.264 1.00 91.31 323 TYR A N 1
ATOM 2515 C CA . TYR A 1 323 ? 10.722 -2.387 -28.615 1.00 91.31 323 TYR A CA 1
ATOM 2516 C C . TYR A 1 323 ? 9.618 -2.601 -29.648 1.00 91.31 323 TYR A C 1
ATOM 2518 O O . TYR A 1 323 ? 8.695 -3.390 -29.434 1.00 91.31 323 TYR A O 1
ATOM 2526 N N . GLU A 1 324 ? 9.743 -1.904 -30.773 1.00 91.12 324 GLU A N 1
ATOM 2527 C CA . GLU A 1 324 ? 8.908 -2.040 -31.961 1.00 91.12 324 GLU A CA 1
ATOM 2528 C C . GLU A 1 324 ? 9.791 -1.796 -33.186 1.00 91.12 324 GLU A C 1
ATOM 2530 O O . GLU A 1 324 ? 10.249 -0.679 -33.406 1.00 91.12 324 GLU A O 1
ATOM 2535 N N . THR A 1 325 ? 10.054 -2.856 -33.948 1.00 89.12 325 THR A N 1
ATOM 2536 C CA . THR A 1 325 ? 10.904 -2.834 -35.151 1.00 89.12 325 THR A CA 1
ATOM 2537 C C . THR A 1 325 ? 10.082 -2.963 -36.434 1.00 89.12 325 THR A C 1
ATOM 2539 O O . THR A 1 325 ? 10.577 -3.409 -37.453 1.00 89.12 325 THR A O 1
ATOM 2542 N N . TYR A 1 326 ? 8.791 -2.612 -36.390 1.00 87.00 326 TYR A N 1
ATOM 2543 C CA . TYR A 1 326 ? 7.879 -2.588 -37.543 1.00 87.00 326 TYR A CA 1
ATOM 2544 C C . TYR A 1 326 ? 8.000 -3.809 -38.483 1.00 87.00 326 TYR A C 1
ATOM 2546 O O . TYR A 1 326 ? 8.093 -4.942 -38.020 1.00 87.00 326 TYR A O 1
ATOM 2554 N N . THR A 1 327 ? 7.881 -3.603 -39.800 1.00 85.69 327 THR A N 1
ATOM 2555 C CA . THR A 1 327 ? 7.882 -4.680 -40.807 1.00 85.69 327 THR A CA 1
ATOM 2556 C C . THR A 1 327 ? 9.261 -4.911 -41.421 1.00 85.69 327 THR A C 1
ATOM 2558 O O . THR A 1 327 ? 9.578 -6.050 -41.753 1.00 85.69 327 THR A O 1
ATOM 2561 N N . ILE A 1 328 ? 10.051 -3.842 -41.581 1.00 87.56 328 ILE A N 1
ATOM 2562 C CA . ILE A 1 328 ? 11.457 -3.917 -41.996 1.00 87.56 328 ILE A CA 1
ATOM 2563 C C . ILE A 1 328 ? 12.236 -4.352 -40.765 1.00 87.56 328 ILE A C 1
ATOM 2565 O O . ILE A 1 328 ? 12.103 -3.732 -39.720 1.00 87.56 328 ILE A O 1
ATOM 2569 N N . LYS A 1 329 ? 12.974 -5.457 -40.855 1.00 91.88 329 LYS A N 1
ATOM 2570 C CA . LYS A 1 329 ? 13.595 -6.046 -39.669 1.00 91.88 329 LYS A CA 1
ATOM 2571 C C . LYS A 1 329 ? 14.767 -5.199 -39.196 1.00 91.88 329 LYS A C 1
ATOM 2573 O O . LYS A 1 329 ? 15.711 -4.986 -39.953 1.00 91.88 329 LYS A O 1
ATOM 2578 N N . ASP A 1 330 ? 14.748 -4.872 -37.912 1.00 93.06 330 ASP A N 1
ATOM 2579 C CA . ASP A 1 330 ? 15.838 -4.191 -37.227 1.00 93.06 330 ASP A CA 1
ATOM 2580 C C . ASP A 1 330 ? 16.367 -5.073 -36.091 1.00 93.06 330 ASP A C 1
ATOM 2582 O O . ASP A 1 330 ? 15.662 -5.940 -35.563 1.00 93.06 330 ASP A O 1
ATOM 2586 N N . GLU A 1 331 ? 17.618 -4.843 -35.706 1.00 95.12 331 GLU A N 1
ATOM 2587 C CA . GLU A 1 331 ? 18.225 -5.445 -34.524 1.00 95.12 331 GLU A CA 1
ATOM 2588 C C . GLU A 1 331 ? 18.497 -4.361 -33.484 1.00 95.12 331 GLU A C 1
ATOM 2590 O O . GLU A 1 331 ? 19.153 -3.355 -33.739 1.00 95.12 331 GLU A O 1
ATOM 2595 N N . VAL A 1 332 ? 17.957 -4.569 -32.290 1.00 95.50 332 VAL A N 1
ATOM 2596 C CA . VAL A 1 332 ? 18.141 -3.701 -31.127 1.00 95.50 332 VAL A CA 1
ATOM 2597 C C . VAL A 1 332 ? 18.924 -4.450 -30.061 1.00 95.50 332 VAL A C 1
ATOM 2599 O O . VAL A 1 332 ? 18.420 -5.423 -29.486 1.00 95.50 332 VAL A O 1
ATOM 2602 N N . ASP A 1 333 ? 20.124 -3.954 -29.779 1.00 96.31 333 ASP A N 1
ATOM 2603 C CA . ASP A 1 333 ? 21.032 -4.450 -28.753 1.00 96.31 333 ASP A CA 1
ATOM 2604 C C . ASP A 1 333 ? 21.083 -3.490 -27.567 1.00 96.31 333 ASP A C 1
ATOM 2606 O O . ASP A 1 333 ? 21.211 -2.273 -27.718 1.00 96.31 333 ASP A O 1
ATOM 2610 N N . VAL A 1 334 ? 21.036 -4.045 -26.359 1.00 95.00 334 VAL A N 1
ATOM 2611 C CA . VAL A 1 334 ? 21.145 -3.277 -25.117 1.00 95.00 334 VAL A CA 1
ATOM 2612 C C . VAL A 1 334 ? 22.394 -3.710 -24.370 1.00 95.00 334 VAL A C 1
ATOM 2614 O O . VAL A 1 334 ? 22.585 -4.888 -24.054 1.00 95.00 334 VAL A O 1
ATOM 2617 N N . TYR A 1 335 ? 23.228 -2.731 -24.042 1.00 94.75 335 TYR A N 1
ATOM 2618 C CA . TYR A 1 335 ? 24.467 -2.889 -23.304 1.00 94.75 335 TYR A CA 1
ATOM 2619 C C . TYR A 1 335 ? 24.382 -2.193 -21.946 1.00 94.75 335 TYR A C 1
ATOM 2621 O O . TYR A 1 335 ? 23.916 -1.059 -21.828 1.00 94.75 335 TYR A O 1
ATOM 2629 N N . TYR A 1 336 ? 24.918 -2.848 -20.923 1.00 92.50 336 TYR A N 1
ATOM 2630 C CA . TYR A 1 336 ? 25.109 -2.292 -19.591 1.00 92.50 336 TYR A CA 1
ATOM 2631 C C . TYR A 1 336 ? 26.557 -2.504 -19.166 1.00 92.50 336 TYR A C 1
ATOM 2633 O O . TYR A 1 336 ? 27.069 -3.617 -19.262 1.00 92.50 336 TYR A O 1
ATOM 2641 N N . MET A 1 337 ? 27.248 -1.438 -18.752 1.00 90.50 337 MET A N 1
ATOM 2642 C CA . MET A 1 337 ? 28.686 -1.486 -18.439 1.00 90.50 337 MET A CA 1
ATOM 2643 C C . MET A 1 337 ? 29.533 -2.131 -19.559 1.00 90.50 337 MET A C 1
ATOM 2645 O O . MET A 1 337 ? 30.459 -2.894 -19.295 1.00 90.50 337 MET A O 1
ATOM 2649 N N . ASN A 1 338 ? 29.202 -1.831 -20.822 1.00 92.00 338 ASN A N 1
ATOM 2650 C CA . ASN A 1 338 ? 29.806 -2.413 -22.032 1.00 92.00 338 ASN A CA 1
ATOM 2651 C C . ASN A 1 338 ? 29.605 -3.930 -22.224 1.00 92.00 338 ASN A C 1
ATOM 2653 O O . ASN A 1 338 ? 30.211 -4.509 -23.123 1.00 92.00 338 ASN A O 1
ATOM 2657 N N . GLN A 1 339 ? 28.741 -4.576 -21.440 1.00 93.81 339 GLN A N 1
ATOM 2658 C CA . GLN A 1 339 ? 28.318 -5.959 -21.651 1.00 93.81 339 GLN A CA 1
ATOM 2659 C C . GLN A 1 339 ? 26.923 -5.986 -22.281 1.00 93.81 339 GLN A C 1
ATOM 2661 O O . GLN A 1 339 ? 26.017 -5.312 -21.798 1.00 93.81 339 GLN A O 1
ATOM 2666 N N . GLN A 1 340 ? 26.732 -6.777 -23.337 1.00 95.31 340 GLN A N 1
ATOM 2667 C CA . GLN A 1 340 ? 25.411 -6.983 -23.930 1.00 95.31 340 GLN A CA 1
ATOM 2668 C C . GLN A 1 340 ? 24.529 -7.760 -22.950 1.00 95.31 340 GLN A C 1
ATOM 2670 O O . GLN A 1 340 ? 24.865 -8.877 -22.552 1.00 95.31 340 GLN A O 1
ATOM 2675 N N . VAL A 1 341 ? 23.424 -7.147 -22.538 1.00 94.38 341 VAL A N 1
ATOM 2676 C CA . VAL A 1 341 ? 22.465 -7.719 -21.582 1.00 94.38 341 VAL A CA 1
ATOM 2677 C C . VAL A 1 341 ? 21.183 -8.185 -22.261 1.00 94.38 341 VAL A C 1
ATOM 2679 O O . VAL A 1 341 ? 20.471 -9.021 -21.711 1.00 94.38 341 VAL A O 1
ATOM 2682 N N . PHE A 1 342 ? 20.897 -7.676 -23.458 1.00 95.75 342 PHE A N 1
ATOM 2683 C CA . PHE A 1 342 ? 19.743 -8.070 -24.252 1.00 95.75 342 PHE A CA 1
ATOM 2684 C C . PHE A 1 342 ? 20.006 -7.829 -25.742 1.00 95.75 342 PHE A C 1
ATOM 2686 O O . PHE A 1 342 ? 20.741 -6.911 -26.102 1.00 95.75 342 PHE A O 1
ATOM 2693 N N . SER A 1 343 ? 19.399 -8.658 -26.587 1.00 96.25 343 SER A N 1
ATOM 2694 C CA . SER A 1 343 ? 19.286 -8.435 -28.026 1.00 96.25 343 SER A CA 1
ATOM 2695 C C . SER A 1 343 ? 17.953 -8.975 -28.506 1.00 96.25 343 SER A C 1
ATOM 2697 O O . SER A 1 343 ? 17.492 -10.028 -28.055 1.00 96.25 343 SER A O 1
ATOM 2699 N N . THR A 1 344 ? 17.343 -8.235 -29.416 1.00 96.00 344 THR A N 1
ATOM 2700 C CA . THR A 1 344 ? 16.148 -8.673 -30.139 1.00 96.00 344 THR A CA 1
ATOM 2701 C C . THR A 1 344 ? 16.487 -9.657 -31.262 1.00 96.00 344 THR A C 1
ATOM 2703 O O . THR A 1 344 ? 15.619 -10.431 -31.667 1.00 96.00 344 THR A O 1
ATOM 2706 N N . GLY A 1 345 ? 17.746 -9.681 -31.721 1.00 95.88 345 GLY A N 1
ATOM 2707 C CA . GLY A 1 345 ? 18.124 -10.248 -33.011 1.00 95.88 345 GLY A CA 1
ATOM 2708 C C . GLY A 1 345 ? 17.451 -9.506 -34.167 1.00 95.88 345 GLY A C 1
ATOM 2709 O O . GLY A 1 345 ? 16.756 -8.515 -33.971 1.00 95.88 345 GLY A O 1
ATOM 2710 N N . CYS A 1 346 ? 17.625 -10.009 -35.387 1.00 95.25 346 CYS A N 1
ATOM 2711 C CA . CYS A 1 346 ? 17.037 -9.375 -36.560 1.00 95.25 346 CYS A CA 1
ATOM 2712 C C . CYS A 1 346 ? 15.539 -9.695 -36.700 1.00 95.25 346 CYS A C 1
ATOM 2714 O O . CYS A 1 346 ? 15.165 -10.743 -37.245 1.00 95.25 346 CYS A O 1
ATOM 2716 N N . VAL A 1 347 ? 14.672 -8.816 -36.187 1.00 95.88 347 VAL A N 1
ATOM 2717 C CA . VAL A 1 347 ? 13.220 -9.046 -36.097 1.00 95.88 347 VAL A CA 1
ATOM 2718 C C . VAL A 1 347 ? 12.418 -7.844 -36.588 1.00 95.88 347 VAL A C 1
ATOM 2720 O O . VAL A 1 347 ? 12.847 -6.708 -36.460 1.00 95.88 347 VAL A O 1
ATOM 2723 N N . GLY A 1 348 ? 11.226 -8.098 -37.127 1.00 93.00 348 GLY A N 1
ATOM 2724 C CA . GLY A 1 348 ? 10.222 -7.084 -37.475 1.00 93.00 348 GLY A CA 1
ATOM 2725 C C . GLY A 1 348 ? 8.981 -7.316 -36.621 1.00 93.00 348 GLY A C 1
ATOM 2726 O O . GLY A 1 348 ? 8.034 -7.975 -37.055 1.00 93.00 348 GLY A O 1
ATOM 2727 N N . ALA A 1 349 ? 9.052 -6.927 -35.350 1.00 92.44 349 ALA A N 1
ATOM 2728 C CA . ALA A 1 349 ? 8.028 -7.212 -34.355 1.00 92.44 349 ALA A CA 1
ATOM 2729 C C . ALA A 1 349 ? 8.065 -6.187 -33.220 1.00 92.44 349 ALA A C 1
ATOM 2731 O O . ALA A 1 349 ? 9.047 -5.477 -33.012 1.00 92.44 349 ALA A O 1
ATOM 2732 N N . ASN A 1 350 ? 6.995 -6.152 -32.435 1.00 92.88 350 ASN A N 1
ATOM 2733 C CA . ASN A 1 350 ? 6.982 -5.475 -31.151 1.00 92.88 350 ASN A CA 1
ATOM 2734 C C . ASN A 1 350 ? 7.077 -6.486 -30.003 1.00 92.88 350 ASN A C 1
ATOM 2736 O O . ASN A 1 350 ? 6.561 -7.603 -30.082 1.00 92.88 350 ASN A O 1
ATOM 2740 N N . GLY A 1 351 ? 7.725 -6.091 -28.911 1.00 91.94 351 GLY A N 1
ATOM 2741 C CA . GLY A 1 351 ? 7.953 -6.978 -27.780 1.00 91.94 351 GLY A CA 1
ATOM 2742 C C . GLY A 1 351 ? 8.315 -6.257 -26.490 1.00 91.94 351 GLY A C 1
ATOM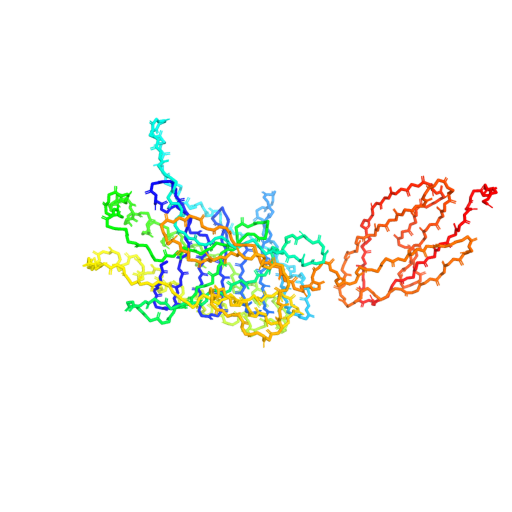 2743 O O . GLY A 1 351 ? 8.554 -5.051 -26.454 1.00 91.94 351 GLY A O 1
ATOM 2744 N N . ALA A 1 352 ? 8.336 -7.030 -25.406 1.00 89.75 352 ALA A N 1
ATOM 2745 C CA . ALA A 1 352 ? 8.727 -6.571 -24.082 1.00 89.75 352 ALA A CA 1
ATOM 2746 C C . ALA A 1 352 ? 9.654 -7.601 -23.432 1.00 89.75 352 ALA A C 1
ATOM 2748 O O . ALA A 1 352 ? 9.332 -8.790 -23.421 1.00 89.75 352 ALA A O 1
ATOM 2749 N N . ALA A 1 353 ? 10.763 -7.150 -22.850 1.00 88.88 353 ALA A N 1
ATOM 2750 C CA . ALA A 1 353 ? 11.700 -8.008 -22.137 1.00 88.88 353 ALA A CA 1
ATOM 2751 C C . ALA A 1 353 ? 12.123 -7.377 -20.799 1.00 88.88 353 ALA A C 1
ATOM 2753 O O . ALA A 1 353 ? 12.438 -6.184 -20.756 1.00 88.88 353 ALA A O 1
ATOM 2754 N N . PRO A 1 354 ? 12.137 -8.143 -19.693 1.00 87.75 354 PRO A N 1
ATOM 2755 C CA . PRO A 1 354 ? 12.796 -7.705 -18.473 1.00 87.75 354 PRO A CA 1
ATOM 2756 C C . PRO A 1 354 ? 14.319 -7.823 -18.634 1.00 87.75 354 PRO A C 1
ATOM 2758 O O . PRO A 1 354 ? 14.824 -8.860 -19.059 1.00 87.75 354 PRO A O 1
ATOM 2761 N N . ILE A 1 355 ? 15.048 -6.774 -18.260 1.00 88.94 355 ILE A N 1
ATOM 2762 C CA . ILE A 1 355 ? 16.512 -6.740 -18.218 1.00 88.94 355 ILE A CA 1
ATOM 2763 C C . ILE A 1 355 ? 16.931 -6.587 -16.757 1.00 88.94 355 ILE A C 1
ATOM 2765 O O . ILE A 1 355 ? 16.646 -5.564 -16.132 1.00 88.94 355 ILE A O 1
ATOM 2769 N N . SER A 1 356 ? 17.593 -7.603 -16.207 1.00 84.81 356 SER A N 1
ATOM 2770 C CA . SER A 1 356 ? 18.137 -7.554 -14.847 1.00 84.81 356 SER A CA 1
ATOM 2771 C C . SER A 1 356 ? 19.528 -6.926 -14.848 1.00 84.81 356 SER A C 1
ATOM 2773 O O . SER A 1 356 ? 20.397 -7.326 -15.623 1.00 84.81 356 SER A O 1
ATOM 2775 N N . LEU A 1 357 ? 19.742 -5.961 -13.957 1.00 85.06 357 LEU A N 1
ATOM 2776 C CA . LEU A 1 357 ? 21.003 -5.241 -13.800 1.00 85.06 357 LEU A CA 1
ATOM 2777 C C . LEU A 1 357 ? 21.655 -5.623 -12.471 1.00 85.06 357 LEU A C 1
ATOM 2779 O O . LEU A 1 357 ? 20.987 -5.774 -11.450 1.00 85.06 357 LEU A O 1
ATOM 2783 N N . ASN A 1 358 ? 22.973 -5.802 -12.484 1.00 79.06 358 ASN A N 1
ATOM 2784 C CA . ASN A 1 358 ? 23.752 -6.305 -11.349 1.00 79.06 358 ASN A CA 1
ATOM 2785 C C . ASN A 1 358 ? 24.601 -5.224 -10.657 1.00 79.06 358 ASN A C 1
ATOM 2787 O O . ASN A 1 358 ? 25.445 -5.550 -9.821 1.00 79.06 358 ASN A O 1
ATOM 2791 N N . SER A 1 359 ? 24.415 -3.951 -11.009 1.00 76.31 359 SER A N 1
ATOM 2792 C CA . SER A 1 359 ? 25.179 -2.836 -10.452 1.00 76.31 359 SER A CA 1
ATOM 2793 C C . SER A 1 359 ? 24.310 -1.580 -10.301 1.00 76.31 359 SER A C 1
ATOM 2795 O O . SER A 1 359 ? 23.131 -1.578 -10.647 1.00 76.31 359 SER A O 1
ATOM 2797 N N . ASN A 1 360 ? 24.890 -0.517 -9.738 1.00 74.62 360 ASN A N 1
ATOM 2798 C CA . ASN A 1 360 ? 24.228 0.777 -9.542 1.00 74.62 360 ASN A CA 1
ATOM 2799 C C . ASN A 1 360 ? 24.584 1.796 -10.642 1.00 74.62 360 ASN A C 1
ATOM 2801 O O . ASN A 1 360 ? 24.415 3.001 -10.431 1.00 74.62 360 ASN A O 1
ATOM 2805 N N . GLU A 1 361 ? 25.117 1.338 -11.780 1.00 83.06 361 GLU A N 1
ATOM 2806 C CA . GLU A 1 361 ? 25.424 2.207 -12.917 1.00 83.06 361 GLU A CA 1
ATOM 2807 C C . GLU A 1 361 ? 24.138 2.832 -13.464 1.00 83.06 361 GLU A C 1
ATOM 2809 O O . GLU A 1 361 ? 23.095 2.176 -13.536 1.00 83.06 361 GLU A O 1
ATOM 2814 N N . ARG A 1 362 ? 24.218 4.118 -13.819 1.00 82.06 362 ARG A N 1
ATOM 2815 C CA . ARG A 1 362 ? 23.043 4.941 -14.136 1.00 82.06 362 ARG A CA 1
ATOM 2816 C C . ARG A 1 362 ? 22.673 4.956 -15.605 1.00 82.06 362 ARG A C 1
ATOM 2818 O O . ARG A 1 362 ? 21.703 5.603 -15.973 1.00 82.06 362 ARG A O 1
ATOM 2825 N N . THR A 1 363 ? 23.464 4.315 -16.455 1.00 87.19 363 THR A N 1
ATOM 2826 C CA . THR A 1 363 ? 23.295 4.417 -17.901 1.00 87.19 363 THR A CA 1
ATOM 2827 C C . THR A 1 363 ? 23.256 3.048 -18.560 1.00 87.19 363 THR A C 1
ATOM 2829 O O . THR A 1 363 ? 23.967 2.128 -18.154 1.00 87.19 363 THR A O 1
ATOM 2832 N N . ILE A 1 364 ? 22.422 2.923 -19.590 1.00 91.44 364 ILE A N 1
ATOM 2833 C CA . ILE A 1 364 ? 22.460 1.822 -20.559 1.00 91.44 364 ILE A CA 1
ATOM 2834 C C . ILE A 1 364 ? 22.808 2.398 -21.926 1.00 91.44 364 ILE A C 1
ATOM 2836 O O . ILE A 1 364 ? 22.480 3.547 -22.223 1.00 91.44 364 ILE A O 1
ATOM 2840 N N . ARG A 1 365 ? 23.455 1.598 -22.767 1.00 93.88 365 ARG A N 1
ATOM 2841 C CA . ARG A 1 365 ? 23.681 1.926 -24.173 1.00 93.88 365 ARG A CA 1
ATOM 2842 C C . ARG A 1 365 ? 22.753 1.075 -25.029 1.00 93.88 365 ARG A C 1
ATOM 2844 O O . ARG A 1 365 ? 22.733 -0.140 -24.869 1.00 93.88 365 ARG A O 1
ATOM 2851 N N . VAL A 1 366 ? 21.988 1.704 -25.908 1.00 94.00 366 VAL A N 1
ATOM 2852 C CA . VAL A 1 366 ? 21.099 1.041 -26.863 1.00 94.00 366 VAL A CA 1
ATOM 2853 C C . VAL A 1 366 ? 21.656 1.282 -28.254 1.00 94.00 366 VAL A C 1
ATOM 2855 O O . VAL A 1 366 ? 21.836 2.432 -28.649 1.00 94.00 366 VAL A O 1
ATOM 2858 N N . ASN A 1 367 ? 21.933 0.197 -28.965 1.00 94.94 367 ASN A N 1
ATOM 2859 C CA . ASN A 1 367 ? 22.415 0.208 -30.336 1.00 94.94 367 ASN A CA 1
ATOM 2860 C C . ASN A 1 367 ? 21.329 -0.381 -31.238 1.00 94.94 367 ASN A C 1
ATOM 2862 O O . ASN A 1 367 ? 20.860 -1.490 -30.992 1.00 94.94 367 ASN A O 1
ATOM 2866 N N . VAL A 1 368 ? 20.930 0.367 -32.258 1.00 93.94 368 VAL A N 1
ATOM 2867 C CA . VAL A 1 368 ? 19.923 -0.024 -33.242 1.00 93.94 368 VAL A CA 1
ATOM 2868 C C . VAL A 1 368 ? 20.612 -0.185 -34.588 1.00 93.94 368 VAL A C 1
ATOM 2870 O O . VAL A 1 368 ? 21.242 0.745 -35.094 1.00 93.94 368 VAL A O 1
ATOM 2873 N N . ILE A 1 369 ? 20.479 -1.373 -35.164 1.00 93.88 369 ILE A N 1
ATOM 2874 C CA . ILE A 1 369 ? 20.979 -1.749 -36.480 1.00 93.88 369 ILE A CA 1
ATOM 2875 C C . ILE A 1 369 ? 19.750 -1.880 -37.389 1.00 93.88 369 ILE A C 1
ATOM 2877 O O . ILE A 1 369 ? 19.087 -2.922 -37.360 1.00 93.88 369 ILE A O 1
ATOM 2881 N N . PRO A 1 370 ? 19.402 -0.825 -38.145 1.00 91.69 370 PRO A N 1
ATOM 2882 C CA . PRO A 1 370 ? 18.270 -0.872 -39.052 1.00 91.69 370 PRO A CA 1
ATOM 2883 C C . PRO A 1 370 ? 18.566 -1.786 -40.236 1.00 91.69 370 PRO A C 1
ATOM 2885 O O . PRO A 1 370 ? 19.729 -1.946 -40.619 1.00 91.69 370 PRO A O 1
ATOM 2888 N N . ASP A 1 371 ? 17.514 -2.361 -40.812 1.00 90.62 371 ASP A N 1
ATOM 2889 C CA . ASP A 1 371 ? 17.603 -3.272 -41.958 1.00 90.62 371 ASP A CA 1
ATOM 2890 C C . ASP A 1 371 ? 18.696 -4.349 -41.787 1.00 90.62 371 ASP A C 1
ATOM 2892 O O . ASP A 1 371 ? 19.554 -4.609 -42.638 1.00 90.62 371 ASP A O 1
ATOM 2896 N N . CYS A 1 372 ? 18.676 -5.014 -40.637 1.00 90.88 372 CYS A N 1
ATOM 2897 C CA . CYS A 1 372 ? 19.632 -6.075 -40.322 1.00 90.88 372 CYS A CA 1
ATOM 2898 C C . CYS A 1 372 ? 19.518 -7.283 -41.276 1.00 90.88 372 CYS A C 1
ATOM 2900 O O . CYS A 1 372 ? 20.410 -8.134 -41.315 1.00 90.88 372 CYS A O 1
ATOM 2902 N N . ALA A 1 373 ? 18.425 -7.377 -42.045 1.00 91.25 373 ALA A N 1
ATOM 2903 C CA . ALA A 1 373 ? 18.175 -8.438 -43.014 1.00 91.25 373 ALA A CA 1
ATOM 2904 C C . ALA A 1 373 ? 18.633 -8.090 -44.445 1.00 91.25 373 ALA A C 1
ATOM 2906 O O . ALA A 1 373 ? 18.687 -8.996 -45.283 1.00 91.25 373 ALA A O 1
ATOM 2907 N N . GLY A 1 374 ? 18.981 -6.830 -44.734 1.00 85.56 374 GLY A N 1
ATOM 2908 C CA . GLY A 1 374 ? 19.304 -6.355 -46.086 1.00 85.56 374 GLY A CA 1
ATOM 2909 C C . GLY A 1 374 ? 18.085 -6.275 -47.018 1.00 85.56 374 GLY A C 1
ATOM 2910 O O . GLY A 1 374 ? 18.214 -6.416 -48.239 1.00 85.56 374 GLY A O 1
ATOM 2911 N N . GLU A 1 375 ? 16.895 -6.131 -46.444 1.00 74.94 375 GLU A N 1
ATOM 2912 C CA . GLU A 1 375 ? 15.640 -5.840 -47.116 1.00 74.94 375 GLU A CA 1
ATOM 2913 C C . GLU A 1 375 ? 15.642 -4.357 -47.509 1.00 74.94 375 GLU A C 1
ATOM 2915 O O . GLU A 1 375 ? 15.535 -3.482 -46.666 1.00 74.94 375 GLU A O 1
ATOM 2920 N N . SER A 1 376 ? 15.768 -4.063 -48.806 1.00 65.44 376 SER A N 1
ATOM 2921 C CA . SER A 1 376 ? 15.864 -2.689 -49.322 1.00 65.44 376 SER A CA 1
ATOM 2922 C C . SER A 1 376 ? 14.711 -1.807 -48.809 1.00 65.44 376 SER A C 1
ATOM 2924 O O . SER A 1 376 ? 13.598 -1.909 -49.333 1.00 65.44 376 SER A O 1
ATOM 2926 N N . GLY A 1 377 ? 14.990 -0.987 -47.792 1.00 53.44 377 GLY A N 1
ATOM 2927 C CA . GLY A 1 377 ? 14.087 0.018 -47.220 1.00 53.44 377 GLY A CA 1
ATOM 2928 C C . GLY A 1 377 ? 13.948 1.253 -48.091 1.00 53.44 377 GLY A C 1
ATOM 2929 O O . GLY A 1 377 ? 14.989 1.730 -48.605 1.00 53.44 377 GLY A O 1
#

Foldseek 3Di:
DAFPQKDWDFDADLLRAGQATQWIDHPAWIFGDDQLATQKIDGLFKIWGWDADPVVQWIWIWIGGLVDTGTQPDTDHFPPQGQPRPDDDDPPDDPRDDFQQWEKEFEAAQPPRFTDQPKWKKKWWQWPVPGIDIDIFPRPDRNITIDADDDLPPVNVVSDPLVSNLVNLLSNLVSLLVNLVRPVLVVSQVRDPPVCVVVSVVVCCCSVPVSNVRSVCSNVVSVPDDDDNDDTGQMFFIKMWIRRRNDDIDIDTPHQDDPDDDDPPPDPPDDSPPPPSRDYHYHYDHDNDCVVVQQPDDDDDDQDKDKDKGFRDWDDQKDKDKDAQAPQWKKKFKADPNHTQDIPPGDHGIDIDIGGDDDGDGIMMIIMGTNPVVPDD

pLDDT: mean 71.57, std 15.96, range [34.81, 96.31]

Secondary structure (DSSP, 8-state):
-EETTEEEEEEE-TTS-EEEEEEEE-SS-EEEEETTEEEEEE-SSEEEEEEEETTTTEEEEEEEETTEEEEEEEEEEPP------------TT--------EEEEEEEETTT--B--S-EEEEEEEETTTEEEEEEEEEEETTEEEEEPP---TTHHHHS-HHHHHHHHHHHHHHHHHHHHHS-HHHHHHTS-GGGHHHHHHHHHIIIIIIHHHHHHHHHHTTT------PPPPEEEEEEEEE-TTS--EEEE--TT--S-S---TT---------TTSEEEEEEEE---TTTTT-------SS-EEEEEE--S--SEEEEEEE--SS-BEEEEEETTEEEEE--SB-SEEEEEEE--S---EEEEEEETTTT----

=== Feature glossary ===
The record interleaves many kinds of information about one protein. Here is each kind framed as the question it answers.

Q: What are the backbone torsion angles?
A: φ (phi) and ψ (psi) are the two rotatable backbone dihedrals per residue: φ is the C(i-1)–N–Cα–C torsion, ψ is the N–Cα–C–N(i+1) torsion, both in degrees on (−180°, 180°]. α-helical residues cluster near (−60°, −45°); β-strand residues near (−120°, +130°). A Ramachandran plot is simply a scatter of (φ, ψ) for every residue.

Q: What is the amino-acid chain?
A: This is the polypeptide sequence — one letter per residue, N-terminus first. Length ranges from a few dozen residues for small domains to over a thousand for large multi-domain proteins.

Q: How mobile is each atom in the crystal?
A: For experimental (PDB) structures, the B-factor (temperature factor) quantifies the positional spread of each atom in the crystal — a combination of thermal vibration and static disorder — in units of Å². High B-factors mark flexible loops or poorly resolved regions; low B-factors mark the rigid, well-ordered core.

Q: Are the domains correctly placed relative to each other?
A: Predicted Aligned Error (PAE) is an AlphaFold confidence matrix: entry (i, j) is the expected error in the position of residue j, in ångströms, when the prediction is superimposed on the true structure at residue i. Low PAE within a block of residues means that block is internally rigid and well-predicted; high PAE between two blocks means their relative placement is uncertain even if each block individually is confident.

Q: How confident is the AlphaFold model at each residue?
A: pLDDT is the predicted lDDT-Cα score: AlphaFold's confidence that the local environment of each residue (all inter-atomic distances within 15 Å) is correctly placed. It is a per-residue number between 0 and 100, with higher meaning more reliable.

Q: What family and function is it annotated with?
A: Functional annotations link the protein to curated databases. InterPro entries identify conserved domains and families by matching the sequence against member-database signatures (Pfam, PROSITE, CDD, …). Gene Ontology (GO) terms describe molecular function, biological process, and cellular component in a controlled vocabulary. CATH places the structure in a hierarchical fold classification (Class/Architecture/Topology/Homologous-superfamily). The organism is the source species.

Q: How big and how compact is the whole molecule?
A: Three whole-structure scalars: the radius of gyration (RMS distance of Cα from centroid, in Å), the count of Cα–Cα contacts (pairs closer than 8 Å and separated by more than four residues in sequence — i.e. tertiary, not local, contacts), and the bounding-box dimensions. Together they distinguish compact globular folds from extended fibres or disordered chains.

Q: What known structures does this most resemble?
A: The Foldseek neighbor list gives the closest experimentally determined structures in the PDB, ranked by structural alignment. TM-score near 1 means near-identical fold; near 0.3 means only rough topology match. This is how one finds what a novel AlphaFold prediction most resembles in the solved-structure universe.

Q: Which residues are buried vs exposed?
A: SASA measures how much of the protein is reachable by solvent. It is computed by rolling a water-sized probe over the atomic surface and summing the exposed area (Å²). Per-residue SASA distinguishes core (buried, low SASA) from surface (exposed, high SASA) residues; total SASA is a whole-molecule size measure.

Q: Which residues are in helices, strands, or loops?
A: Eight-state secondary structure (DSSP): H is the canonical α-helix, G the tighter 3₁₀-helix, I the wider π-helix; E/B are β-structure, T and S are turns and bends, and '-' is everything else. DSSP derives these from the pattern of main-chain N–H···O=C hydrogen bonds, not from the sequence.

Q: Where is each backbone atom in 3D?
A: Structure coordinates are given as an mmCIF _atom_site loop: one row per atom with element, residue name, chain id, sequence number, and x/y/z position in Å. Only the four main-chain atoms per residue are included here; side chains are omitted to keep the record compact.

Q: What if only a Cα trace is available?
A: Three-state secondary structure (P-SEA) collapses the eight DSSP classes into helix (a), strand (b), and coil (c). P-SEA assigns these from Cα geometry alone — distances and angles — without requiring backbone oxygens, so it works on any Cα trace.

Q: What do the rendered images show?
A: The six renders are orthographic views along the three Cartesian axes in both directions. Representation (cartoon, sticks, or surface) and color scheme (sequence-rainbow or by-chain) vary across proteins so the training set covers all the common visualization conventions.

Q: What does the local fold look like, residue by residue?
A: Foldseek's 3Di representation compresses backbone geometry into a per-residue letter drawn from a learned twenty-state alphabet. It captures the tertiary interaction pattern around each residue — which residues are packed against it in space, regardless of where they are in sequence.

Q: What do the diagnostic plots show?
A: The contact map is a binary N×N matrix image: pixel (i, j) is dark where Cα_i and Cα_j are within 8 Å and |i−j|>4. Because the |i−j|>4 filter removes local helical contacts, off-diagonal stripes parallel to the main diagonal indicate parallel β-sheets; stripes perpendicular to it indicate antiparallel β-sheets. The Ramachandran plot scatters every residue's (φ, ψ) pair against the sterically allowed regions. The PAE heatmap renders the predicted-aligned-error matrix.